Protein 7W1K (pdb70)

Radius of gyration: 21.71 Å; Cα contacts (8 Å, |Δi|>4): 1141; chains: 1; bounding box: 46×55×60 Å

Solvent-accessible surface area: 19010 Å² total; per-residue (Å²): 184,107,23,55,25,120,2,51,17,5,44,0,70,1,20,105,60,128,64,9,4,2,0,38,5,1,6,9,0,34,35,4,70,31,63,64,29,2,45,47,28,72,113,12,186,102,53,148,51,56,85,72,1,42,133,46,19,10,8,4,36,8,12,105,42,77,169,35,19,21,71,10,37,128,38,84,103,34,125,50,91,44,8,1,2,0,4,0,4,0,40,66,11,132,34,144,41,34,15,0,0,0,0,0,1,4,10,36,0,15,4,4,1,1,4,12,41,24,17,24,0,24,6,0,0,139,65,27,1,0,0,0,0,0,4,0,1,5,0,1,8,0,2,6,27,6,122,71,13,60,22,0,0,0,0,12,0,0,10,19,0,2,60,25,1,115,84,7,0,67,96,0,1,3,46,57,42,12,2,0,0,0,0,6,13,0,0,0,5,0,0,0,2,3,22,11,4,75,120,4,173,79,9,20,120,5,0,0,4,0,0,4,1,1,14,11,19,1,31,44,104,2,5,84,43,4,6,46,17,0,1,152,87,22,68,55,120,56,26,11,68,22,3,8,142,11,81,57,76,90,2,32,96,16,4,64,72,0,32,88,43,11,142,52,100,13,75,67,97,68,4,34,138,108,3,31,69,49,46,9,94,44,14,1,1,0,2,39,40,48,139,5,0,72,80,83,1,22,82,12,1,62,73,31,25,9,28,118,11,12,0,0,8,2,11,2,36,26,0,53,29,0,89,43,0,23,82,48,99,8,105,158,36,76,69,119,120,4,45,51,31,0,61,164,20,66,29,106,51,86,6,19,146,21,0,53,89,44,72,20,14,149,106,27,1,42,11,5,2,15,0,21,2,0,48,22,8,22,13,21,7,19,77,5,1,37,32,9,90,130,16,122,17,96,10,4,0,6,9,1,14,25,141,1,78,49,92,152,23,74,0,0,0,0,10,4,0,0,14,1,0,0,0,80,8,11,133,125,9,42,33,8,0,3,136,139,20,23,83,116,4,0,81,58,0,0,51,1,1,19,108,0,0,69,55,0,55,0,51,18,82,47,13,58,47,160,68,31,11,10,30,64,2,48,65,118,82,38,99,59,30,90,35,26,42,64,51,0,37,49,47,9,103,73,45,160

GO terms:
  GO:0005576 extracellular region (C, IDA)
  GO:0106435 carboxylesterase activity (F, IDA)

Organism: Thermobifida fusca (NCBI:txid2021)

InterPro domains:
  IPR002018 Carboxylesterase, type B [PF00135] (4-478)
  IPR019826 Carboxylesterase type B, active site [PS00122] (172-187)
  IPR029058 Alpha/Beta hydrolase fold [G3DSA:3.40.50.1820] (1-496)
  IPR029058 Alpha/Beta hydrolase fold [SSF53474] (3-495)
  IPR050309 Type-B Carboxylesterase/Lipase [PTHR11559] (4-478)

Nearest PDB structures (foldseek):
  7w1l-assembly1_A  TM=9.981E-01  e=0.000E+00  Thermobifida fusca
  7w1j-assembly1_A  TM=9.987E-01  e=0.000E+00  Thermobifida fusca
  1c7i-assembly1_A  TM=8.696E-01  e=2.065E-48  Bacillus subtilis
  3k9b-assembly2_A  TM=8.088E-01  e=5.146E-39  Homo sapiens
  1k4y-assembly1_A  TM=7.792E-01  e=8.995E-38  Oryctolagus cuniculus

Sequence (496 aa):
MEIVIRTGSGDVRGSKENGIAVFRGIPYAEPPVGAHRFTAPRPPRPWDGVRDATEFSATAPRPPYPEAIGALLIERFIPGDDYLTLNVWTPDPNAVGLPVMVWIHGGAFTNGSGSEPVYDGAAFARDGVVFVSFNYRLGIIGFADLPDAPSNRGLLDQIAALEWVRDNIARFGGDPGNVTVFGESAGAMSVCTLMATPRARGLFRRAILQSGAGNMAVAAEDATTIAAVIAHRLGVEPTAAALAHVPVAQLLDVQQQVAQEIQGAPDPAVWGERIAGGSVLLPFAPVIDGELLSQRPAEAIAGGAGHDVDLLFGTTTDEYRLFLAPTGLLPFITSDYVTAHLAKSGLDADAAKAYTAEGRGEEPGDILASIITDQVFRIPALRIAESRVDAPARTFGYEFAWRTPQLDGILGACHAVELPFVFRTLDRAASLVGTNPPEELAETVHNAWVRFATSGDPGWPAWNPETRSVMRFDHPVSEMVTDPYPATRALWDGVP

Secondary structure (DSSP, 8-state):
-EEEEE-SSSEEEEEE-SS-EEEEEEESS----GGGGSSPP-PPPP-SSEEE-BSPPP----PPPPHHHHHHS------SS---EEEEEES-TT-SSEEEEEEE--STTTS--TT-GGG--HHHHHTT-EEEEE----HHHHH---TTS-S-HHHHHHHHHHHHHHHHGGGGTEEEEEEEEEEETHHHHHHHHHHT-GGGTTS-SEEEEES--S---EEHHHHHHHHHHHHHHHTS-SSHHHHTTS-HHHHHHHHHHHHHHHHS---HHHHHHHHHTT--SSTTSPEE-SSSS-S-HHHHHHTTTTTTSEEEEEEETTTTHHHHSTTS-GGG--HHHHHHHHHHTT--TTHHHHHHHTTS-SSHHHHHHHHHHIIIIIHHHHHHHHHTTT-SS-EEEEEE-PPP-GGGGTT-S-TTTTHHHHHT-GGG-HHHH-S---HHHHHHHHHHHHHHHHHS--SSPPP-TTT-EEEEE-SS--EEEES-SHHHHHTTTT--

Foldseek 3Di:
DWDWFAAPQGIEIFDDDPLKTKFAFAALFAFCAQLSLFAAGHGDHRDYDYHYGHDHAFAADADQDPPLLCLQVPFDGDDDRRAFGKMKMASALQAAAFQEEEEFEDDLQRDDFQVGLLNDQHVLRVVRYMYMTGHFYGFCSQAQDAPAGDGRNRLSSVLSVLVSCLRGVNSRNHHQQQYEYEYEHLSLCSVLQLLQFPSSPSSHQAYEYEQAFQAAAAEPVQSVLLLCLLQVVVVHHSHSVTVSPDPVVSSNVSRVVSQVCQCDQHDCVRRNDCSNLNVHDRNRRGYCNCHRRNDGSLVSLLVPRCLSHQYEYEYEQQAQLSPQPSVPCLQVDQLVVLQVVCVSQPFGSCLLVLCVVQVQDDHSSSSSSNLVCCVGGVLSRVSSQASNQPRPHFAAYAYEFAFACPPNRRQGRYGPNCSSLLNVNCVSSCSNRNDDDDSVLSVLNVQLVSVCSRPVGSPDDTAHPPFRKHWYGYPPDIGIDTCRSVSSSVSNVDTD

Structure (mmCIF, N/CA/C/O backbone):
data_7W1K
#
_entry.id   7W1K
#
_cell.length_a   45.277
_cell.length_b   112.961
_cell.length_c   54.780
_cell.angle_alpha   90.000
_cell.angle_beta   106.040
_cell.angle_gamma   90.000
#
_symmetry.space_group_name_H-M   'P 1 21 1'
#
loop_
_entity.id
_entity.type
_entity.pdbx_description
1 polymer Carboxylesterase
2 water water
#
loop_
_atom_site.group_PDB
_atom_site.id
_atom_site.type_symbol
_atom_site.label_atom_id
_atom_site.label_alt_id
_atom_site.label_comp_id
_atom_site.label_asym_id
_atom_site.label_entity_id
_atom_site.label_seq_id
_atom_site.pdbx_PDB_ins_code
_atom_site.Cartn_x
_atom_site.Cartn_y
_atom_site.Cartn_z
_atom_site.occupancy
_atom_site.B_iso_or_equiv
_atom_site.auth_seq_id
_atom_site.auth_comp_id
_atom_site.auth_asym_id
_atom_site.auth_atom_id
_atom_site.pdbx_PDB_model_num
ATOM 1 N N . MET A 1 1 ? 14.895 -34.495 31.226 1.00 43.07 1 MET A N 1
ATOM 2 C CA . MET A 1 1 ? 14.781 -33.946 29.885 1.00 35.62 1 MET A CA 1
ATOM 3 C C . MET A 1 1 ? 13.480 -34.348 29.183 1.00 33.39 1 MET A C 1
ATOM 4 O O . MET A 1 1 ? 12.984 -33.611 28.339 1.00 28.27 1 MET A O 1
ATOM 9 N N . GLU A 1 2 ? 12.919 -35.497 29.549 1.00 27.67 2 GLU A N 1
ATOM 10 C CA . GLU A 1 2 ? 11.639 -35.894 28.977 1.00 26.21 2 GLU A CA 1
ATOM 11 C C . GLU A 1 2 ? 10.512 -35.017 29.515 1.00 28.21 2 GLU A C 1
ATOM 12 O O . GLU A 1 2 ? 10.551 -34.533 30.650 1.00 29.44 2 GLU A O 1
ATOM 18 N N . ILE A 1 3 ? 9.507 -34.791 28.671 1.00 24.25 3 ILE A N 1
ATOM 19 C CA . ILE A 1 3 ? 8.315 -34.047 29.056 1.00 26.58 3 ILE A CA 1
ATOM 20 C C . ILE A 1 3 ? 7.115 -34.684 28.365 1.00 26.14 3 ILE A C 1
ATOM 21 O O . ILE A 1 3 ? 7.095 -34.811 27.136 1.00 23.12 3 ILE A O 1
ATOM 26 N N . VAL A 1 4 ? 6.130 -35.106 29.150 1.00 24.64 4 VAL A N 1
ATOM 27 C CA . VAL A 1 4 ? 4.988 -35.863 28.649 1.00 21.90 4 VAL A CA 1
ATOM 28 C C . VAL A 1 4 ? 3.750 -34.985 28.741 1.00 24.90 4 VAL A C 1
ATOM 29 O O . VAL A 1 4 ? 3.408 -34.489 29.821 1.00 26.76 4 VAL A O 1
ATOM 33 N N . ILE A 1 5 ? 3.083 -34.783 27.604 1.00 23.77 5 ILE A N 1
ATOM 34 C CA . ILE A 1 5 ? 1.878 -33.970 27.516 1.00 22.88 5 ILE A CA 1
ATOM 35 C C . ILE A 1 5 ? 0.763 -34.815 26.913 1.00 23.39 5 ILE A C 1
ATOM 36 O O . ILE A 1 5 ? 1.003 -35.625 26.012 1.00 24.34 5 ILE A O 1
ATOM 41 N N . ARG A 1 6 ? -0.454 -34.619 27.407 1.00 28.57 6 ARG A N 1
ATOM 42 C CA . ARG A 1 6 ? -1.620 -35.306 26.869 1.00 34.12 6 ARG A CA 1
ATOM 43 C C . ARG A 1 6 ? -2.125 -34.611 25.611 1.00 31.45 6 ARG A C 1
ATOM 44 O O . ARG A 1 6 ? -2.310 -33.392 25.592 1.00 38.44 6 ARG A O 1
ATOM 52 N N . THR A 1 7 ? -2.342 -35.386 24.554 1.00 33.32 7 THR A N 1
ATOM 53 C CA . THR A 1 7 ? -2.983 -34.836 23.368 1.00 35.76 7 THR A CA 1
ATOM 54 C C . THR A 1 7 ? -4.416 -35.344 23.286 1.00 38.32 7 THR A C 1
ATOM 55 O O . THR A 1 7 ? -5.028 -35.637 24.316 1.00 43.57 7 THR A O 1
ATOM 59 N N . GLY A 1 8 ? -4.963 -35.439 22.076 1.00 33.02 8 GLY A N 1
ATOM 60 C CA . GLY A 1 8 ? -6.299 -35.972 21.904 1.00 38.65 8 GLY A CA 1
ATOM 61 C C . GLY A 1 8 ? -6.294 -37.453 21.596 1.00 39.49 8 GLY A C 1
ATOM 62 O O . GLY A 1 8 ? -7.274 -38.157 21.858 1.00 42.44 8 GLY A O 1
ATOM 63 N N . SER A 1 9 ? -5.196 -37.936 21.024 1.00 36.44 9 SER A N 1
ATOM 64 C CA . SER A 1 9 ? -5.019 -39.352 20.745 1.00 36.48 9 SER A CA 1
ATOM 65 C C . SER A 1 9 ? -4.191 -40.071 21.806 1.00 38.89 9 SER A C 1
ATOM 66 O O . SER A 1 9 ? -3.939 -41.271 21.661 1.00 35.54 9 SER A O 1
ATOM 69 N N . GLY A 1 10 ? -3.764 -39.373 22.863 1.00 38.79 10 GLY A N 1
ATOM 70 C CA . GLY A 1 10 ? -2.940 -39.981 23.896 1.00 36.13 10 GLY A CA 1
ATOM 71 C C . GLY A 1 10 ? -1.768 -39.128 24.352 1.00 36.60 10 GLY A C 1
ATOM 72 O O . GLY A 1 10 ? -1.597 -37.995 23.891 1.00 32.77 10 GLY A O 1
ATOM 73 N N . ASP A 1 11 ? -0.959 -39.662 25.267 1.00 29.05 11 ASP A N 1
ATOM 74 C CA . ASP A 1 11 ? 0.209 -38.949 25.766 1.00 27.77 11 ASP A CA 1
ATOM 75 C C . ASP A 1 11 ? 1.330 -38.988 24.737 1.00 25.28 11 ASP A C 1
ATOM 76 O O . ASP A 1 11 ? 1.526 -39.986 24.039 1.00 23.68 11 ASP A O 1
ATOM 81 N N . VAL A 1 12 ? 2.090 -37.892 24.665 1.00 25.03 12 VAL A N 1
ATOM 82 C CA . VAL A 1 12 ? 3.270 -37.823 23.815 1.00 23.02 12 VAL A CA 1
ATOM 83 C C . VAL A 1 12 ? 4.454 -37.401 24.668 1.00 18.56 12 VAL A C 1
ATOM 84 O O . VAL A 1 12 ? 4.312 -36.614 25.607 1.00 21.63 12 VAL A O 1
ATOM 88 N N . ARG A 1 13 ? 5.627 -37.925 24.325 1.00 21.58 13 ARG A N 1
ATOM 89 C CA . ARG A 1 13 ? 6.876 -37.611 25.012 1.00 21.85 13 ARG A CA 1
ATOM 90 C C . ARG A 1 13 ? 7.748 -36.742 24.113 1.00 21.39 13 ARG A C 1
ATOM 91 O O . ARG A 1 13 ? 8.253 -37.211 23.088 1.00 22.15 13 ARG A O 1
ATOM 99 N N . GLY A 1 14 ? 7.938 -35.489 24.516 1.00 21.32 14 GLY A N 1
ATOM 100 C CA . GLY A 1 14 ? 8.909 -34.608 23.909 1.00 24.15 14 GLY A CA 1
ATOM 101 C C . GLY A 1 14 ? 10.149 -34.474 24.767 1.00 26.11 14 GLY A C 1
ATOM 102 O O . GLY A 1 14 ? 10.419 -35.292 25.654 1.00 25.83 14 GLY A O 1
ATOM 103 N N . SER A 1 15 ? 10.885 -33.412 24.489 1.00 25.31 15 SER A N 1
ATOM 104 C CA . SER A 1 15 ? 12.152 -33.178 25.207 1.00 27.20 15 SER A CA 1
ATOM 105 C C . SER A 1 15 ? 12.299 -31.711 25.578 1.00 28.20 15 SER A C 1
ATOM 106 O O . SER A 1 15 ? 11.884 -30.852 24.806 1.00 23.49 15 SER A O 1
ATOM 109 N N . LYS A 1 16 ? 12.872 -31.461 26.740 1.00 23.77 16 LYS A N 1
ATOM 110 C CA . LYS A 1 16 ? 13.204 -30.068 27.084 1.00 30.17 16 LYS A CA 1
ATOM 111 C C . LYS A 1 16 ? 14.587 -29.765 26.493 1.00 35.16 16 LYS A C 1
ATOM 112 O O . LYS A 1 16 ? 15.533 -30.494 26.798 1.00 37.57 16 LYS A O 1
ATOM 118 N N . GLU A 1 17 ? 14.664 -28.774 25.605 1.00 36.01 17 GLU A N 1
ATOM 119 C CA . GLU A 1 17 ? 15.933 -28.414 24.938 1.00 35.42 17 GLU A CA 1
ATOM 120 C C . GLU A 1 17 ? 16.255 -26.961 25.314 1.00 39.29 17 GLU A C 1
ATOM 121 O O . GLU A 1 17 ? 15.771 -26.079 24.585 1.00 41.35 17 GLU A O 1
ATOM 127 N N . ASN A 1 18 ? 16.918 -26.731 26.455 1.00 41.19 18 ASN A N 1
ATOM 128 C CA . ASN A 1 18 ? 17.413 -25.383 26.885 1.00 39.85 18 ASN A CA 1
ATOM 129 C C . ASN A 1 18 ? 16.278 -24.385 27.157 1.00 38.50 18 ASN A C 1
ATOM 130 O O . ASN A 1 18 ? 16.262 -23.342 26.496 1.00 37.70 18 ASN A O 1
ATOM 135 N N . GLY A 1 19 ? 15.420 -24.667 28.141 1.00 36.15 19 GLY A N 1
ATOM 136 C CA . GLY A 1 19 ? 14.271 -23.803 28.466 1.00 34.86 19 GLY A CA 1
ATOM 137 C C . GLY A 1 19 ? 13.154 -23.901 27.436 1.00 31.98 19 GLY A C 1
ATOM 138 O O . GLY A 1 19 ? 12.201 -23.131 27.526 1.00 35.95 19 GLY A O 1
ATOM 139 N N . ILE A 1 20 ? 13.288 -24.802 26.478 1.00 28.22 20 ILE A N 1
ATOM 140 C CA . ILE A 1 20 ? 12.251 -24.956 25.412 1.00 26.45 20 ILE A CA 1
ATOM 141 C C . ILE A 1 20 ? 11.791 -26.402 25.419 1.00 24.26 20 ILE A C 1
ATOM 142 O O . ILE A 1 20 ? 12.637 -27.287 25.508 1.00 28.61 20 ILE A O 1
ATOM 147 N N . ALA A 1 21 ? 10.490 -26.616 25.359 1.00 20.60 21 ALA A N 1
ATOM 148 C CA . ALA A 1 21 ? 9.946 -27.961 25.210 1.00 21.00 21 ALA A CA 1
ATOM 149 C C . ALA A 1 21 ? 9.597 -28.196 23.745 1.00 20.95 21 ALA A C 1
ATOM 150 O O . ALA A 1 21 ? 8.867 -27.397 23.141 1.00 19.09 21 ALA A O 1
ATOM 152 N N . VAL A 1 22 ? 10.125 -29.278 23.178 1.00 18.26 22 VAL A N 1
ATOM 153 C CA . VAL A 1 22 ? 10.004 -29.573 21.754 1.00 18.79 22 VAL A CA 1
ATOM 154 C C . VAL A 1 22 ? 9.348 -30.934 21.585 1.00 19.56 22 VAL A C 1
ATOM 155 O O . VAL A 1 22 ? 9.732 -31.904 22.250 1.00 21.44 22 VAL A O 1
ATOM 159 N N . PHE A 1 23 ? 8.378 -31.007 20.677 1.00 18.52 23 PHE A N 1
ATOM 160 C CA . PHE A 1 23 ? 7.660 -32.234 20.359 1.00 17.02 23 PHE A CA 1
ATOM 161 C C . PHE A 1 23 ? 7.700 -32.383 18.848 1.00 19.49 23 PHE A C 1
ATOM 162 O O . PHE A 1 23 ? 7.325 -31.454 18.125 1.00 18.44 23 PHE A O 1
ATOM 170 N N . ARG A 1 24 ? 8.193 -33.516 18.370 1.00 18.46 24 ARG A N 1
ATOM 171 C CA . ARG A 1 24 ? 8.354 -33.745 16.943 1.00 16.99 24 ARG A CA 1
ATOM 172 C C . ARG A 1 24 ? 7.553 -34.966 16.519 1.00 18.98 24 ARG A C 1
ATOM 173 O O . ARG A 1 24 ? 7.550 -35.989 17.209 1.00 19.30 24 ARG A O 1
ATOM 181 N N . GLY A 1 25 ? 6.884 -34.862 15.377 1.00 16.36 25 GLY A N 1
ATOM 182 C CA . GLY A 1 25 ? 6.180 -36.005 14.828 1.00 15.93 25 GLY A CA 1
ATOM 183 C C . GLY A 1 25 ? 4.940 -36.457 15.571 1.00 15.47 25 GLY A C 1
ATOM 184 O O . GLY A 1 25 ? 4.652 -37.658 15.586 1.00 19.72 25 GLY A O 1
ATOM 185 N N . ILE A 1 26 ? 4.193 -35.541 16.181 1.00 15.68 26 ILE A N 1
ATOM 186 C CA . ILE A 1 26 ? 2.884 -35.868 16.751 1.00 15.15 26 ILE A CA 1
ATOM 187 C C . ILE A 1 26 ? 1.936 -36.177 15.599 1.00 18.57 26 ILE A C 1
ATOM 188 O O . ILE A 1 26 ? 1.717 -35.308 14.748 1.00 14.89 26 ILE A O 1
ATOM 193 N N . PRO A 1 27 ? 1.344 -37.367 15.509 1.00 16.54 27 PRO A N 1
ATOM 194 C CA . PRO A 1 27 ? 0.440 -37.637 14.383 1.00 16.13 27 PRO A CA 1
ATOM 195 C C . PRO A 1 27 ? -0.847 -36.834 14.517 1.00 17.63 27 PRO A C 1
ATOM 196 O O . PRO A 1 27 ? -1.438 -36.752 15.596 1.00 18.32 27 PRO A O 1
ATOM 200 N N . TYR A 1 28 ? -1.285 -36.224 13.414 1.00 15.13 28 TYR A N 1
ATOM 201 C CA . TYR A 1 28 ? -2.621 -35.642 13.394 1.00 14.54 28 TYR A CA 1
ATOM 202 C C . TYR A 1 28 ? -3.576 -36.363 12.452 1.00 12.03 28 TYR A C 1
ATOM 203 O O . TYR A 1 28 ? -4.782 -36.122 12.520 1.00 14.73 28 TYR A O 1
ATOM 212 N N . ALA A 1 29 ? -3.071 -37.246 11.592 1.00 12.45 29 ALA A N 1
ATOM 213 C CA . ALA A 1 29 ? -3.920 -38.053 10.729 1.00 14.65 29 ALA A CA 1
ATOM 214 C C . ALA A 1 29 ? -3.265 -39.411 10.525 1.00 13.75 29 ALA A C 1
ATOM 215 O O . ALA A 1 29 ? -2.039 -39.534 10.541 1.00 15.55 29 ALA A O 1
ATOM 217 N N . GLU A 1 30 ? -4.103 -40.428 10.336 1.00 15.21 30 GLU A N 1
ATOM 218 C CA . GLU A 1 30 ? -3.618 -41.775 10.080 1.00 16.57 30 GLU A CA 1
ATOM 219 C C . GLU A 1 30 ? -2.794 -41.805 8.792 1.00 14.99 30 GLU A C 1
ATOM 220 O O . GLU A 1 30 ? -3.019 -41.001 7.884 1.00 14.60 30 GLU A O 1
ATOM 226 N N . PRO A 1 31 ? -1.831 -42.714 8.684 1.00 14.87 31 PRO A N 1
ATOM 227 C CA . PRO A 1 31 ? -0.988 -42.769 7.484 1.00 13.97 31 PRO A CA 1
ATOM 228 C C . PRO A 1 31 ? -1.817 -42.897 6.217 1.00 14.44 31 PRO A C 1
ATOM 229 O O . PRO A 1 31 ? -2.691 -43.772 6.105 1.00 15.98 31 PRO A O 1
ATOM 233 N N . PRO A 1 32 ? -1.589 -42.023 5.236 1.00 14.31 32 PRO A N 1
ATOM 234 C CA . PRO A 1 32 ? -2.402 -42.030 4.002 1.00 13.03 32 PRO A CA 1
ATOM 235 C C . PRO A 1 32 ? -1.881 -43.034 2.981 1.00 14.05 32 PRO A C 1
ATOM 236 O O . PRO A 1 32 ? -1.396 -42.686 1.911 1.00 15.36 32 PRO A O 1
ATOM 240 N N . VAL A 1 33 ? -1.995 -44.326 3.295 1.00 14.79 33 VAL A N 1
ATOM 241 C CA . VAL A 1 33 ? -1.396 -45.383 2.481 1.00 15.33 33 VAL A CA 1
ATOM 242 C C . VAL A 1 33 ? -2.449 -46.037 1.593 1.00 14.47 33 VAL A C 1
ATOM 243 O O . VAL A 1 33 ? -3.611 -46.202 1.993 1.00 16.03 33 VAL A O 1
ATOM 247 N N . GLY A 1 34 ? -2.044 -46.394 0.373 1.00 14.77 34 GLY A N 1
ATOM 248 C CA . GLY A 1 34 ? -2.943 -47.102 -0.533 1.00 14.56 34 GLY A CA 1
ATOM 249 C C . GLY A 1 34 ? -4.160 -46.268 -0.877 1.00 15.43 34 GLY A C 1
ATOM 250 O O . GLY A 1 34 ? -4.046 -45.109 -1.302 1.00 13.43 34 GLY A O 1
ATOM 251 N N . ALA A 1 35 ? -5.350 -46.850 -0.690 1.00 15.02 35 ALA A N 1
ATOM 252 C CA . ALA A 1 35 ? -6.580 -46.104 -0.930 1.00 14.21 35 ALA A CA 1
ATOM 253 C C . ALA A 1 35 ? -6.628 -44.833 -0.095 1.00 13.91 35 ALA A C 1
ATOM 254 O O . ALA A 1 35 ? -7.251 -43.843 -0.497 1.00 14.22 35 ALA A O 1
ATOM 256 N N . HIS A 1 36 ? -5.994 -44.845 1.068 1.00 12.54 36 HIS A N 1
ATOM 257 C CA . HIS A 1 36 ? -5.992 -43.684 1.947 1.00 13.48 36 HIS A CA 1
ATOM 258 C C . HIS A 1 36 ? -5.060 -42.576 1.489 1.00 12.45 36 HIS A C 1
ATOM 259 O O . HIS A 1 36 ? -5.035 -41.512 2.125 1.00 13.69 36 HIS A O 1
ATOM 266 N N . ARG A 1 37 ? -4.324 -42.783 0.399 1.00 13.19 37 ARG A N 1
ATOM 267 C CA . ARG A 1 37 ? -3.721 -41.644 -0.282 1.00 12.52 37 ARG A CA 1
ATOM 268 C C . ARG A 1 37 ? -4.771 -40.587 -0.590 1.00 12.82 37 ARG A C 1
ATOM 269 O O . ARG A 1 37 ? -4.487 -39.387 -0.544 1.00 11.86 37 ARG A O 1
ATOM 277 N N . PHE A 1 38 ? -5.993 -41.019 -0.914 1.00 12.03 38 PHE A N 1
ATOM 278 C CA . PHE A 1 38 ? -6.993 -40.152 -1.517 1.00 12.04 38 PHE A CA 1
ATOM 279 C C . PHE A 1 38 ? -8.199 -39.889 -0.627 1.00 12.63 38 PHE A C 1
ATOM 280 O O . PHE A 1 38 ? -9.105 -39.157 -1.038 1.00 15.02 38 PHE A O 1
ATOM 288 N N . THR A 1 39 ? -8.236 -40.436 0.579 1.00 12.56 39 THR A N 1
ATOM 289 C CA . THR A 1 39 ? -9.374 -40.185 1.444 1.00 12.23 39 THR A CA 1
ATOM 290 C C . THR A 1 39 ? -9.132 -38.963 2.329 1.00 12.89 39 THR A C 1
ATOM 291 O O . THR A 1 39 ? -8.001 -38.499 2.505 1.00 12.92 39 THR A O 1
ATOM 295 N N . ALA A 1 40 ? -10.213 -38.449 2.900 1.00 13.16 40 ALA A N 1
ATOM 296 C CA . ALA A 1 40 ? -10.086 -37.361 3.858 1.00 12.90 40 ALA A CA 1
ATOM 297 C C . ALA A 1 40 ? -9.191 -37.801 5.019 1.00 13.25 40 ALA A C 1
ATOM 298 O O . ALA A 1 40 ? -9.159 -38.989 5.375 1.00 15.15 40 ALA A O 1
ATOM 300 N N . PRO A 1 41 ? -8.437 -36.877 5.624 1.00 13.01 41 PRO A N 1
ATOM 301 C CA . PRO A 1 41 ? -7.578 -37.260 6.752 1.00 14.45 41 PRO A CA 1
ATOM 302 C C . PRO A 1 41 ? -8.400 -37.856 7.889 1.00 14.95 41 PRO A C 1
ATOM 303 O O . PRO A 1 41 ? -9.470 -37.356 8.242 1.00 16.17 41 PRO A O 1
ATOM 307 N N . ARG A 1 42 ? -7.888 -38.937 8.456 1.00 15.57 42 ARG A N 1
ATOM 308 C CA . ARG A 1 42 ? -8.586 -39.612 9.540 1.00 15.97 42 ARG A CA 1
ATOM 309 C C . ARG A 1 42 ? -7.842 -39.396 10.844 1.00 19.04 42 ARG A C 1
ATOM 310 O O . ARG A 1 42 ? -6.624 -39.590 10.887 1.00 19.11 42 ARG A O 1
ATOM 318 N N . PRO A 1 43 ? -8.520 -38.995 11.916 1.00 20.77 43 PRO A N 1
ATOM 319 C CA . PRO A 1 43 ? -7.814 -38.760 13.170 1.00 22.46 43 PRO A CA 1
ATOM 320 C C . PRO A 1 43 ? -7.092 -40.019 13.619 1.00 24.29 43 PRO A C 1
ATOM 321 O O . PRO A 1 43 ? -7.556 -41.146 13.366 1.00 28.46 43 PRO A O 1
ATOM 325 N N . PRO A 1 44 ? -5.932 -39.868 14.249 1.00 23.31 44 PRO A N 1
ATOM 326 C CA . PRO A 1 44 ? -5.095 -41.030 14.545 1.00 29.00 44 PRO A CA 1
ATOM 327 C C . PRO A 1 44 ? -5.793 -41.991 15.486 1.00 30.87 44 PRO A C 1
ATOM 328 O O . PRO A 1 44 ? -6.574 -41.592 16.355 1.00 30.20 44 PRO A O 1
ATOM 332 N N . ARG A 1 45 ? -5.510 -43.269 15.282 1.00 38.25 45 ARG A N 1
ATOM 333 C CA . ARG A 1 45 ? -5.981 -44.305 16.177 1.00 36.31 45 ARG A CA 1
ATOM 334 C C . ARG A 1 45 ? -5.465 -43.988 17.575 1.00 38.54 45 ARG A C 1
ATOM 335 O O . ARG A 1 45 ? -4.240 -43.921 17.773 1.00 34.12 45 ARG A O 1
ATOM 343 N N . PRO A 1 46 ? -6.343 -43.741 18.548 1.00 38.46 46 PRO A N 1
ATOM 344 C CA . PRO A 1 46 ? -5.875 -43.415 19.899 1.00 40.87 46 PRO A CA 1
ATOM 345 C C . PRO A 1 46 ? -5.041 -44.545 20.481 1.00 41.29 46 PRO A C 1
ATOM 346 O O . PRO A 1 46 ? -5.137 -45.708 20.076 1.00 40.17 46 PRO A O 1
ATOM 350 N N . TRP A 1 47 ? -4.198 -44.182 21.441 1.00 39.98 47 TRP A N 1
ATOM 351 C CA . TRP A 1 47 ? -3.266 -45.121 22.039 1.00 38.12 47 TRP A CA 1
ATOM 352 C C . TRP A 1 47 ? -3.247 -44.928 23.545 1.00 37.93 47 TRP A C 1
ATOM 353 O O . TRP A 1 47 ? -3.477 -43.828 24.053 1.00 38.73 47 TRP A O 1
ATOM 364 N N . ASP A 1 48 ? -3.003 -46.021 24.255 1.00 38.61 48 ASP A N 1
ATOM 365 C CA . ASP A 1 48 ? -2.675 -45.944 25.666 1.00 39.19 48 ASP A CA 1
ATOM 366 C C . ASP A 1 48 ? -1.164 -45.830 25.810 1.00 34.10 48 ASP A C 1
ATOM 367 O O . ASP A 1 48 ? -0.403 -46.128 24.886 1.00 38.82 48 ASP A O 1
ATOM 372 N N . GLY A 1 49 ? -0.733 -45.395 26.983 1.00 35.49 49 GLY A N 1
ATOM 373 C CA . GLY A 1 49 ? 0.684 -45.201 27.190 1.00 31.09 49 GLY A CA 1
ATOM 374 C C . GLY A 1 49 ? 1.184 -43.943 26.500 1.00 30.52 49 GLY A C 1
ATOM 375 O O . GLY A 1 49 ? 0.421 -43.034 26.155 1.00 31.33 49 GLY A O 1
ATOM 376 N N . VAL A 1 50 ? 2.494 -43.906 26.282 1.00 30.64 50 VAL A N 1
ATOM 377 C CA . VAL A 1 50 ? 3.177 -42.708 25.807 1.00 28.22 50 VAL A CA 1
ATOM 378 C C . VAL A 1 50 ? 3.796 -43.008 24.449 1.00 31.55 50 VAL A C 1
ATOM 379 O O . VAL A 1 50 ? 4.603 -43.937 24.319 1.00 32.64 50 VAL A O 1
ATOM 383 N N . ARG A 1 51 ? 3.427 -42.222 23.440 1.00 27.83 51 ARG A N 1
ATOM 384 C CA . ARG A 1 51 ? 4.051 -42.329 22.132 1.00 29.21 51 ARG A CA 1
ATOM 385 C C . ARG A 1 51 ? 5.207 -41.342 22.064 1.00 26.91 51 ARG A C 1
ATOM 386 O O . ARG A 1 51 ? 5.083 -40.196 22.505 1.00 26.11 51 ARG A O 1
ATOM 394 N N . ASP A 1 52 ? 6.340 -41.802 21.545 1.00 28.13 52 ASP A N 1
ATOM 395 C CA . ASP A 1 52 ? 7.509 -40.941 21.452 1.00 27.32 52 ASP A CA 1
ATOM 396 C C . ASP A 1 52 ? 7.291 -39.849 20.419 1.00 27.60 52 ASP A C 1
ATOM 397 O O . ASP A 1 52 ? 6.869 -40.117 19.291 1.00 26.29 52 ASP A O 1
ATOM 402 N N . ALA A 1 53 ? 7.598 -38.619 20.810 1.00 23.54 53 ALA A N 1
ATOM 403 C CA . ALA A 1 53 ? 7.551 -3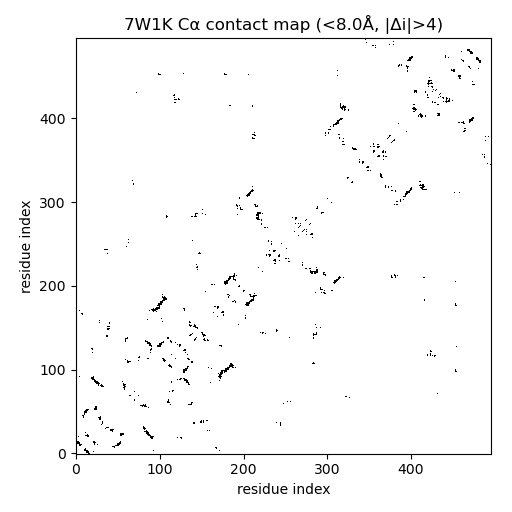7.462 19.925 1.00 22.93 53 ALA A CA 1
ATOM 404 C C . ALA A 1 53 ? 8.850 -36.676 20.038 1.00 23.48 53 ALA A C 1
ATOM 405 O O . ALA A 1 53 ? 8.856 -35.465 20.270 1.00 20.77 53 ALA A O 1
ATOM 407 N N . THR A 1 54 ? 9.976 -37.379 19.900 1.00 22.10 54 THR A N 1
ATOM 408 C CA . THR A 1 54 ? 11.292 -36.763 19.984 1.00 24.62 54 THR A CA 1
ATOM 409 C C . THR A 1 54 ? 11.969 -36.604 18.630 1.00 25.37 54 THR A C 1
ATOM 410 O O . THR A 1 54 ? 12.961 -35.872 18.537 1.00 25.60 54 THR A O 1
ATOM 414 N N . GLU A 1 55 ? 11.466 -37.260 17.583 1.00 22.06 55 GLU A N 1
ATOM 415 C CA . GLU A 1 55 ? 12.095 -37.239 16.273 1.00 21.06 55 GLU A CA 1
ATOM 416 C C . GLU A 1 55 ? 11.067 -36.848 15.220 1.00 20.60 55 GLU A C 1
ATOM 417 O O . GLU A 1 55 ? 9.890 -37.216 15.306 1.00 20.23 55 GLU A O 1
ATOM 423 N N . PHE A 1 56 ? 11.525 -36.098 14.222 1.00 18.72 56 PHE A N 1
ATOM 424 C CA . PHE A 1 56 ? 10.651 -35.762 13.108 1.00 20.77 56 PHE A CA 1
ATOM 425 C C . PHE A 1 56 ? 10.215 -37.034 12.395 1.00 18.09 56 PHE A C 1
ATOM 426 O O . PHE A 1 56 ? 10.988 -37.986 12.252 1.00 19.19 56 PHE A O 1
ATOM 434 N N . SER A 1 57 ? 8.964 -37.042 11.949 1.00 15.47 57 SER A N 1
ATOM 435 C CA . SER A 1 57 ? 8.397 -38.152 11.208 1.00 16.08 57 SER A CA 1
ATOM 436 C C . SER A 1 57 ? 8.871 -38.150 9.759 1.00 15.38 57 SER A C 1
ATOM 437 O O . SER A 1 57 ? 9.539 -37.222 9.281 1.00 14.72 57 SER A O 1
ATOM 440 N N . ALA A 1 58 ? 8.503 -39.224 9.057 1.00 15.58 58 ALA A N 1
ATOM 441 C CA . ALA A 1 58 ? 8.538 -39.249 7.602 1.00 13.89 58 ALA A CA 1
ATOM 442 C C . ALA A 1 58 ? 7.923 -37.976 7.024 1.00 12.84 58 ALA A C 1
ATOM 443 O O . ALA A 1 58 ? 7.039 -37.353 7.625 1.00 13.08 58 ALA A O 1
ATOM 445 N N . THR A 1 59 ? 8.399 -37.606 5.840 1.00 12.82 59 THR A N 1
ATOM 446 C CA . THR A 1 59 ? 7.850 -36.499 5.069 1.00 12.76 59 THR A CA 1
ATOM 447 C C . THR A 1 59 ? 7.058 -37.035 3.877 1.00 14.43 59 THR A C 1
ATOM 448 O O . THR A 1 59 ? 7.103 -38.225 3.551 1.00 15.25 59 THR A O 1
ATOM 452 N N . ALA A 1 60 ? 6.283 -36.154 3.242 1.00 12.67 60 ALA A N 1
ATOM 453 C CA . ALA A 1 60 ? 5.389 -36.582 2.175 1.00 13.00 60 ALA A CA 1
ATOM 454 C C . ALA A 1 60 ? 6.183 -36.944 0.919 1.00 13.93 60 ALA A C 1
ATOM 455 O O . ALA A 1 60 ? 7.258 -36.391 0.679 1.00 14.27 60 ALA A O 1
ATOM 457 N N . PRO A 1 61 ? 5.672 -37.862 0.092 1.00 11.82 61 PRO A N 1
ATOM 458 C CA . PRO A 1 61 ? 6.373 -38.213 -1.154 1.00 13.33 61 PRO A CA 1
ATOM 459 C C . PRO A 1 61 ? 6.557 -36.980 -2.030 1.00 13.19 61 PRO A C 1
ATOM 460 O O . PRO A 1 61 ? 5.600 -36.254 -2.306 1.00 12.38 61 PRO A O 1
ATOM 464 N N . ARG A 1 62 ? 7.795 -36.735 -2.464 1.00 13.82 62 ARG A N 1
ATOM 465 C CA . ARG A 1 62 ? 8.048 -35.608 -3.357 1.00 13.36 62 ARG A CA 1
ATOM 466 C C . ARG A 1 62 ? 9.161 -35.970 -4.323 1.00 14.33 62 ARG A C 1
ATOM 467 O O . ARG A 1 62 ? 10.092 -36.701 -3.960 1.00 16.20 62 ARG A O 1
ATOM 475 N N . PRO A 1 63 ? 9.108 -35.449 -5.540 1.00 13.37 63 PRO A N 1
ATOM 476 C CA . PRO A 1 63 ? 10.236 -35.578 -6.464 1.00 14.24 63 PRO A CA 1
ATOM 477 C C . PRO A 1 63 ? 11.317 -34.581 -6.087 1.00 16.13 63 PRO A C 1
ATOM 478 O O . PRO A 1 63 ? 11.052 -33.617 -5.357 1.00 15.37 63 PRO A O 1
ATOM 482 N N . PRO A 1 64 ? 12.543 -34.751 -6.568 1.00 15.83 64 PRO A N 1
ATOM 483 C CA . PRO A 1 64 ? 13.545 -33.696 -6.366 1.00 16.40 64 PRO A CA 1
ATOM 484 C C . PRO A 1 64 ? 13.126 -32.397 -7.040 1.00 14.43 64 PRO A C 1
ATOM 485 O O . PRO A 1 64 ? 12.418 -32.386 -8.050 1.00 16.70 64 PRO A O 1
ATOM 489 N N . TYR A 1 65 ? 13.576 -31.285 -6.459 1.00 14.66 65 TYR A N 1
ATOM 490 C CA . TYR A 1 65 ? 13.450 -30.006 -7.142 1.00 14.31 65 TYR A CA 1
ATOM 491 C C . TYR A 1 65 ? 14.263 -30.046 -8.436 1.00 18.35 65 TYR A C 1
ATOM 492 O O . TYR A 1 65 ? 15.257 -30.770 -8.520 1.00 18.00 65 TYR A O 1
ATOM 501 N N . PRO A 1 66 ? 13.874 -29.260 -9.444 1.00 19.07 66 PRO A N 1
ATOM 502 C CA . PRO A 1 66 ? 14.729 -29.085 -10.627 1.00 20.10 66 PRO A CA 1
ATOM 503 C C . PRO A 1 66 ? 16.145 -28.725 -10.198 1.00 23.39 66 PRO A C 1
ATOM 504 O O . PRO A 1 66 ? 16.343 -28.037 -9.198 1.00 21.19 66 PRO A O 1
ATOM 508 N N . GLU A 1 67 ? 17.133 -29.192 -10.973 1.00 21.56 67 GLU A N 1
ATOM 509 C CA . GLU A 1 67 ? 18.532 -29.162 -10.533 1.00 24.66 67 GLU A CA 1
ATOM 510 C C . GLU A 1 67 ? 18.985 -27.774 -10.081 1.00 25.45 67 GLU A C 1
ATOM 511 O O . GLU A 1 67 ? 19.608 -27.628 -9.024 1.00 24.29 67 GLU A O 1
ATOM 517 N N . ALA A 1 68 ? 18.693 -26.745 -10.872 1.00 26.85 68 ALA A N 1
ATOM 518 C CA . ALA A 1 68 ? 19.160 -25.405 -10.521 1.00 27.73 68 ALA A CA 1
ATOM 519 C C . ALA A 1 68 ? 18.508 -24.916 -9.231 1.00 25.96 68 ALA A C 1
ATOM 520 O O . ALA A 1 68 ? 19.192 -24.432 -8.318 1.00 28.44 68 ALA A O 1
ATOM 522 N N . ILE A 1 69 ? 17.180 -25.036 -9.142 1.00 26.02 69 ILE A N 1
ATOM 523 C CA . ILE A 1 69 ? 16.472 -24.696 -7.905 1.00 24.50 69 ILE A CA 1
ATOM 524 C C . ILE A 1 69 ? 17.023 -25.498 -6.733 1.00 20.73 69 ILE A C 1
ATOM 525 O O . ILE A 1 69 ? 17.277 -24.956 -5.652 1.00 19.82 69 ILE A O 1
ATOM 530 N N . GLY A 1 70 ? 17.209 -26.807 -6.929 1.00 19.93 70 GLY A N 1
ATOM 531 C CA . GLY A 1 70 ? 17.559 -27.699 -5.835 1.00 22.24 70 GLY A CA 1
ATOM 532 C C . GLY A 1 70 ? 18.926 -27.455 -5.228 1.00 18.75 70 GLY A C 1
ATOM 533 O O . GLY A 1 70 ? 19.140 -27.800 -4.063 1.00 23.67 70 GLY A O 1
ATOM 534 N N . ALA A 1 71 ? 19.856 -26.869 -5.985 1.00 18.73 71 ALA A N 1
ATOM 535 C CA . ALA A 1 71 ? 21.136 -26.504 -5.384 1.00 23.97 71 ALA A CA 1
ATOM 536 C C . ALA A 1 71 ? 20.984 -25.344 -4.410 1.00 23.35 71 ALA A C 1
ATOM 537 O O . ALA A 1 71 ? 21.727 -25.256 -3.425 1.00 25.04 71 ALA A O 1
ATOM 539 N N . LEU A 1 72 ? 20.031 -24.452 -4.663 1.00 17.43 72 LEU A N 1
ATOM 540 C CA . LEU A 1 72 ? 19.783 -23.329 -3.776 1.00 18.34 72 LEU A CA 1
ATOM 541 C C . LEU A 1 72 ? 18.842 -23.706 -2.643 1.00 14.90 72 LEU A C 1
ATOM 542 O O . LEU A 1 72 ? 19.006 -23.227 -1.521 1.00 15.35 72 LEU A O 1
ATOM 547 N N . LEU A 1 73 ? 17.868 -24.572 -2.912 1.00 15.65 73 LEU A N 1
ATOM 548 C CA . LEU A 1 73 ? 16.860 -24.974 -1.931 1.00 16.78 73 LEU A CA 1
ATOM 549 C C . LEU A 1 73 ? 17.074 -26.460 -1.635 1.00 19.19 73 LEU A C 1
ATOM 550 O O . LEU A 1 73 ? 16.532 -27.324 -2.328 1.00 20.79 73 LEU A O 1
ATOM 555 N N . ILE A 1 74 ? 17.855 -26.753 -0.597 1.00 16.86 74 ILE A N 1
ATOM 556 C CA . ILE A 1 74 ? 18.263 -28.123 -0.279 1.00 16.80 74 ILE A CA 1
ATOM 557 C C . ILE A 1 74 ? 17.265 -28.752 0.688 1.00 18.86 74 ILE A C 1
ATOM 558 O O . ILE A 1 74 ? 17.224 -28.401 1.868 1.00 25.73 74 ILE A O 1
ATOM 563 N N . GLU A 1 75 ? 16.527 -29.747 0.214 1.00 14.47 75 GLU A N 1
ATOM 564 C CA . GLU A 1 75 ? 15.481 -30.368 1.011 1.00 13.08 75 GLU A CA 1
ATOM 565 C C . GLU A 1 75 ? 16.019 -31.545 1.812 1.00 15.68 75 GLU A C 1
ATOM 566 O O . GLU A 1 75 ? 16.956 -32.238 1.396 1.00 16.77 75 GLU A O 1
ATOM 572 N N . ARG A 1 76 ? 15.386 -31.791 2.952 1.00 14.27 76 ARG A N 1
ATOM 573 C CA . ARG A 1 76 ? 15.719 -32.918 3.820 1.00 16.05 76 ARG A CA 1
ATOM 574 C C . ARG A 1 76 ? 14.551 -33.902 3.789 1.00 16.30 76 ARG A C 1
ATOM 575 O O . ARG A 1 76 ? 13.487 -33.640 4.362 1.00 15.24 76 ARG A O 1
ATOM 583 N N . PHE A 1 77 ? 14.747 -35.036 3.125 1.00 16.89 77 PHE A N 1
ATOM 584 C CA . PHE A 1 77 ? 13.714 -36.060 3.025 1.00 15.83 77 PHE A CA 1
ATOM 585 C C . PHE A 1 77 ? 13.833 -37.012 4.209 1.00 18.15 77 PHE A C 1
ATOM 586 O O . PHE A 1 77 ? 14.942 -37.386 4.607 1.00 21.27 77 PHE A O 1
ATOM 594 N N . ILE A 1 78 ? 12.692 -37.430 4.751 1.00 16.37 78 ILE A N 1
ATOM 595 C CA . ILE A 1 78 ? 12.642 -38.410 5.830 1.00 17.40 78 ILE A CA 1
ATOM 596 C C . ILE A 1 78 ? 11.757 -39.571 5.385 1.00 18.09 78 ILE A C 1
ATOM 597 O O . ILE A 1 78 ? 10.574 -39.372 5.102 1.00 17.29 78 ILE A O 1
ATOM 602 N N . PRO A 1 79 ? 12.269 -40.799 5.326 1.00 18.94 79 PRO A N 1
ATOM 603 C CA . PRO A 1 79 ? 11.495 -41.903 4.751 1.00 18.48 79 PRO A CA 1
ATOM 604 C C . PRO A 1 79 ? 10.392 -42.388 5.682 1.00 15.38 79 PRO A C 1
ATOM 605 O O . PRO A 1 79 ? 10.455 -42.245 6.902 1.00 19.41 79 PRO A O 1
ATOM 609 N N . GLY A 1 80 ? 9.376 -42.992 5.075 1.00 17.56 80 GLY A N 1
ATOM 610 C CA . GLY A 1 80 ? 8.302 -43.636 5.806 1.00 20.57 80 GLY A CA 1
ATOM 611 C C . GLY A 1 80 ? 6.935 -43.226 5.290 1.00 19.69 80 GLY A C 1
ATOM 612 O O . GLY A 1 80 ? 6.790 -42.343 4.447 1.00 20.34 80 GLY A O 1
ATOM 613 N N . ASP A 1 81 ? 5.917 -43.899 5.835 1.00 18.47 81 ASP A N 1
ATOM 614 C CA . ASP A 1 81 ? 4.532 -43.691 5.427 1.00 17.50 81 ASP A CA 1
ATOM 615 C C . ASP A 1 81 ? 3.733 -42.842 6.398 1.00 17.21 81 ASP A C 1
ATOM 616 O O . ASP A 1 81 ? 2.651 -42.370 6.036 1.00 17.51 81 ASP A O 1
ATOM 621 N N . ASP A 1 82 ? 4.211 -42.674 7.621 1.00 15.07 82 ASP A N 1
ATOM 622 C CA . ASP A 1 82 ? 3.450 -42.007 8.674 1.00 15.38 82 ASP A CA 1
ATOM 623 C C . ASP A 1 82 ? 3.872 -40.539 8.725 1.00 15.87 82 ASP A C 1
ATOM 624 O O . ASP A 1 82 ? 4.584 -40.087 9.619 1.00 17.20 82 ASP A O 1
ATOM 629 N N . TYR A 1 83 ? 3.415 -39.787 7.721 1.00 14.48 83 TYR A N 1
ATOM 630 C CA . TYR A 1 83 ? 3.945 -38.445 7.513 1.00 13.02 83 TYR A CA 1
ATOM 631 C C . TYR A 1 83 ? 2.985 -37.308 7.834 1.00 12.55 83 TYR A C 1
ATOM 632 O O . TYR A 1 83 ? 3.411 -36.142 7.810 1.00 12.46 83 TYR A O 1
ATOM 641 N N . LEU A 1 84 ? 1.723 -37.589 8.146 1.00 12.48 84 LEU A N 1
ATOM 642 C CA . LEU A 1 84 ? 0.776 -36.537 8.509 1.00 12.57 84 LEU A CA 1
ATOM 643 C C . LEU A 1 84 ? 0.907 -36.243 10.002 1.00 12.84 84 LEU A C 1
ATOM 644 O O . LEU A 1 84 ? 0.085 -36.627 10.848 1.00 13.61 84 LEU A O 1
ATOM 649 N N . THR A 1 85 ? 2.013 -35.571 10.319 1.00 13.03 85 THR A N 1
ATOM 650 C CA . THR A 1 85 ? 2.368 -35.248 11.690 1.00 13.55 85 THR A CA 1
ATOM 651 C C . THR A 1 85 ? 2.690 -33.769 11.820 1.00 12.00 85 THR A C 1
ATOM 652 O O . THR A 1 85 ? 2.927 -33.056 10.831 1.00 13.33 85 THR A O 1
ATOM 656 N N . LEU A 1 86 ? 2.736 -33.321 13.070 1.00 12.95 86 LEU A N 1
ATOM 657 C CA . LEU A 1 86 ? 3.055 -31.945 13.384 1.00 12.54 86 LEU A CA 1
ATOM 658 C C . LEU A 1 86 ? 4.059 -31.891 14.527 1.00 15.09 86 LEU A C 1
ATOM 659 O O . LEU A 1 86 ? 4.256 -32.860 15.272 1.00 14.71 86 LEU A O 1
ATOM 664 N N . ASN A 1 87 ? 4.682 -30.728 14.662 1.00 13.74 87 ASN A N 1
ATOM 665 C CA . ASN A 1 87 ? 5.771 -30.487 15.597 1.00 14.13 87 ASN A CA 1
ATOM 666 C C . ASN A 1 87 ? 5.466 -29.212 16.367 1.00 15.03 87 ASN A C 1
ATOM 667 O O . ASN A 1 87 ? 4.971 -28.241 15.784 1.00 14.43 87 ASN A O 1
ATOM 672 N N . VAL A 1 88 ? 5.754 -29.201 17.675 1.00 13.98 88 VAL A N 1
ATOM 673 C CA . VAL A 1 88 ? 5.394 -28.088 18.548 1.00 13.40 88 VAL A CA 1
ATOM 674 C C . VAL A 1 88 ? 6.621 -27.674 19.348 1.00 14.66 88 VAL A C 1
ATOM 675 O O . VAL A 1 88 ? 7.278 -28.522 19.963 1.00 15.45 88 VAL A O 1
ATOM 679 N N . TRP A 1 89 ? 6.936 -26.381 19.326 1.00 12.92 89 TRP A N 1
ATOM 680 C CA . TRP A 1 89 ? 7.913 -25.790 20.229 1.00 13.43 89 TRP A CA 1
ATOM 681 C C . TRP A 1 89 ? 7.170 -24.830 21.147 1.00 14.96 89 TRP A C 1
ATOM 682 O O . TRP A 1 89 ? 6.422 -23.965 20.675 1.00 14.72 89 TRP A O 1
ATOM 693 N N . THR A 1 90 ? 7.364 -24.979 22.459 1.00 14.41 90 THR A N 1
ATOM 694 C CA . THR A 1 90 ? 6.771 -24.069 23.420 1.00 16.32 90 THR A CA 1
ATOM 695 C C . THR A 1 90 ? 7.763 -23.784 24.538 1.00 15.07 90 THR A C 1
ATOM 696 O O . THR A 1 90 ? 8.518 -24.682 24.934 1.00 17.01 90 THR A O 1
ATOM 700 N N . PRO A 1 91 ? 7.799 -22.551 25.055 1.00 17.74 91 PRO A N 1
ATOM 701 C CA . PRO A 1 91 ? 8.676 -22.292 26.204 1.00 18.07 91 PRO A CA 1
ATOM 702 C C . PRO A 1 91 ? 8.235 -23.042 27.443 1.00 19.28 91 PRO A C 1
ATOM 703 O O . PRO A 1 91 ? 9.083 -23.385 28.273 1.00 20.54 91 PRO A O 1
ATOM 707 N N . ASP A 1 92 ? 6.938 -23.313 27.589 1.00 16.92 92 ASP A N 1
ATOM 708 C CA . ASP A 1 92 ? 6.422 -24.037 28.746 1.00 16.94 92 ASP A CA 1
ATOM 709 C C . ASP A 1 92 ? 4.984 -24.457 28.488 1.00 15.71 92 ASP A C 1
ATOM 710 O O . ASP A 1 92 ? 4.112 -23.603 28.301 1.00 17.01 92 ASP A O 1
ATOM 715 N N . PRO A 1 93 ? 4.699 -25.760 28.480 1.00 17.47 93 PRO A N 1
ATOM 716 C CA . PRO A 1 93 ? 3.307 -26.207 28.298 1.00 18.79 93 PRO A CA 1
ATOM 717 C C . PRO A 1 93 ? 2.337 -25.660 29.339 1.00 20.72 93 PRO A C 1
ATOM 718 O O . PRO A 1 93 ? 1.128 -25.628 29.082 1.00 21.79 93 PRO A O 1
ATOM 722 N N . ASN A 1 94 ? 2.821 -25.197 30.490 1.00 21.58 94 ASN A N 1
ATOM 723 C CA . ASN A 1 94 ? 1.957 -24.662 31.533 1.00 20.85 94 ASN A CA 1
ATOM 724 C C . ASN A 1 94 ? 1.730 -23.162 31.424 1.00 25.29 94 ASN A C 1
ATOM 725 O O . ASN A 1 94 ? 1.037 -22.595 32.274 1.00 24.39 94 ASN A O 1
ATOM 730 N N . ALA A 1 95 ? 2.289 -22.507 30.409 1.00 18.90 95 ALA A N 1
ATOM 731 C CA . ALA A 1 95 ? 2.055 -21.087 30.221 1.00 19.81 95 ALA A CA 1
ATOM 732 C C . ALA A 1 95 ? 0.579 -20.831 29.927 1.00 18.38 95 ALA A C 1
ATOM 733 O O . ALA A 1 95 ? -0.174 -21.731 29.549 1.00 19.35 95 ALA A O 1
ATOM 735 N N . VAL A 1 96 ? 0.170 -19.581 30.110 1.00 19.39 96 VAL A N 1
ATOM 736 C CA . VAL A 1 96 ? -1.219 -19.167 29.968 1.00 21.11 96 VAL A CA 1
ATOM 737 C C . VAL A 1 96 ? -1.345 -18.325 28.706 1.00 19.33 96 VAL A C 1
ATOM 738 O O . VAL A 1 96 ? -0.894 -17.174 28.670 1.00 23.51 96 VAL A O 1
ATOM 742 N N . GLY A 1 97 ? -1.993 -18.877 27.686 1.00 16.80 97 GLY A N 1
ATOM 743 C CA . GLY A 1 97 ? -2.516 -18.060 26.601 1.00 19.35 97 GLY A CA 1
ATOM 744 C C . GLY A 1 97 ? -1.495 -17.453 25.659 1.00 15.34 97 GLY A C 1
ATOM 745 O O . GLY A 1 97 ? -1.704 -16.337 25.175 1.00 17.69 97 GLY A O 1
ATOM 746 N N . LEU A 1 98 ? -0.411 -18.169 25.373 1.00 15.96 98 LEU A N 1
ATOM 747 C CA . LEU A 1 98 ? 0.637 -17.643 24.506 1.00 15.22 98 LEU A CA 1
ATOM 748 C C . LEU A 1 98 ? 0.140 -17.540 23.068 1.00 16.12 98 LEU A C 1
ATOM 749 O O . LEU A 1 98 ? -0.697 -18.334 22.634 1.00 14.38 98 LEU A O 1
ATOM 754 N N . PRO A 1 99 ? 0.656 -16.579 22.309 1.00 12.82 99 PRO A N 1
ATOM 755 C CA . PRO A 1 99 ? 0.403 -16.569 20.863 1.00 12.39 99 PRO A CA 1
ATOM 756 C C . PRO A 1 99 ? 0.867 -17.877 20.257 1.00 12.41 99 PRO A C 1
ATOM 757 O O . PRO A 1 99 ? 1.870 -18.460 20.677 1.00 12.06 99 PRO A O 1
ATOM 761 N N . VAL A 1 100 ? 0.123 -18.339 19.262 1.00 12.10 100 VAL A N 1
ATOM 762 C CA . VAL A 1 100 ? 0.433 -19.570 18.552 1.00 10.60 100 VAL A CA 1
ATOM 763 C C . VAL A 1 100 ? 0.644 -19.218 17.092 1.00 11.14 100 VAL A C 1
ATOM 764 O O . VAL A 1 100 ? -0.189 -18.536 16.490 1.00 11.98 100 VAL A O 1
ATOM 768 N N . MET A 1 101 ? 1.750 -19.683 16.531 1.00 11.20 101 MET A N 1
ATOM 769 C CA . MET A 1 101 ? 2.037 -19.525 15.112 1.00 11.09 101 MET A CA 1
ATOM 770 C C . MET A 1 101 ? 2.079 -20.888 14.462 1.00 10.48 101 MET A C 1
ATOM 771 O O . MET A 1 101 ? 2.804 -21.768 14.929 1.00 11.87 101 MET A O 1
ATOM 776 N N . VAL A 1 102 ? 1.315 -21.054 13.382 1.00 10.64 102 VAL A N 1
ATOM 777 C CA . VAL A 1 102 ? 1.204 -22.317 12.664 1.00 9.99 102 VAL A CA 1
ATOM 778 C C . VAL A 1 102 ? 1.742 -22.103 11.259 1.00 10.07 102 VAL A C 1
ATOM 779 O O . VAL A 1 102 ? 1.151 -21.349 10.473 1.00 10.62 102 VAL A O 1
ATOM 783 N N . TRP A 1 103 ? 2.828 -22.795 10.936 1.00 9.48 103 TRP A N 1
ATOM 784 C CA . TRP A 1 103 ? 3.542 -22.636 9.677 1.00 8.70 103 TRP A CA 1
ATOM 785 C C . TRP A 1 103 ? 3.050 -23.639 8.642 1.00 10.89 103 TRP A C 1
ATOM 786 O O . TRP A 1 103 ? 3.001 -24.849 8.913 1.00 10.21 103 TRP A O 1
ATOM 797 N N . ILE A 1 104 ? 2.728 -23.143 7.448 1.00 10.06 104 ILE A N 1
ATOM 798 C CA . ILE A 1 104 ? 2.405 -23.969 6.288 1.00 9.73 104 ILE A CA 1
ATOM 799 C C . ILE A 1 104 ? 3.531 -23.781 5.279 1.00 10.40 104 ILE A C 1
ATOM 800 O O . ILE A 1 104 ? 3.687 -22.704 4.686 1.00 9.38 104 ILE A O 1
ATOM 805 N N . HIS A 1 105 ? 4.315 -24.826 5.069 1.00 9.65 105 HIS A N 1
ATOM 806 C CA . HIS A 1 105 ? 5.476 -24.726 4.200 1.00 9.82 105 HIS A CA 1
ATOM 807 C C . HIS A 1 105 ? 5.081 -24.535 2.740 1.00 9.75 105 HIS A C 1
ATOM 808 O O . HIS A 1 105 ? 4.003 -24.954 2.296 1.00 10.42 105 HIS A O 1
ATOM 815 N N . GLY A 1 106 ? 5.982 -23.911 1.987 1.00 9.60 106 GLY A N 1
ATOM 816 C CA . GLY A 1 106 ? 5.853 -23.818 0.549 1.00 10.22 106 GLY A CA 1
ATOM 817 C C . GLY A 1 106 ? 6.545 -24.963 -0.166 1.00 10.33 106 GLY A C 1
ATOM 818 O O . GLY A 1 106 ? 6.963 -25.959 0.433 1.00 10.28 106 GLY A O 1
ATOM 819 N N . GLY A 1 107 ? 6.659 -24.812 -1.483 1.00 10.19 107 GLY A N 1
ATOM 820 C CA . GLY A 1 107 ? 7.154 -25.893 -2.315 1.00 10.14 107 GLY A CA 1
ATOM 821 C C . GLY A 1 107 ? 6.307 -26.221 -3.531 1.00 10.95 107 GLY A C 1
ATOM 822 O O . GLY A 1 107 ? 6.292 -27.372 -3.979 1.00 11.26 107 GLY A O 1
ATOM 823 N N . ALA A 1 108 ? 5.590 -25.236 -4.075 1.00 11.13 108 ALA A N 1
ATOM 824 C CA . ALA A 1 108 ? 4.838 -25.387 -5.324 1.00 10.75 108 ALA A CA 1
ATOM 825 C C . ALA A 1 108 ? 3.751 -26.458 -5.247 1.00 10.78 108 ALA A C 1
ATOM 826 O O . ALA A 1 108 ? 3.289 -26.947 -6.285 1.00 11.40 108 ALA A O 1
ATOM 828 N N . PHE A 1 109 ? 3.324 -26.832 -4.039 1.00 10.54 109 PHE A N 1
ATOM 829 C CA . PHE A 1 109 ? 2.345 -27.887 -3.780 1.00 10.49 109 PHE A CA 1
ATOM 830 C C . PHE A 1 109 ? 2.854 -29.279 -4.104 1.00 11.59 109 PHE A C 1
ATOM 831 O O . PHE A 1 109 ? 2.094 -30.248 -3.955 1.00 12.30 109 PHE A O 1
ATOM 839 N N . THR A 1 110 ? 4.114 -29.422 -4.504 1.00 10.98 110 THR A N 1
ATOM 840 C CA . THR A 1 110 ? 4.716 -30.709 -4.807 1.00 11.30 110 THR A CA 1
ATOM 841 C C . THR A 1 110 ? 5.874 -31.039 -3.900 1.00 11.06 110 THR A C 1
ATOM 842 O O . THR A 1 110 ? 6.257 -32.217 -3.819 1.00 12.15 110 THR A O 1
ATOM 846 N N . ASN A 1 111 ? 6.445 -30.052 -3.222 1.00 10.82 111 ASN A N 1
ATOM 847 C CA . ASN A 1 111 ? 7.683 -30.211 -2.472 1.00 10.88 111 ASN A CA 1
ATOM 848 C C . ASN A 1 111 ? 7.524 -29.584 -1.099 1.00 11.02 111 ASN A C 1
ATOM 849 O O . ASN A 1 111 ? 6.462 -29.046 -0.758 1.00 11.10 111 ASN A O 1
ATOM 854 N N . GLY A 1 112 ? 8.590 -29.656 -0.305 1.00 11.26 112 GLY A N 1
ATOM 855 C CA . GLY A 1 112 ? 8.603 -29.095 1.029 1.00 10.82 112 GLY A CA 1
ATOM 856 C C . GLY A 1 112 ? 8.159 -30.083 2.090 1.00 11.60 112 GLY A C 1
ATOM 857 O O . GLY A 1 112 ? 7.679 -31.191 1.820 1.00 11.48 112 GLY A O 1
ATOM 858 N N . SER A 1 113 ? 8.359 -29.664 3.332 1.00 10.60 113 SER A N 1
ATOM 859 C CA . SER A 1 113 ? 7.856 -30.375 4.498 1.00 10.63 113 SER A CA 1
ATOM 860 C C . SER A 1 113 ? 7.854 -29.389 5.651 1.00 10.66 113 SER A C 1
ATOM 861 O O . SER A 1 113 ? 8.508 -28.341 5.601 1.00 10.66 113 SER A O 1
ATOM 864 N N . GLY A 1 114 ? 7.122 -29.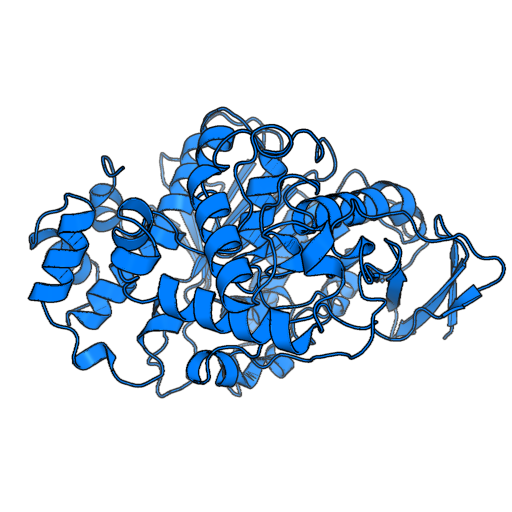738 6.706 1.00 10.53 114 GLY A N 1
ATOM 865 C CA . GLY A 1 114 ? 7.120 -28.899 7.885 1.00 11.04 114 GLY A CA 1
ATOM 866 C C . GLY A 1 114 ? 8.415 -28.956 8.661 1.00 12.81 114 GLY A C 1
ATOM 867 O O . GLY A 1 114 ? 8.698 -28.035 9.430 1.00 12.78 114 GLY A O 1
ATOM 868 N N . SER A 1 115 ? 9.211 -30.007 8.461 1.00 12.61 115 SER A N 1
ATOM 869 C CA . SER A 1 115 ? 10.351 -30.309 9.318 1.00 13.05 115 SER A CA 1
ATOM 870 C C . SER A 1 115 ? 11.686 -29.903 8.704 1.00 13.69 115 SER A C 1
ATOM 871 O O . SER A 1 115 ? 12.736 -30.269 9.244 1.00 14.84 115 SER A O 1
ATOM 874 N N . GLU A 1 116 ? 11.686 -29.182 7.586 1.00 12.26 116 GLU A N 1
ATOM 875 C CA . GLU A 1 116 ? 12.956 -28.741 7.023 1.00 13.19 116 GLU A CA 1
ATOM 876 C C . GLU A 1 116 ? 13.731 -27.968 8.085 1.00 12.58 116 GLU A C 1
ATOM 877 O O . GLU A 1 116 ? 13.131 -27.216 8.859 1.00 13.45 116 GLU A O 1
ATOM 883 N N . PRO A 1 117 ? 15.053 -28.130 8.155 1.00 13.51 117 PRO A N 1
ATOM 884 C CA . PRO A 1 117 ? 15.823 -27.446 9.210 1.00 13.85 117 PRO A CA 1
ATOM 885 C C . PRO A 1 117 ? 15.618 -25.940 9.272 1.00 12.45 117 PRO A C 1
ATOM 886 O O . PRO A 1 117 ? 15.590 -25.372 10.373 1.00 13.92 117 PRO A O 1
ATOM 890 N N . VAL A 1 118 ? 15.428 -25.283 8.124 1.00 13.18 118 VAL A N 1
ATOM 891 C CA . VAL A 1 118 ? 15.215 -23.837 8.095 1.00 11.36 118 VAL A CA 1
ATOM 892 C C . VAL A 1 118 ? 13.938 -23.416 8.826 1.00 12.90 118 VAL A C 1
ATOM 893 O O . VAL A 1 118 ? 13.824 -22.263 9.258 1.00 12.16 118 VAL A O 1
ATOM 897 N N . TYR A 1 119 ? 12.973 -24.327 8.989 1.00 11.51 119 TYR A N 1
ATOM 898 C CA . TYR A 1 119 ? 11.719 -24.002 9.654 1.00 11.72 119 TYR A CA 1
ATOM 899 C C . TYR A 1 119 ? 11.740 -24.327 11.144 1.00 13.01 119 TYR A C 1
ATOM 900 O O . TYR A 1 119 ? 10.677 -24.504 11.744 1.00 12.50 119 TYR A O 1
ATOM 909 N N . ASP A 1 120 ? 12.919 -24.397 11.753 1.00 13.17 120 ASP A N 1
ATOM 910 C CA . ASP A 1 120 ? 13.018 -24.735 13.167 1.00 14.47 120 ASP A CA 1
ATOM 911 C C . ASP A 1 120 ? 12.242 -23.722 14.001 1.00 14.29 120 ASP A C 1
ATOM 912 O O . ASP A 1 120 ? 12.339 -22.514 13.778 1.00 14.23 120 ASP A O 1
ATOM 917 N N . GLY A 1 121 ? 11.451 -24.214 14.957 1.00 13.12 121 GLY A N 1
ATOM 918 C CA . GLY A 1 121 ? 10.619 -23.318 15.731 1.00 14.16 121 GLY A CA 1
ATOM 919 C C . GLY A 1 121 ? 11.231 -22.740 16.992 1.00 12.89 121 GLY A C 1
ATOM 920 O O . GLY A 1 121 ? 10.571 -21.953 17.681 1.00 13.56 121 GLY A O 1
ATOM 921 N N . ALA A 1 122 ? 12.487 -23.081 17.301 1.00 14.28 122 ALA A N 1
ATOM 922 C CA . ALA A 1 122 ? 13.046 -22.745 18.611 1.00 14.01 122 ALA A CA 1
ATOM 923 C C . ALA A 1 122 ? 13.100 -21.238 18.854 1.00 13.10 122 ALA A C 1
ATOM 924 O O . ALA A 1 122 ? 12.825 -20.778 19.967 1.00 14.74 122 ALA A O 1
ATOM 926 N N . ALA A 1 123 ? 13.464 -20.450 17.839 1.00 15.19 123 ALA A N 1
ATOM 927 C CA . ALA A 1 123 ? 13.577 -19.011 18.059 1.00 15.63 123 ALA A CA 1
ATOM 928 C C . ALA A 1 123 ? 12.228 -18.362 18.353 1.00 13.59 123 ALA A C 1
ATOM 929 O O . ALA A 1 123 ? 12.168 -17.350 19.056 1.00 15.34 123 ALA A O 1
ATOM 931 N N . PHE A 1 124 ? 11.136 -18.929 17.837 1.00 13.78 124 PHE A N 1
ATOM 932 C CA . PHE A 1 124 ? 9.817 -18.436 18.209 1.00 13.81 124 PHE A CA 1
ATOM 933 C C . PHE A 1 124 ? 9.483 -18.787 19.653 1.00 12.95 124 PHE A C 1
ATOM 934 O O . PHE A 1 124 ? 8.996 -17.934 20.404 1.00 13.24 124 PHE A O 1
ATOM 942 N N . ALA A 1 125 ? 9.757 -20.032 20.065 1.00 13.02 125 ALA A N 1
ATOM 943 C CA . ALA A 1 125 ? 9.463 -20.415 21.444 1.00 13.99 125 ALA A CA 1
ATOM 944 C C . ALA A 1 125 ? 10.286 -19.600 22.435 1.00 14.41 125 ALA A C 1
ATOM 945 O O . ALA A 1 125 ? 9.775 -19.203 23.492 1.00 16.19 125 ALA A O 1
ATOM 947 N N . ARG A 1 126 ? 11.549 -19.311 22.096 1.00 14.77 126 ARG A N 1
ATOM 948 C CA . ARG A 1 126 ? 12.393 -18.509 22.978 1.00 17.72 126 ARG A CA 1
ATOM 949 C C . ARG A 1 126 ? 11.819 -17.116 23.174 1.00 19.36 126 ARG A C 1
ATOM 950 O O . ARG A 1 126 ? 12.073 -16.474 24.199 1.00 22.70 126 ARG A O 1
ATOM 958 N N . ASP A 1 127 ? 11.035 -16.636 22.212 1.00 15.00 127 ASP A N 1
ATOM 959 C CA . ASP A 1 127 ? 10.430 -15.316 22.270 1.00 15.44 127 ASP A CA 1
ATOM 960 C C . ASP A 1 127 ? 9.004 -15.333 22.811 1.00 15.45 127 ASP A C 1
ATOM 961 O O . ASP A 1 127 ? 8.300 -14.321 22.711 1.00 18.58 127 ASP A O 1
ATOM 966 N N . GLY A 1 128 ? 8.563 -16.445 23.387 1.00 14.86 128 GLY A N 1
ATOM 967 C CA . GLY A 1 128 ? 7.269 -16.491 24.035 1.00 14.75 128 GLY A CA 1
ATOM 968 C C . GLY A 1 128 ? 6.113 -16.882 23.144 1.00 14.52 128 GLY A C 1
ATOM 969 O O . GLY A 1 128 ? 4.958 -16.604 23.492 1.00 16.00 128 GLY A O 1
ATOM 970 N N . VAL A 1 129 ? 6.378 -17.513 22.007 1.00 13.12 129 VAL A N 1
ATOM 971 C CA . VAL A 1 129 ? 5.349 -17.923 21.066 1.00 14.22 129 VAL A CA 1
ATOM 972 C C . VAL A 1 129 ? 5.389 -19.438 20.953 1.00 16.63 129 VAL A C 1
ATOM 973 O O . VAL A 1 129 ? 6.470 -20.033 20.864 1.00 19.07 129 VAL A O 1
ATOM 977 N N . VAL A 1 130 ? 4.220 -20.068 20.953 1.00 13.59 130 VAL A N 1
ATOM 978 C CA . VAL A 1 130 ? 4.137 -21.491 20.641 1.00 13.48 130 VAL A CA 1
ATOM 979 C C . VAL A 1 130 ? 4.146 -21.634 19.126 1.00 15.55 130 VAL A C 1
ATOM 980 O O . VAL A 1 130 ? 3.347 -20.990 18.435 1.00 16.20 130 VAL A O 1
ATOM 984 N N . PHE A 1 131 ? 5.046 -22.461 18.605 1.00 13.78 131 PHE A N 1
ATOM 985 C CA . PHE A 1 131 ? 5.222 -22.609 17.166 1.00 13.33 131 PHE A CA 1
ATOM 986 C C . PHE A 1 131 ? 4.859 -24.026 16.750 1.00 12.19 131 PHE A C 1
ATOM 987 O O . PHE A 1 131 ? 5.309 -24.996 17.372 1.00 13.78 131 PHE A O 1
ATOM 995 N N . VAL A 1 132 ? 4.081 -24.150 15.676 1.00 11.48 132 VAL A N 1
ATOM 996 C CA . VAL A 1 132 ? 3.657 -25.440 15.144 1.00 11.88 132 VAL A CA 1
ATOM 997 C C . VAL A 1 132 ? 3.988 -25.505 13.659 1.00 11.35 132 VAL A C 1
ATOM 998 O O . VAL A 1 132 ? 3.674 -24.572 12.911 1.00 13.00 132 VAL A O 1
ATOM 1002 N N . SER A 1 133 ? 4.606 -26.607 13.234 1.00 11.25 133 SER A N 1
ATOM 1003 C CA . SER A 1 133 ? 4.794 -26.917 11.823 1.00 10.61 133 SER A CA 1
ATOM 1004 C C . SER A 1 133 ? 4.252 -28.316 11.553 1.00 13.31 133 SER A C 1
ATOM 1005 O O . SER A 1 133 ? 4.033 -29.099 12.480 1.00 12.52 133 SER A O 1
ATOM 1008 N N . PHE A 1 134 ? 4.014 -28.634 10.281 1.00 11.48 134 PHE A N 1
ATOM 1009 C CA . PHE A 1 134 ? 3.349 -29.891 9.948 1.00 11.64 134 PHE A CA 1
ATOM 1010 C C . PHE A 1 134 ? 3.547 -30.228 8.480 1.00 11.11 134 PHE A C 1
ATOM 1011 O O . PHE A 1 134 ? 3.886 -29.369 7.660 1.00 11.51 134 PHE A O 1
ATOM 1019 N N . ASN A 1 135 ? 3.327 -31.503 8.154 1.00 11.87 135 ASN A N 1
ATOM 1020 C CA . ASN A 1 135 ? 3.317 -31.960 6.771 1.00 9.97 135 ASN A CA 1
ATOM 1021 C C . ASN A 1 135 ? 1.881 -32.163 6.310 1.00 10.31 135 ASN A C 1
ATOM 1022 O O . ASN A 1 135 ? 1.015 -32.562 7.092 1.00 11.91 135 ASN A O 1
ATOM 1027 N N . TYR A 1 136 ? 1.648 -31.901 5.025 1.00 10.61 136 TYR A N 1
ATOM 1028 C CA . TYR A 1 136 ? 0.368 -32.110 4.359 1.00 9.67 136 TYR A CA 1
ATOM 1029 C C . TYR A 1 136 ? 0.631 -32.821 3.033 1.00 10.50 136 TYR A C 1
ATOM 1030 O O . TYR A 1 136 ? 1.732 -32.765 2.488 1.00 11.09 136 TYR A O 1
ATOM 1039 N N . ARG A 1 137 ? -0.389 -33.491 2.501 1.00 10.65 137 ARG A N 1
ATOM 1040 C CA . ARG A 1 137 ? -0.196 -34.242 1.269 1.00 10.06 137 ARG A CA 1
ATOM 1041 C C . ARG A 1 137 ? 0.103 -33.319 0.088 1.00 11.08 137 ARG A C 1
ATOM 1042 O O . ARG A 1 137 ? -0.400 -32.189 -0.001 1.00 9.75 137 ARG A O 1
ATOM 1050 N N . LEU A 1 138 ? 0.938 -33.821 -0.827 1.00 10.38 138 LEU A N 1
ATOM 1051 C CA . LEU A 1 138 ? 1.547 -33.031 -1.889 1.00 10.05 138 LEU A CA 1
ATOM 1052 C C . LEU A 1 138 ? 1.303 -33.694 -3.237 1.00 11.15 138 LEU A C 1
ATOM 1053 O O . LEU A 1 138 ? 1.057 -34.905 -3.330 1.00 11.28 138 LEU A O 1
ATOM 1058 N N . GLY A 1 139 ? 1.374 -32.884 -4.289 1.00 10.04 139 GLY A N 1
ATOM 1059 C CA . GLY A 1 139 ? 1.412 -33.442 -5.634 1.00 11.19 139 GLY A CA 1
ATOM 1060 C C . GLY A 1 139 ? 0.121 -34.139 -6.027 1.00 11.11 139 GLY A C 1
ATOM 1061 O O . GLY A 1 139 ? -0.984 -33.704 -5.697 1.00 11.43 139 GLY A O 1
ATOM 1062 N N . ILE A 1 140 ? 0.266 -35.246 -6.753 1.00 11.16 140 ILE A N 1
ATOM 1063 C CA . ILE A 1 140 ? -0.899 -36.031 -7.167 1.00 11.02 140 ILE A CA 1
ATOM 1064 C C . ILE A 1 140 ? -1.709 -36.468 -5.952 1.00 11.32 140 ILE A C 1
ATOM 1065 O O . ILE A 1 140 ? -2.930 -36.289 -5.899 1.00 11.23 140 ILE A O 1
ATOM 1070 N N . ILE A 1 141 ? -1.035 -37.045 -4.956 1.00 11.28 141 ILE A N 1
ATOM 1071 C CA . ILE A 1 141 ? -1.715 -37.524 -3.757 1.00 10.82 141 ILE A CA 1
ATOM 1072 C C . ILE A 1 141 ? -2.461 -36.389 -3.067 1.00 11.50 141 ILE A C 1
ATOM 1073 O O . ILE A 1 141 ? -3.623 -36.540 -2.668 1.00 11.47 141 ILE A O 1
ATOM 1078 N N . GLY A 1 142 ? -1.828 -35.230 -2.954 1.00 10.86 142 GLY A N 1
ATOM 1079 C CA . GLY A 1 142 ? -2.463 -34.116 -2.282 1.00 9.31 142 GLY A CA 1
ATOM 1080 C C . GLY A 1 142 ? -3.564 -33.428 -3.065 1.00 8.96 142 GLY A C 1
ATOM 1081 O O . GLY A 1 142 ? -4.542 -32.985 -2.464 1.00 10.53 142 GLY A O 1
ATOM 1082 N N . PHE A 1 143 ? -3.423 -33.315 -4.393 1.00 10.10 143 PHE A N 1
ATOM 1083 C CA . PHE A 1 143 ? -4.243 -32.353 -5.115 1.00 11.15 143 PHE A CA 1
ATOM 1084 C C . PHE A 1 143 ? -4.793 -32.791 -6.466 1.00 11.44 143 PHE A C 1
ATOM 1085 O O . PHE A 1 143 ? -5.640 -32.067 -6.999 1.00 12.13 143 PHE A O 1
ATOM 1093 N N . ALA A 1 144 ? -4.376 -33.913 -7.044 1.00 11.23 144 ALA A N 1
ATOM 1094 C CA . ALA A 1 144 ? -4.967 -34.320 -8.317 1.00 12.39 144 ALA A CA 1
ATOM 1095 C C . ALA A 1 144 ? -6.455 -34.578 -8.123 1.00 12.57 144 ALA A C 1
ATOM 1096 O O . ALA A 1 144 ? -6.865 -35.207 -7.143 1.00 14.24 144 ALA A O 1
ATOM 1098 N N . ASP A 1 145 ? -7.275 -34.064 -9.031 1.00 13.19 145 ASP A N 1
ATOM 1099 C CA . ASP A 1 145 ? -8.716 -34.195 -8.874 1.00 12.90 145 ASP A CA 1
ATOM 1100 C C . ASP A 1 145 ? -9.208 -35.481 -9.517 1.00 13.34 145 ASP A C 1
ATOM 1101 O O . ASP A 1 145 ? -8.874 -35.777 -10.668 1.00 14.24 145 ASP A O 1
ATOM 1106 N N . LEU A 1 146 ? -9.995 -36.242 -8.757 1.00 13.73 146 LEU A N 1
ATOM 1107 C CA . LEU A 1 146 ? -10.481 -37.557 -9.166 1.00 14.56 146 LEU A CA 1
ATOM 1108 C C . LEU A 1 146 ? -11.959 -37.654 -8.812 1.00 16.51 146 LEU A C 1
ATOM 1109 O O . LEU A 1 146 ? -12.379 -37.151 -7.759 1.00 17.96 146 LEU A O 1
ATOM 1114 N N . PRO A 1 147 ? -12.776 -38.278 -9.668 1.00 16.12 147 PRO A N 1
ATOM 1115 C CA . PRO A 1 147 ? -14.224 -38.298 -9.409 1.00 16.44 147 PRO A CA 1
ATOM 1116 C C . PRO A 1 147 ? -14.617 -39.098 -8.185 1.00 16.44 147 PRO A C 1
ATOM 1117 O O . PRO A 1 147 ? -15.716 -38.893 -7.657 1.00 19.68 147 PRO A O 1
ATOM 1121 N N . ASP A 1 148 ? -13.764 -40.008 -7.724 1.00 15.23 148 ASP A N 1
ATOM 1122 C CA . ASP A 1 148 ? -14.075 -40.879 -6.601 1.00 17.23 148 ASP A CA 1
ATOM 1123 C C . ASP A 1 148 ? -13.216 -40.567 -5.377 1.00 16.43 148 ASP A C 1
ATOM 1124 O O . ASP A 1 148 ? -12.952 -41.443 -4.559 1.00 17.33 148 ASP A O 1
ATOM 1129 N N . ALA A 1 149 ? -12.742 -39.330 -5.253 1.00 14.69 149 ALA A N 1
ATOM 1130 C CA . ALA A 1 149 ? -11.992 -38.930 -4.073 1.00 15.83 149 ALA A CA 1
ATOM 1131 C C . ALA A 1 149 ? -12.378 -37.502 -3.727 1.00 13.78 149 ALA A C 1
ATOM 1132 O O . ALA A 1 149 ? -12.648 -36.694 -4.627 1.00 14.45 149 ALA A O 1
ATOM 1134 N N . PRO A 1 150 ? -12.417 -37.163 -2.437 1.00 13.36 150 PRO A N 1
ATOM 1135 C CA . PRO A 1 150 ? -12.586 -35.754 -2.069 1.00 12.89 150 PRO A CA 1
ATOM 1136 C C . PRO A 1 150 ? -11.467 -34.926 -2.678 1.00 13.11 150 PRO A C 1
ATOM 1137 O O . PRO A 1 150 ? -10.310 -35.349 -2.731 1.00 13.52 150 PRO A O 1
ATOM 1141 N N . SER A 1 151 ? -11.822 -33.737 -3.146 1.00 12.85 151 SER A N 1
ATOM 1142 C CA . SER A 1 151 ? -10.821 -32.864 -3.734 1.00 13.60 151 SER A CA 1
ATOM 1143 C C . SER A 1 151 ? -9.900 -32.285 -2.664 1.00 10.88 151 SER A C 1
ATOM 1144 O O . SER A 1 151 ? -10.259 -32.163 -1.491 1.00 12.42 151 SER A O 1
ATOM 1147 N N . ASN A 1 152 ? -8.680 -31.956 -3.079 1.00 11.47 152 ASN A N 1
ATOM 1148 C CA . ASN A 1 152 ? -7.784 -31.135 -2.263 1.00 11.49 152 ASN A CA 1
ATOM 1149 C C . ASN A 1 152 ? -7.459 -31.774 -0.913 1.00 10.14 152 ASN A C 1
ATOM 1150 O O . ASN A 1 152 ? -7.604 -31.155 0.139 1.00 11.36 152 ASN A O 1
ATOM 1155 N N . ARG A 1 153 ? -6.979 -33.021 -0.950 1.00 11.49 153 ARG A N 1
ATOM 1156 C CA . ARG A 1 153 ? -6.569 -33.685 0.287 1.00 10.61 153 ARG A CA 1
ATOM 1157 C C . ARG A 1 153 ? -5.558 -32.855 1.076 1.00 11.03 153 ARG A C 1
ATOM 1158 O O . ARG A 1 153 ? -5.640 -32.774 2.305 1.00 11.33 153 ARG A O 1
ATOM 1166 N N . GLY A 1 154 ? -4.613 -32.207 0.391 1.00 10.37 154 GLY A N 1
ATOM 1167 C CA . GLY A 1 154 ? -3.618 -31.430 1.113 1.00 10.36 154 GLY A CA 1
ATOM 1168 C C . GLY A 1 154 ? -4.223 -30.263 1.862 1.00 9.47 154 GLY A C 1
ATOM 1169 O O . GLY A 1 154 ? -3.759 -29.913 2.953 1.00 10.46 154 GLY A O 1
ATOM 1170 N N . LEU A 1 155 ? -5.272 -29.651 1.296 1.00 10.18 155 LEU A N 1
ATOM 1171 C CA . LEU A 1 155 ? -5.997 -28.604 2.009 1.00 10.94 155 LEU A CA 1
ATOM 1172 C C . LEU A 1 155 ? -6.768 -29.178 3.191 1.00 10.81 155 LEU A C 1
ATOM 1173 O O . LEU A 1 155 ? -6.790 -28.582 4.275 1.00 11.49 155 LEU A O 1
ATOM 1178 N N . LEU A 1 156 ? -7.409 -30.337 3.001 1.00 10.18 156 LEU A N 1
ATOM 1179 C CA . LEU A 1 156 ? -8.070 -30.998 4.122 1.00 10.13 156 LEU A CA 1
ATOM 1180 C C . LEU A 1 156 ? -7.072 -31.287 5.239 1.00 11.02 156 LEU A C 1
ATOM 1181 O O . LEU A 1 156 ? -7.411 -31.194 6.428 1.00 11.37 156 LEU A O 1
ATOM 1186 N N . ASP A 1 157 ? -5.841 -31.667 4.875 1.00 10.14 157 ASP A N 1
ATOM 1187 C CA . ASP A 1 157 ? -4.811 -31.948 5.869 1.00 10.13 157 ASP A CA 1
ATOM 1188 C C . ASP A 1 157 ? -4.448 -30.694 6.649 1.00 10.91 157 ASP A C 1
ATOM 1189 O O . ASP A 1 157 ? -4.316 -30.735 7.876 1.00 10.63 157 ASP A O 1
ATOM 1194 N N . GLN A 1 158 ? -4.304 -29.566 5.948 1.00 10.53 158 GLN A N 1
ATOM 1195 C CA . GLN A 1 158 ? -4.012 -28.305 6.623 1.00 10.82 158 GLN A CA 1
ATOM 1196 C C . GLN A 1 158 ? -5.132 -27.936 7.594 1.00 11.35 158 GLN A C 1
ATOM 1197 O O . GLN A 1 158 ? -4.874 -27.504 8.725 1.00 11.14 158 GLN A O 1
ATOM 1203 N N . ILE A 1 159 ? -6.387 -28.147 7.184 1.00 10.77 159 ILE A N 1
ATOM 1204 C CA . ILE A 1 159 ? -7.519 -27.924 8.082 1.00 11.22 159 ILE A CA 1
ATOM 1205 C C . ILE A 1 159 ? -7.428 -28.840 9.296 1.00 11.04 159 ILE A C 1
ATOM 1206 O O . ILE A 1 159 ? -7.612 -28.398 10.435 1.00 11.48 159 ILE A O 1
ATOM 1211 N N . ALA A 1 160 ? -7.131 -30.128 9.071 1.00 11.09 160 ALA A N 1
ATOM 1212 C CA . ALA A 1 160 ? -7.024 -31.073 10.182 1.00 11.61 160 ALA A CA 1
ATOM 1213 C C . ALA A 1 160 ? -5.916 -30.678 11.155 1.00 11.42 160 ALA A C 1
ATOM 1214 O O . ALA A 1 160 ? -6.085 -30.789 12.376 1.00 13.15 160 ALA A O 1
ATOM 1216 N N . ALA A 1 161 ? -4.772 -30.215 10.643 1.00 11.57 161 ALA A N 1
ATOM 1217 C CA . ALA A 1 161 ? -3.704 -29.763 11.538 1.00 11.20 161 ALA A CA 1
ATOM 1218 C C . ALA A 1 161 ? -4.139 -28.544 12.339 1.00 11.43 161 ALA A C 1
ATOM 1219 O O . ALA A 1 161 ? -3.857 -28.443 13.539 1.00 12.52 161 ALA A O 1
ATOM 1221 N N . LEU A 1 162 ? -4.822 -27.599 11.690 1.00 10.91 162 LEU A N 1
ATOM 1222 C CA . LEU A 1 162 ? -5.297 -26.420 12.402 1.00 10.19 162 LEU A CA 1
ATOM 1223 C C . LEU A 1 162 ? -6.363 -26.780 13.432 1.00 11.62 162 LEU A C 1
ATOM 1224 O O . LEU A 1 162 ? -6.458 -26.122 14.478 1.00 11.65 162 LEU A O 1
ATOM 1229 N N . GLU A 1 163 ? -7.189 -27.790 13.137 1.00 12.22 163 GLU A N 1
ATOM 1230 C CA . GLU A 1 163 ? -8.147 -28.273 14.128 1.00 11.78 163 GLU A CA 1
ATOM 1231 C C . GLU A 1 163 ? -7.427 -28.921 15.300 1.00 13.59 163 GLU A C 1
ATOM 1232 O O . GLU A 1 163 ? -7.831 -28.732 16.452 1.00 13.22 163 GLU A O 1
ATOM 1238 N N . TRP A 1 164 ? -6.345 -29.662 15.029 1.00 12.20 164 TRP A N 1
ATOM 1239 C CA . TRP A 1 164 ? -5.539 -30.213 16.117 1.00 13.28 164 TRP A CA 1
ATOM 1240 C C . TRP A 1 164 ? -5.038 -29.100 17.026 1.00 14.38 164 TRP A C 1
ATOM 1241 O O . TRP A 1 164 ? -5.113 -29.200 18.258 1.00 13.85 164 TRP A O 1
ATOM 1252 N N . VAL A 1 165 ? -4.561 -28.005 16.436 1.00 12.93 165 VAL A N 1
ATOM 1253 C CA . VAL A 1 165 ? -4.092 -26.883 17.236 1.00 12.87 165 VAL A CA 1
ATOM 1254 C C . VAL A 1 165 ? -5.232 -26.331 18.079 1.00 12.94 165 VAL A C 1
ATOM 1255 O O . VAL A 1 165 ? -5.089 -26.106 19.289 1.00 13.93 165 VAL A O 1
ATOM 1259 N N . ARG A 1 166 ? -6.393 -26.123 17.458 1.00 12.99 166 ARG A N 1
ATOM 1260 C CA . ARG A 1 166 ? -7.533 -25.614 18.205 1.00 12.79 166 ARG A CA 1
ATOM 1261 C C . ARG A 1 166 ? -7.836 -26.501 19.404 1.00 12.54 166 ARG A C 1
ATOM 1262 O O . ARG A 1 166 ? -8.086 -26.003 20.510 1.00 15.39 166 ARG A O 1
ATOM 1270 N N . ASP A 1 167 ? -7.764 -27.812 19.216 1.00 12.97 167 ASP A N 1
ATOM 1271 C CA . ASP A 1 167 ? -8.242 -28.753 20.221 1.00 13.60 167 ASP A CA 1
ATOM 1272 C C . ASP A 1 167 ? -7.178 -29.165 21.227 1.00 18.54 167 ASP A C 1
ATOM 1273 O O . ASP A 1 167 ? -7.524 -29.737 22.268 1.00 19.05 167 ASP A O 1
ATOM 1278 N N . ASN A 1 168 ? -5.901 -28.893 20.958 1.00 17.05 168 ASN A N 1
ATOM 1279 C CA . ASN A 1 168 ? -4.809 -29.345 21.821 1.00 15.88 168 ASN A CA 1
ATOM 1280 C C . ASN A 1 168 ? -3.844 -28.263 22.276 1.00 19.17 168 ASN A C 1
ATOM 1281 O O . ASN A 1 168 ? -3.095 -28.513 23.227 1.00 18.65 168 ASN A O 1
ATOM 1286 N N . ILE A 1 169 ? -3.789 -27.100 21.624 1.00 15.64 169 ILE A N 1
ATOM 1287 C CA . ILE A 1 169 ? -2.651 -26.217 21.869 1.00 15.09 169 ILE A CA 1
ATOM 1288 C C . ILE A 1 169 ? -2.636 -25.638 23.274 1.00 16.43 169 ILE A C 1
ATOM 1289 O O . ILE A 1 169 ? -1.562 -25.267 23.760 1.00 15.19 169 ILE A O 1
ATOM 1294 N N . ALA A 1 170 ? -3.792 -25.548 23.948 1.00 16.29 170 ALA A N 1
ATOM 1295 C CA . ALA A 1 170 ? -3.791 -25.044 25.318 1.00 17.49 170 ALA A CA 1
ATOM 1296 C C . ALA A 1 170 ? -2.970 -25.939 26.237 1.00 17.01 170 ALA A C 1
ATOM 1297 O O . ALA A 1 170 ? -2.359 -25.450 27.194 1.00 18.69 170 ALA A O 1
ATOM 1299 N N . ARG A 1 171 ? -2.905 -27.234 25.944 1.00 15.16 171 ARG A N 1
ATOM 1300 C CA . ARG A 1 171 ? -2.073 -28.124 26.742 1.00 21.57 171 ARG A CA 1
ATOM 1301 C C . ARG A 1 171 ? -0.590 -27.925 26.471 1.00 19.20 171 ARG A C 1
ATOM 1302 O O . ARG A 1 171 ? 0.243 -28.538 27.149 1.00 22.99 171 ARG A O 1
ATOM 1310 N N . PHE A 1 172 ? -0.244 -27.095 25.487 1.00 17.02 172 PHE A N 1
ATOM 1311 C CA . PHE A 1 172 ? 1.137 -26.761 25.185 1.00 16.25 172 PHE A CA 1
ATOM 1312 C C . PHE A 1 172 ? 1.438 -25.298 25.487 1.00 14.47 172 PHE A C 1
ATOM 1313 O O . PHE A 1 172 ? 2.475 -24.786 25.052 1.00 18.17 172 PHE A O 1
ATOM 1321 N N . GLY A 1 173 ? 0.556 -24.619 26.219 1.00 15.75 173 GLY A N 1
ATOM 1322 C CA . GLY A 1 173 ? 0.757 -23.245 26.624 1.00 16.42 173 GLY A CA 1
ATOM 1323 C C . GLY A 1 173 ? 0.136 -22.200 25.722 1.00 15.32 173 GLY A C 1
ATOM 1324 O O . GLY A 1 173 ? 0.242 -21.003 26.023 1.00 17.24 173 GLY A O 1
ATOM 1325 N N . GLY A 1 174 ? -0.508 -22.608 24.631 1.00 16.58 174 GLY A N 1
ATOM 1326 C CA . GLY A 1 174 ? -0.988 -21.678 23.629 1.00 16.78 174 GLY A CA 1
ATOM 1327 C C . GLY A 1 174 ? -2.447 -21.287 23.783 1.00 16.74 174 GLY A C 1
ATOM 1328 O O . GLY A 1 174 ? -3.258 -22.040 24.328 1.00 17.94 174 GLY A O 1
ATOM 1329 N N . ASP A 1 175 ? -2.772 -20.083 23.311 1.00 13.62 175 ASP A N 1
ATOM 1330 C CA . ASP A 1 175 ? -4.155 -19.628 23.243 1.00 13.91 175 ASP A CA 1
ATOM 1331 C C . ASP A 1 175 ? -4.714 -20.027 21.884 1.00 15.70 175 ASP A C 1
ATOM 1332 O O . ASP A 1 175 ? -4.285 -19.464 20.862 1.00 14.68 175 ASP A O 1
ATOM 1337 N N . PRO A 1 176 ? -5.664 -20.961 21.808 1.00 13.53 176 PRO A N 1
ATOM 1338 C CA . PRO A 1 176 ? -6.273 -21.269 20.504 1.00 12.90 176 PRO A CA 1
ATOM 1339 C C . PRO A 1 176 ? -6.977 -20.076 19.898 1.00 13.44 176 PRO A C 1
ATOM 1340 O O . PRO A 1 176 ? -7.245 -20.073 18.689 1.00 14.49 176 PRO A O 1
ATOM 1344 N N . GLY A 1 177 ? -7.311 -19.076 20.701 1.00 13.79 177 GLY A N 1
ATOM 1345 C CA . GLY A 1 177 ? -7.901 -17.850 20.241 1.00 13.44 177 GLY A CA 1
ATOM 1346 C C . GLY A 1 177 ? -6.914 -16.808 19.776 1.00 12.48 177 GLY A C 1
ATOM 1347 O O . GLY A 1 177 ? -7.320 -15.687 19.471 1.00 14.09 177 GLY A O 1
ATOM 1348 N N . ASN A 1 178 ? -5.618 -17.122 19.750 1.00 12.50 178 ASN A N 1
ATOM 1349 C CA . ASN A 1 178 ? -4.614 -16.222 19.180 1.00 12.16 178 ASN A CA 1
ATOM 1350 C C . ASN A 1 178 ? -3.675 -17.018 18.278 1.00 12.77 178 ASN A C 1
ATOM 1351 O O . ASN A 1 178 ? -2.468 -17.083 18.504 1.00 11.89 178 ASN A O 1
ATOM 1356 N N . VAL A 1 179 ? -4.241 -17.633 17.245 1.00 11.72 179 VAL A N 1
ATOM 1357 C CA . VAL A 1 179 ? -3.468 -18.380 16.252 1.00 10.96 179 VAL A CA 1
ATOM 1358 C C . VAL A 1 179 ? -3.198 -17.489 15.047 1.00 10.77 179 VAL A C 1
ATOM 1359 O O . VAL A 1 179 ? -4.131 -16.939 14.446 1.00 10.52 179 VAL A O 1
ATOM 1363 N N . THR A 1 180 ? -1.919 -17.336 14.705 1.00 11.14 180 THR A N 1
ATOM 1364 C CA . THR A 1 180 ? -1.501 -16.735 13.444 1.00 9.74 180 THR A CA 1
ATOM 1365 C C . THR A 1 180 ? -1.047 -17.875 12.541 1.00 9.04 180 THR A C 1
ATOM 1366 O O . THR A 1 180 ? -0.092 -18.585 12.869 1.00 10.26 180 THR A O 1
ATOM 1370 N N . VAL A 1 181 ? -1.740 -18.075 11.429 1.00 10.22 181 VAL A N 1
ATOM 1371 C CA . VAL A 1 181 ? -1.264 -19.014 10.420 1.00 9.98 181 VAL A CA 1
ATOM 1372 C C . VAL A 1 181 ? -0.322 -18.245 9.508 1.00 8.72 181 VAL A C 1
ATOM 1373 O O . VAL A 1 181 ? -0.542 -17.065 9.218 1.00 10.00 181 VAL A O 1
ATOM 1377 N N . PHE A 1 182 ? 0.762 -18.886 9.096 1.00 9.13 182 PHE A N 1
ATOM 1378 C CA . PHE A 1 182 ? 1.688 -18.207 8.204 1.00 9.03 182 PHE A CA 1
ATOM 1379 C C . PHE A 1 182 ? 2.324 -19.204 7.265 1.00 8.75 182 PHE A C 1
ATOM 1380 O O . PHE A 1 182 ? 2.365 -20.406 7.531 1.00 10.08 182 PHE A O 1
ATOM 1388 N N . GLY A 1 183 ? 2.780 -18.698 6.129 1.00 8.72 183 GLY A N 1
ATOM 1389 C CA . GLY A 1 183 ? 3.400 -19.582 5.162 1.00 10.36 183 GLY A CA 1
ATOM 1390 C C . GLY A 1 183 ? 4.069 -18.765 4.091 1.00 9.83 183 GLY A C 1
ATOM 1391 O O . GLY A 1 183 ? 3.882 -17.545 4.001 1.00 9.65 183 GLY A O 1
ATOM 1392 N N . GLU A 1 184 ? 4.846 -19.458 3.268 1.00 8.56 184 GLU A N 1
ATOM 1393 C CA . GLU A 1 184 ? 5.567 -18.818 2.180 1.00 8.68 184 GLU A CA 1
ATOM 1394 C C . GLU A 1 184 ? 5.273 -19.567 0.892 1.00 9.46 184 GLU A C 1
ATOM 1395 O O . GLU A 1 184 ? 5.157 -20.800 0.881 1.00 9.76 184 GLU A O 1
ATOM 1401 N N . SER A 1 185 ? 5.151 -18.813 -0.203 1.00 9.12 185 SER A N 1
ATOM 1402 C CA . SER A 1 185 ? 4.911 -19.388 -1.528 1.00 10.81 185 SER A CA 1
ATOM 1403 C C . SER A 1 185 ? 3.659 -20.254 -1.471 1.00 10.68 185 SER A C 1
ATOM 1404 O O . SER A 1 185 ? 2.596 -19.746 -1.076 1.00 9.48 185 SER A O 1
ATOM 1407 N N . ALA A 1 186 ? 3.726 -21.540 -1.816 1.00 10.43 186 ALA A N 1
ATOM 1408 C CA . ALA A 1 186 ? 2.536 -22.382 -1.756 1.00 10.48 186 ALA A CA 1
ATOM 1409 C C . ALA A 1 186 ? 1.901 -22.402 -0.365 1.00 9.63 186 ALA A C 1
ATOM 1410 O O . ALA A 1 186 ? 0.685 -22.592 -0.250 1.00 10.11 186 ALA A O 1
ATOM 1412 N N . GLY A 1 187 ? 2.679 -22.169 0.696 1.00 9.49 187 GLY A N 1
ATOM 1413 C CA . GLY A 1 187 ? 2.087 -22.080 2.027 1.00 9.79 187 GLY A CA 1
ATOM 1414 C C . GLY A 1 187 ? 1.241 -20.832 2.209 1.00 9.57 187 GLY A C 1
ATOM 1415 O O . GLY A 1 187 ? 0.179 -20.870 2.840 1.00 9.67 187 GLY A O 1
ATOM 1416 N N . ALA A 1 188 ? 1.709 -19.707 1.664 1.00 8.81 188 ALA A N 1
ATOM 1417 C CA . ALA A 1 188 ? 0.916 -18.482 1.697 1.00 8.79 188 ALA A CA 1
ATOM 1418 C C . ALA A 1 188 ? -0.297 -18.588 0.784 1.00 8.93 188 ALA A C 1
ATOM 1419 O O . ALA A 1 188 ? -1.390 -18.122 1.129 1.00 9.37 188 ALA A O 1
ATOM 1421 N N . MET A 1 189 ? -0.126 -19.189 -0.390 1.00 9.33 189 MET A N 1
ATOM 1422 C CA . MET A 1 189 ? -1.267 -19.447 -1.257 1.00 8.84 189 MET A CA 1
ATOM 1423 C C . MET A 1 189 ? -2.289 -20.328 -0.553 1.00 9.71 189 MET A C 1
ATOM 1424 O O . MET A 1 189 ? -3.502 -20.099 -0.662 1.00 10.43 189 MET A O 1
ATOM 1429 N N . SER A 1 190 ? -1.813 -21.312 0.214 1.00 9.30 190 SER A N 1
ATOM 1430 C CA . SER A 1 190 ? -2.700 -22.154 1.016 1.00 9.14 190 SER A CA 1
ATOM 1431 C C . SER A 1 190 ? -3.475 -21.336 2.038 1.00 9.74 190 SER A C 1
ATOM 1432 O O . SER A 1 190 ? -4.674 -21.551 2.220 1.00 9.40 190 SER A O 1
ATOM 1435 N N . VAL A 1 191 ? -2.806 -20.415 2.735 1.00 8.39 191 VAL A N 1
ATOM 1436 C CA . VAL A 1 191 ? -3.506 -19.546 3.688 1.00 8.38 191 VAL A CA 1
ATOM 1437 C C . VAL A 1 191 ? -4.635 -18.793 2.996 1.00 10.11 191 VAL A C 1
ATOM 1438 O O . VAL A 1 191 ? -5.756 -18.722 3.510 1.00 10.11 191 VAL A O 1
ATOM 1442 N N . CYS A 1 192 ? -4.359 -18.214 1.820 1.00 9.44 192 CYS A N 1
ATOM 1443 C CA . CYS A 1 192 ? -5.411 -17.512 1.089 1.00 10.15 192 CYS A CA 1
ATOM 1444 C C . CYS A 1 192 ? -6.534 -18.468 0.727 1.00 10.62 192 CYS A C 1
ATOM 1445 O O . CYS A 1 192 ? -7.715 -18.107 0.775 1.00 10.81 192 CYS A O 1
ATOM 1448 N N . THR A 1 193 ? -6.183 -19.695 0.354 1.00 9.78 193 THR A N 1
ATOM 1449 C CA . THR A 1 193 ? -7.197 -20.692 0.042 1.00 10.78 193 THR A CA 1
ATOM 1450 C C . THR A 1 193 ? -8.041 -21.005 1.263 1.00 11.93 193 THR A C 1
ATOM 1451 O O . THR A 1 193 ? -9.266 -21.125 1.159 1.00 12.66 193 THR A O 1
ATOM 1455 N N . LEU A 1 194 ? -7.399 -21.125 2.428 1.00 9.49 194 LEU A N 1
ATOM 1456 C CA . LEU A 1 194 ? -8.117 -21.409 3.666 1.00 11.25 194 LEU A CA 1
ATOM 1457 C C . LEU A 1 194 ? -9.051 -20.260 4.022 1.00 12.07 194 LEU A C 1
ATOM 1458 O O . LEU A 1 194 ? -10.163 -20.488 4.512 1.00 12.98 194 LEU A O 1
ATOM 1463 N N . MET A 1 195 ? -8.635 -19.021 3.764 1.00 11.41 195 MET A N 1
ATOM 1464 C CA . MET A 1 195 ? -9.537 -17.898 3.980 1.00 12.50 195 MET A CA 1
ATOM 1465 C C . MET A 1 195 ? -10.798 -18.039 3.141 1.00 14.23 195 MET A C 1
ATOM 1466 O O . MET A 1 195 ? -11.879 -17.599 3.562 1.00 16.19 195 MET A O 1
ATOM 1471 N N . ALA A 1 196 ? -10.693 -18.641 1.957 1.00 13.98 196 ALA A N 1
ATOM 1472 C CA . ALA A 1 196 ? -11.842 -18.777 1.030 1.00 12.74 196 ALA A CA 1
ATOM 1473 C C . ALA A 1 196 ? -12.579 -20.101 1.233 1.00 14.88 196 ALA A C 1
ATOM 1474 O O . ALA A 1 196 ? -13.426 -20.413 0.392 1.00 20.06 196 ALA A O 1
ATOM 1476 N N . THR A 1 197 ? -12.222 -20.864 2.254 1.00 14.35 197 THR A N 1
ATOM 1477 C CA . THR A 1 197 ? -12.791 -22.211 2.468 1.00 16.22 197 THR A CA 1
ATOM 1478 C C . THR A 1 197 ? -13.623 -22.199 3.748 1.00 16.45 197 THR A C 1
ATOM 1479 O O . THR A 1 197 ? -13.068 -22.072 4.822 1.00 14.79 197 THR A O 1
ATOM 1483 N N . PRO A 1 198 ? -14.954 -22.315 3.638 1.00 17.22 198 PRO A N 1
ATOM 1484 C CA . PRO A 1 198 ? -15.825 -22.385 4.820 1.00 17.94 198 PRO A CA 1
ATOM 1485 C C . PRO A 1 198 ? -15.390 -23.391 5.889 1.00 16.04 198 PRO A C 1
ATOM 1486 O O . PRO A 1 198 ? -15.526 -23.120 7.025 1.00 15.79 198 PRO A O 1
ATOM 1490 N N . ARG A 1 199 ? -14.843 -24.521 5.448 1.00 17.27 199 ARG A N 1
ATOM 1491 C CA . ARG A 1 199 ? -14.438 -25.588 6.392 1.00 18.37 199 ARG A CA 1
ATOM 1492 C C . ARG A 1 199 ? -13.307 -25.124 7.317 1.00 17.89 199 ARG A C 1
ATOM 1493 O O . ARG A 1 199 ? -13.111 -25.747 8.331 1.00 19.88 199 ARG A O 1
ATOM 1501 N N . ALA A 1 200 ? -12.614 -24.045 6.958 1.00 15.06 200 ALA A N 1
ATOM 1502 C CA . ALA A 1 200 ? -11.505 -23.523 7.790 1.00 13.90 200 ALA A CA 1
ATOM 1503 C C . ALA A 1 200 ? -11.980 -22.440 8.762 1.00 14.06 200 ALA A C 1
ATOM 1504 O O . ALA A 1 200 ? -11.145 -21.826 9.415 1.00 15.02 200 ALA A O 1
ATOM 1506 N N . ARG A 1 201 ? -13.293 -22.263 8.877 1.00 15.01 201 ARG A N 1
ATOM 1507 C CA . ARG A 1 201 ? -13.866 -21.187 9.724 1.00 17.75 201 ARG A CA 1
ATOM 1508 C C . ARG A 1 201 ? -13.300 -21.160 11.144 1.00 16.32 201 ARG A C 1
ATOM 1509 O O . ARG A 1 201 ? -13.265 -22.208 11.771 1.00 17.24 201 ARG A O 1
ATOM 1517 N N . GLY A 1 202 ? -12.809 -19.998 11.568 1.00 15.87 202 GLY A N 1
ATOM 1518 C CA . GLY A 1 202 ? -12.373 -19.779 12.963 1.00 18.11 202 GLY A CA 1
ATOM 1519 C C . GLY A 1 202 ? -11.050 -20.381 13.374 1.00 16.26 202 GLY A C 1
ATOM 1520 O O . GLY A 1 202 ? -10.699 -20.247 14.529 1.00 17.88 202 GLY A O 1
ATOM 1521 N N . LEU A 1 203 ? -10.328 -20.983 12.438 1.00 13.29 203 LEU A N 1
ATOM 1522 C CA . LEU A 1 203 ? -9.097 -21.713 12.821 1.00 12.48 203 LEU A CA 1
ATOM 1523 C C . LEU A 1 203 ? -7.887 -20.771 12.929 1.00 11.57 203 LEU A C 1
ATOM 1524 O O . LEU A 1 203 ? -6.859 -21.227 13.369 1.00 12.32 203 LEU A O 1
ATOM 1529 N N . PHE A 1 204 ? -8.046 -19.502 12.572 1.00 11.47 204 PHE A N 1
ATOM 1530 C CA . PHE A 1 204 ? -6.934 -18.583 12.795 1.00 9.95 204 PHE A CA 1
ATOM 1531 C C . PHE A 1 204 ? -7.435 -17.157 12.921 1.00 10.78 204 PHE A C 1
ATOM 1532 O O . PHE A 1 204 ? -8.385 -16.752 12.245 1.00 13.35 204 PHE A O 1
ATOM 1540 N N . ARG A 1 205 ? -6.790 -16.417 13.819 1.00 11.00 205 ARG A N 1
ATOM 1541 C CA . ARG A 1 205 ? -7.104 -15.021 14.072 1.00 10.65 205 ARG A CA 1
ATOM 1542 C C . ARG A 1 205 ? -6.326 -14.077 13.164 1.00 9.89 205 ARG A C 1
ATOM 1543 O O . ARG A 1 205 ? -6.795 -12.972 12.864 1.00 11.14 205 ARG A O 1
ATOM 1551 N N . ARG A 1 206 ? -5.118 -14.475 12.762 1.00 9.84 206 ARG A N 1
ATOM 1552 C CA . ARG A 1 206 ? -4.235 -13.632 11.975 1.00 9.43 206 ARG A CA 1
ATOM 1553 C C . ARG A 1 206 ? -3.571 -14.495 10.922 1.00 9.56 206 ARG A C 1
ATOM 1554 O O . ARG A 1 206 ? -3.531 -15.722 11.037 1.00 9.81 206 ARG A O 1
ATOM 1562 N N . ALA A 1 207 ? -2.999 -13.832 9.912 1.00 9.38 207 ALA A N 1
ATOM 1563 C CA . ALA A 1 207 ? -2.331 -14.518 8.816 1.00 9.50 207 ALA A CA 1
ATOM 1564 C C . ALA A 1 207 ? -1.127 -13.705 8.371 1.00 9.32 207 ALA A C 1
ATOM 1565 O O . ALA A 1 207 ? -1.188 -12.472 8.323 1.00 9.78 207 ALA A O 1
ATOM 1567 N N . ILE A 1 208 ? -0.056 -14.427 8.029 1.00 9.22 208 ILE A N 1
ATOM 1568 C CA . ILE A 1 208 ? 1.140 -13.797 7.394 1.00 8.94 208 ILE A CA 1
ATOM 1569 C C . ILE A 1 208 ? 1.346 -14.476 6.039 1.00 8.50 208 ILE A C 1
ATOM 1570 O O . ILE A 1 208 ? 1.523 -15.687 5.997 1.00 9.62 208 ILE A O 1
ATOM 1575 N N . LEU A 1 209 ? 1.313 -13.678 4.993 1.00 8.39 209 LEU A N 1
ATOM 1576 C CA . LEU A 1 209 ? 1.512 -14.164 3.630 1.00 8.47 209 LEU A CA 1
ATOM 1577 C C . LEU A 1 209 ? 2.891 -13.732 3.151 1.00 9.24 209 LEU A C 1
ATOM 1578 O O . LEU A 1 209 ? 3.113 -12.551 2.865 1.00 10.01 209 LEU A O 1
ATOM 1583 N N . GLN A 1 210 ? 3.812 -14.686 3.048 1.00 9.66 210 GLN A N 1
ATOM 1584 C CA . GLN A 1 210 ? 5.150 -14.424 2.522 1.00 9.39 210 GLN A CA 1
ATOM 1585 C C . GLN A 1 210 ? 5.185 -14.911 1.082 1.00 10.00 210 GLN A C 1
ATOM 1586 O O . GLN A 1 210 ? 5.208 -16.114 0.837 1.00 8.91 210 GLN A O 1
ATOM 1592 N N . SER A 1 211 ? 5.166 -13.983 0.130 1.00 8.76 211 SER A N 1
ATOM 1593 C CA . SER A 1 211 ? 5.308 -14.335 -1.286 1.00 8.27 211 SER A CA 1
ATOM 1594 C C . SER A 1 211 ? 4.264 -15.353 -1.739 1.00 8.61 211 SER A C 1
ATOM 1595 O O . SER A 1 211 ? 4.587 -16.370 -2.352 1.00 9.51 211 SER A O 1
ATOM 1598 N N . GLY A 1 212 ? 3.003 -15.083 -1.427 1.00 9.10 212 GLY A N 1
ATOM 1599 C CA . GLY A 1 212 ? 1.931 -15.849 -2.032 1.00 8.45 212 GLY A CA 1
ATOM 1600 C C . GLY A 1 212 ? 0.585 -15.199 -1.814 1.00 9.52 212 GLY A C 1
ATOM 1601 O O . GLY A 1 212 ? 0.323 -14.604 -0.764 1.00 9.48 212 GLY A O 1
ATOM 1602 N N . ALA A 1 213 ? -0.283 -15.323 -2.808 1.00 10.50 213 ALA A N 1
ATOM 1603 C CA . ALA A 1 213 ? -1.574 -14.657 -2.771 1.00 11.32 213 ALA A CA 1
ATOM 1604 C C . ALA A 1 213 ? -2.677 -15.619 -3.186 1.00 10.76 213 ALA A C 1
ATOM 1605 O O . ALA A 1 213 ? -2.603 -16.820 -2.891 1.00 11.26 213 ALA A O 1
ATOM 1607 N N . GLY A 1 214 ? -3.723 -15.098 -3.840 1.00 10.17 214 GLY A N 1
ATOM 1608 C CA . GLY A 1 214 ? -4.928 -15.873 -4.066 1.00 12.26 214 GLY A CA 1
ATOM 1609 C C . GLY A 1 214 ? -5.159 -16.334 -5.487 1.00 12.57 214 GLY A C 1
ATOM 1610 O O . GLY A 1 214 ? -6.286 -16.687 -5.855 1.00 12.55 214 GLY A O 1
ATOM 1611 N N . ASN A 1 215 ? -4.101 -16.336 -6.296 1.00 12.44 215 ASN A N 1
ATOM 1612 C CA . ASN A 1 215 ? -4.202 -16.627 -7.721 1.00 14.13 215 ASN A CA 1
ATOM 1613 C C . ASN A 1 215 ? -3.926 -18.078 -8.088 1.00 13.78 215 ASN A C 1
ATOM 1614 O O . ASN A 1 215 ? -4.098 -18.448 -9.259 1.00 17.07 215 ASN A O 1
ATOM 1619 N N . MET A 1 216 ? -3.494 -18.913 -7.150 1.00 12.95 216 MET A N 1
ATOM 1620 C CA . MET A 1 216 ? -2.875 -20.181 -7.517 1.00 13.03 216 MET A CA 1
ATOM 1621 C C . MET A 1 216 ? -3.885 -21.293 -7.255 1.00 14.23 216 MET A C 1
ATOM 1622 O O . MET A 1 216 ? -3.840 -21.990 -6.233 1.00 14.17 216 MET A O 1
ATOM 1627 N N . ALA A 1 217 ? -4.797 -21.473 -8.207 1.00 13.71 217 ALA A N 1
ATOM 1628 C CA . ALA A 1 217 ? -5.816 -22.504 -8.126 1.00 13.25 217 ALA A CA 1
ATOM 1629 C C . ALA A 1 217 ? -6.082 -23.031 -9.528 1.00 13.19 217 ALA A C 1
ATOM 1630 O O . ALA A 1 217 ? -6.010 -22.286 -10.509 1.00 17.79 217 ALA A O 1
ATOM 1632 N N . VAL A 1 218 ? -6.414 -24.316 -9.621 1.00 13.59 218 VAL A N 1
ATOM 1633 C CA . VAL A 1 218 ? -6.629 -24.986 -10.904 1.00 12.40 218 VAL A CA 1
ATOM 1634 C C . VAL A 1 218 ? -8.130 -25.060 -11.168 1.00 13.37 218 VAL A C 1
ATOM 1635 O O . VAL A 1 218 ? -8.890 -25.552 -10.325 1.00 14.57 218 VAL A O 1
ATOM 1639 N N . ALA A 1 219 ? -8.568 -24.562 -12.328 1.00 14.11 219 ALA A N 1
ATOM 1640 C CA . ALA A 1 219 ? -9.964 -24.722 -12.723 1.00 14.29 219 ALA A CA 1
ATOM 1641 C C . ALA A 1 219 ? -10.321 -26.205 -12.776 1.00 16.16 219 ALA A C 1
ATOM 1642 O O . ALA A 1 219 ? -9.514 -27.036 -13.199 1.00 16.14 219 ALA A O 1
ATOM 1644 N N . ALA A 1 220 ? -11.548 -26.539 -12.355 1.00 17.76 220 ALA A N 1
ATOM 1645 C CA . ALA A 1 220 ? -11.967 -27.941 -12.329 1.00 18.15 220 ALA A CA 1
ATOM 1646 C C . ALA A 1 220 ? -11.751 -28.633 -13.671 1.00 19.40 220 ALA A C 1
ATOM 1647 O O . ALA A 1 220 ? -11.272 -29.771 -13.721 1.00 19.11 220 ALA A O 1
ATOM 1649 N N . GLU A 1 221 ? -12.078 -27.960 -14.776 1.00 20.41 221 GLU A N 1
ATOM 1650 C CA . GLU A 1 221 ? -11.910 -28.605 -16.074 1.00 21.84 221 GLU A CA 1
ATOM 1651 C C . GLU A 1 221 ? -10.442 -28.873 -16.400 1.00 19.83 221 GLU A C 1
ATOM 1652 O O . GLU A 1 221 ? -10.125 -29.881 -17.043 1.00 20.16 221 GLU A O 1
ATOM 1658 N N . ASP A 1 222 ? -9.534 -28.005 -15.947 1.00 17.86 222 ASP A N 1
ATOM 1659 C CA . ASP A 1 222 ? -8.112 -28.237 -16.172 1.00 19.09 222 ASP A CA 1
ATOM 1660 C C . ASP A 1 222 ? -7.590 -29.359 -15.282 1.00 15.49 222 ASP A C 1
ATOM 1661 O O . ASP A 1 222 ? -6.729 -30.147 -15.701 1.00 15.96 222 ASP A O 1
ATOM 1666 N N . ALA A 1 223 ? -8.098 -29.448 -14.051 1.00 14.07 223 ALA A N 1
ATOM 1667 C CA . ALA A 1 223 ? -7.681 -30.536 -13.176 1.00 13.98 223 ALA A CA 1
ATOM 1668 C C . ALA A 1 223 ? -8.103 -31.884 -13.749 1.00 15.21 223 ALA A C 1
ATOM 1669 O O . ALA A 1 223 ? -7.360 -32.869 -13.657 1.00 14.86 223 ALA A O 1
ATOM 1671 N N . THR A 1 224 ? -9.283 -31.932 -14.373 1.00 15.46 224 THR A N 1
ATOM 1672 C CA . THR A 1 224 ? -9.728 -33.160 -15.020 1.00 18.13 224 THR A CA 1
ATOM 1673 C C . THR A 1 224 ? -8.789 -33.542 -16.160 1.00 16.21 224 THR A C 1
ATOM 1674 O O . THR A 1 224 ? -8.413 -34.710 -16.304 1.00 17.28 224 THR A O 1
ATOM 1678 N N . THR A 1 225 ? -8.371 -32.560 -16.962 1.00 17.02 225 THR A N 1
ATOM 1679 C CA . THR A 1 225 ? -7.413 -32.837 -18.026 1.00 17.50 225 THR A CA 1
ATOM 1680 C C . THR A 1 225 ? -6.101 -33.361 -17.457 1.00 15.20 225 THR A C 1
ATOM 1681 O O . THR A 1 225 ? -5.540 -34.341 -17.961 1.00 16.59 225 THR A O 1
ATOM 1685 N N . ILE A 1 226 ? -5.611 -32.731 -16.385 1.00 15.83 226 ILE A N 1
ATOM 1686 C CA . ILE A 1 226 ? -4.339 -33.130 -15.793 1.00 15.16 226 ILE A CA 1
ATOM 1687 C C . ILE A 1 226 ? -4.405 -34.564 -15.286 1.00 15.25 226 ILE A C 1
ATOM 1688 O O . ILE A 1 226 ? -3.489 -35.363 -15.514 1.00 16.22 226 ILE A O 1
ATOM 1693 N N . ALA A 1 227 ? -5.492 -34.915 -14.590 1.00 16.05 227 ALA A N 1
ATOM 1694 C CA . ALA A 1 227 ? -5.640 -36.284 -14.106 1.00 14.70 227 ALA A CA 1
ATOM 1695 C C . ALA A 1 227 ? -5.736 -37.277 -15.259 1.00 16.12 227 ALA A C 1
ATOM 1696 O O . ALA A 1 227 ? -5.212 -38.393 -15.169 1.00 16.09 227 ALA A O 1
ATOM 1698 N N . ALA A 1 228 ? -6.402 -36.890 -16.350 1.00 16.11 228 ALA A N 1
ATOM 1699 C CA . ALA A 1 228 ? -6.530 -37.791 -17.492 1.00 19.07 228 ALA A CA 1
ATOM 1700 C C . ALA A 1 228 ? -5.177 -38.065 -18.136 1.00 19.75 228 ALA A C 1
ATOM 1701 O O . ALA A 1 228 ? -4.876 -39.208 -18.503 1.00 19.76 228 ALA A O 1
ATOM 1703 N N . VAL A 1 229 ? -4.340 -37.033 -18.273 1.00 16.23 229 VAL A N 1
ATOM 1704 C CA . VAL A 1 229 ? -3.004 -37.234 -18.824 1.00 17.79 229 VAL A CA 1
ATOM 1705 C C . VAL A 1 229 ? -2.165 -38.105 -17.900 1.00 19.08 229 VAL A C 1
ATOM 1706 O O . VAL A 1 229 ? -1.481 -39.032 -18.350 1.00 19.30 229 VAL A O 1
ATOM 1710 N N . ILE A 1 230 ? -2.206 -37.826 -16.595 1.00 17.67 230 ILE A N 1
ATOM 1711 C CA . ILE A 1 230 ? -1.440 -38.623 -15.640 1.00 19.20 230 ILE A CA 1
ATOM 1712 C C . ILE A 1 230 ? -1.829 -40.093 -15.741 1.00 18.37 230 ILE A C 1
ATOM 1713 O O . ILE A 1 230 ? -0.970 -40.979 -15.823 1.00 18.78 230 ILE A O 1
ATOM 1718 N N . ALA A 1 231 ? -3.134 -40.370 -15.734 1.00 17.52 231 ALA A N 1
ATOM 1719 C CA . ALA A 1 231 ? -3.590 -41.755 -15.753 1.00 18.07 231 ALA A CA 1
ATOM 1720 C C . ALA A 1 231 ? -3.208 -42.441 -17.056 1.00 21.19 231 ALA A C 1
ATOM 1721 O O . ALA A 1 231 ? -2.808 -43.609 -17.049 1.00 19.08 231 ALA A O 1
ATOM 1723 N N . HIS A 1 232 ? -3.322 -41.731 -18.182 1.00 19.01 232 HIS A N 1
ATOM 1724 C CA . HIS A 1 232 ? -2.917 -42.309 -19.460 1.00 21.98 232 HIS A CA 1
ATOM 1725 C C . HIS A 1 232 ? -1.449 -42.705 -19.441 1.00 22.30 232 HIS A C 1
ATOM 1726 O O . HIS A 1 232 ? -1.081 -43.786 -19.911 1.00 23.89 232 HIS A O 1
ATOM 1733 N N . ARG A 1 233 ? -0.591 -41.847 -18.888 1.00 20.40 233 ARG A N 1
ATOM 1734 C CA . ARG A 1 233 ? 0.833 -42.159 -18.851 1.00 20.26 233 ARG A CA 1
ATOM 1735 C C . ARG A 1 233 ? 1.141 -43.320 -17.912 1.00 23.00 233 ARG A C 1
ATOM 1736 O O . ARG A 1 233 ? 2.137 -44.027 -18.110 1.00 26.46 233 ARG A O 1
ATOM 1744 N N . LEU A 1 234 ? 0.302 -43.543 -16.902 1.00 21.99 234 LEU A N 1
ATOM 1745 C CA . LEU A 1 234 ? 0.464 -44.664 -15.989 1.00 21.83 234 LEU A CA 1
ATOM 1746 C C . LEU A 1 234 ? -0.236 -45.924 -16.479 1.00 23.71 234 LEU A C 1
ATOM 1747 O O . LEU A 1 234 ? -0.092 -46.980 -15.853 1.00 22.37 234 LEU A O 1
ATOM 1752 N N . GLY A 1 235 ? -0.995 -45.830 -17.567 1.00 18.45 235 GLY A N 1
ATOM 1753 C CA . GLY A 1 235 ? -1.718 -46.976 -18.087 1.00 22.30 235 GLY A CA 1
ATOM 1754 C C . GLY A 1 235 ? -2.856 -47.458 -17.214 1.00 20.05 235 GLY A C 1
ATOM 1755 O O . GLY A 1 235 ? -3.156 -48.657 -17.207 1.00 21.89 235 GLY A O 1
ATOM 1756 N N . VAL A 1 236 ? -3.505 -46.558 -16.473 1.00 19.53 236 VAL A N 1
ATOM 1757 C CA . VAL A 1 236 ? -4.608 -46.895 -15.577 1.00 17.40 236 VAL A CA 1
ATOM 1758 C C . VAL A 1 236 ? -5.731 -45.881 -15.773 1.00 18.45 236 VAL A C 1
ATOM 1759 O O . VAL A 1 236 ? -5.599 -44.909 -16.524 1.00 17.84 236 VAL A O 1
ATOM 1763 N N . GLU A 1 237 ? -6.846 -46.103 -15.080 1.00 18.11 237 GLU A N 1
ATOM 1764 C CA . GLU A 1 237 ? -7.939 -45.154 -15.215 1.00 18.62 237 GLU A CA 1
ATOM 1765 C C . GLU A 1 237 ? -7.705 -43.943 -14.310 1.00 15.99 237 GLU A C 1
ATOM 1766 O O . GLU A 1 237 ? -6.992 -44.037 -13.309 1.00 16.51 237 GLU A O 1
ATOM 1772 N N . PRO A 1 238 ? -8.283 -42.792 -14.650 1.00 17.53 238 PRO A N 1
ATOM 1773 C CA . PRO A 1 238 ? -8.082 -41.585 -13.819 1.00 17.55 238 PRO A CA 1
ATOM 1774 C C . PRO A 1 238 ? -9.017 -41.551 -12.618 1.00 17.30 238 PRO A C 1
ATOM 1775 O O . PRO A 1 238 ? -9.937 -40.732 -12.495 1.00 18.18 238 PRO A O 1
ATOM 1779 N N . THR A 1 239 ? -8.774 -42.481 -11.696 1.00 15.36 239 THR A N 1
ATOM 1780 C CA . THR A 1 239 ? -9.580 -42.630 -10.498 1.00 14.23 239 THR A CA 1
ATOM 1781 C C . THR A 1 239 ? -8.667 -42.908 -9.320 1.00 13.76 239 THR A C 1
ATOM 1782 O O . THR A 1 239 ? -7.552 -43.414 -9.477 1.00 13.89 239 THR A O 1
ATOM 1786 N N . ALA A 1 240 ? -9.167 -42.590 -8.125 1.00 13.59 240 ALA A N 1
ATOM 1787 C CA . ALA A 1 240 ? -8.481 -43.030 -6.919 1.00 13.20 240 ALA A CA 1
ATOM 1788 C C . ALA A 1 240 ? -8.451 -44.549 -6.842 1.00 12.71 240 ALA A C 1
ATOM 1789 O O . ALA A 1 240 ? -7.475 -45.129 -6.355 1.00 14.57 240 ALA A O 1
ATOM 1791 N N . ALA A 1 241 ? -9.513 -45.203 -7.322 1.00 14.30 241 ALA A N 1
ATOM 1792 C CA . ALA A 1 241 ? -9.558 -46.661 -7.341 1.00 15.51 241 ALA A CA 1
ATOM 1793 C C . ALA A 1 241 ? -8.363 -47.250 -8.074 1.00 15.34 241 ALA A C 1
ATOM 1794 O O . ALA A 1 241 ? -7.873 -48.320 -7.700 1.00 17.24 241 ALA A O 1
ATOM 1796 N N . ALA A 1 242 ? -7.875 -46.575 -9.114 1.00 14.40 242 ALA A N 1
ATOM 1797 C CA . ALA A 1 242 ? -6.695 -47.053 -9.822 1.00 16.17 242 ALA A CA 1
ATOM 1798 C C . ALA A 1 242 ? -5.401 -46.531 -9.205 1.00 15.47 242 ALA A C 1
ATOM 1799 O O . ALA A 1 242 ? -4.451 -47.292 -8.999 1.00 14.43 242 ALA A O 1
ATOM 1801 N N . LEU A 1 243 ? -5.353 -45.238 -8.875 1.00 13.91 243 LEU A N 1
ATOM 1802 C CA . LEU A 1 243 ? -4.091 -44.658 -8.427 1.00 13.70 243 LEU A CA 1
ATOM 1803 C C . LEU A 1 243 ? -3.676 -45.136 -7.041 1.00 13.09 243 LEU A C 1
ATOM 1804 O O . LEU A 1 243 ? -2.500 -45.001 -6.687 1.00 13.92 243 LEU A O 1
ATOM 1809 N N . ALA A 1 244 ? -4.606 -45.703 -6.262 1.00 13.26 244 ALA A N 1
ATOM 1810 C CA . ALA A 1 244 ? -4.281 -46.256 -4.950 1.00 12.09 244 ALA A CA 1
ATOM 1811 C C . ALA A 1 244 ? -3.237 -47.367 -5.019 1.00 13.18 244 ALA A C 1
ATOM 1812 O O . ALA A 1 244 ? -2.596 -47.663 -4.005 1.00 16.65 244 ALA A O 1
ATOM 1814 N N . HIS A 1 245 ? -3.038 -47.977 -6.186 1.00 13.99 245 HIS A N 1
ATOM 1815 C CA . HIS A 1 245 ? -2.223 -49.179 -6.328 1.00 14.37 245 HIS A CA 1
ATOM 1816 C C . HIS A 1 245 ? -0.923 -48.910 -7.060 1.00 18.18 245 HIS A C 1
ATOM 1817 O O . HIS A 1 245 ? -0.107 -49.823 -7.203 1.00 17.68 245 HIS A O 1
ATOM 1824 N N . VAL A 1 246 ? -0.704 -47.683 -7.507 1.00 16.58 246 VAL A N 1
ATOM 1825 C CA . VAL A 1 246 ? 0.490 -47.346 -8.288 1.00 16.18 246 VAL A CA 1
ATOM 1826 C C . VAL A 1 246 ? 1.662 -47.141 -7.333 1.00 16.20 246 VAL A C 1
ATOM 1827 O O . VAL A 1 246 ? 1.540 -46.359 -6.378 1.00 17.64 246 VAL A O 1
ATOM 1831 N N . PRO A 1 247 ? 2.800 -47.794 -7.556 1.00 16.25 247 PRO A N 1
ATOM 1832 C CA . PRO A 1 247 ? 3.966 -47.556 -6.694 1.00 15.54 247 PRO A CA 1
ATOM 1833 C C . PRO A 1 247 ? 4.337 -46.079 -6.700 1.00 14.63 247 PRO A C 1
ATOM 1834 O O . PRO A 1 247 ? 4.267 -45.410 -7.732 1.00 15.84 247 PRO A O 1
ATOM 1838 N N . VAL A 1 248 ? 4.728 -45.572 -5.528 1.00 14.86 248 VAL A N 1
ATOM 1839 C CA . VAL A 1 248 ? 4.878 -44.124 -5.393 1.00 17.41 248 VAL A CA 1
ATOM 1840 C C . VAL A 1 248 ? 5.957 -43.579 -6.323 1.00 18.68 248 VAL A C 1
ATOM 1841 O O . VAL A 1 248 ? 5.823 -42.466 -6.848 1.00 16.84 248 VAL A O 1
ATOM 1845 N N . ALA A 1 249 ? 7.021 -44.351 -6.575 1.00 16.33 249 ALA A N 1
ATOM 1846 C CA . ALA A 1 249 ? 8.057 -43.873 -7.489 1.00 17.97 249 ALA A CA 1
ATOM 1847 C C . ALA A 1 249 ? 7.489 -43.603 -8.881 1.00 18.12 249 ALA A C 1
ATOM 1848 O O . ALA A 1 249 ? 7.873 -42.629 -9.538 1.00 18.06 249 ALA A O 1
ATOM 1850 N N . GLN A 1 250 ? 6.553 -44.443 -9.340 1.00 16.43 250 GLN A N 1
ATOM 1851 C CA . GLN A 1 250 ? 5.906 -44.210 -10.628 1.00 18.93 250 GLN A CA 1
ATOM 1852 C C . GLN A 1 250 ? 5.010 -42.974 -10.591 1.00 18.63 250 GLN A C 1
ATOM 1853 O O . GLN A 1 250 ? 4.961 -42.211 -11.563 1.00 19.59 250 GLN A O 1
ATOM 1859 N N . LEU A 1 251 ? 4.266 -42.780 -9.497 1.00 15.37 251 LEU A N 1
ATOM 1860 C CA . LEU A 1 251 ? 3.486 -41.552 -9.344 1.00 15.64 251 LEU A CA 1
ATOM 1861 C C . LEU A 1 251 ? 4.379 -40.327 -9.434 1.00 16.33 251 LEU A C 1
ATOM 1862 O O . LEU A 1 251 ? 4.079 -39.375 -10.161 1.00 15.46 251 LEU A O 1
ATOM 1867 N N . LEU A 1 252 ? 5.498 -40.339 -8.730 1.00 14.47 252 LEU A N 1
ATOM 1868 C CA . LEU A 1 252 ? 6.351 -39.125 -8.689 1.00 16.21 252 LEU A CA 1
ATOM 1869 C C . LEU A 1 252 ? 7.002 -38.853 -10.050 1.00 19.13 252 LEU A C 1
ATOM 1870 O O . LEU A 1 252 ? 7.194 -37.698 -10.382 1.00 18.68 252 LEU A O 1
ATOM 1875 N N . ASP A 1 253 ? 7.306 -39.906 -10.805 1.00 17.76 253 ASP A N 1
ATOM 1876 C CA . ASP A 1 253 ? 7.941 -39.730 -12.132 1.00 19.34 253 ASP A CA 1
ATOM 1877 C C . ASP A 1 253 ? 6.988 -39.012 -13.083 1.00 19.85 253 ASP A C 1
ATOM 1878 O O . ASP A 1 253 ? 7.393 -38.033 -13.708 1.00 18.77 253 ASP A O 1
ATOM 1883 N N . VAL A 1 254 ? 5.757 -39.494 -13.161 1.00 17.87 254 VAL A N 1
ATOM 1884 C CA . VAL A 1 254 ? 4.752 -38.844 -14.042 1.00 17.53 254 VAL A CA 1
ATOM 1885 C C . VAL A 1 254 ? 4.475 -37.426 -13.520 1.00 16.64 254 VAL A C 1
ATOM 1886 O O . VAL A 1 254 ? 4.385 -36.514 -14.319 1.00 18.24 254 VAL A O 1
ATOM 1890 N N . GLN A 1 255 ? 4.377 -37.287 -12.206 1.00 16.47 255 GLN A N 1
ATOM 1891 C CA . GLN A 1 255 ? 4.109 -35.956 -11.608 1.00 16.52 255 GLN A CA 1
ATOM 1892 C C . GLN A 1 255 ? 5.193 -34.954 -12.016 1.00 16.29 255 GLN A C 1
ATOM 1893 O O . GLN A 1 255 ? 4.855 -33.838 -12.396 1.00 15.62 255 GLN A O 1
ATOM 1899 N N . GLN A 1 256 ? 6.440 -35.379 -11.951 1.00 17.23 256 GLN A N 1
ATOM 1900 C CA . GLN A 1 256 ? 7.554 -34.442 -12.231 1.00 20.31 256 GLN A CA 1
ATOM 1901 C C . GLN A 1 256 ? 7.545 -34.073 -13.718 1.00 22.34 256 GLN A C 1
ATOM 1902 O O . GLN A 1 256 ? 7.817 -32.923 -14.026 1.00 20.43 256 GLN A O 1
ATOM 1908 N N . GLN A 1 257 ? 7.205 -35.025 -14.582 1.00 22.71 257 GLN A N 1
ATOM 1909 C CA . GLN A 1 257 ? 7.131 -34.736 -16.038 1.00 25.91 257 GLN A CA 1
ATOM 1910 C C . GLN A 1 257 ? 5.966 -33.782 -16.340 1.00 24.48 257 GLN A C 1
ATOM 1911 O O . GLN A 1 257 ? 6.161 -32.861 -17.131 1.00 20.72 257 GLN A O 1
ATOM 1917 N N . VAL A 1 258 ? 4.822 -33.963 -15.688 1.00 19.86 258 VAL A N 1
ATOM 1918 C CA . VAL A 1 258 ? 3.679 -33.019 -15.848 1.00 19.55 258 VAL A CA 1
ATOM 1919 C C . VAL A 1 258 ? 4.123 -31.619 -15.404 1.00 18.47 258 VAL A C 1
ATOM 1920 O O . VAL A 1 258 ? 3.860 -30.656 -16.101 1.00 16.93 258 VAL A O 1
ATOM 1924 N N . ALA A 1 259 ? 4.783 -31.553 -14.255 1.00 16.66 259 ALA A N 1
ATOM 1925 C CA . ALA A 1 259 ? 5.230 -30.245 -13.729 1.00 16.94 259 ALA A CA 1
ATOM 1926 C C . ALA A 1 259 ? 6.140 -29.564 -14.761 1.00 19.29 259 ALA A C 1
ATOM 1927 O O . ALA A 1 259 ? 5.948 -28.390 -15.039 1.00 18.51 259 ALA A O 1
ATOM 1929 N N . GLN A 1 260 ? 7.061 -30.333 -15.328 1.00 19.23 260 GLN A N 1
ATOM 1930 C CA . GLN A 1 260 ? 8.016 -29.769 -16.308 1.00 18.29 260 GLN A CA 1
ATOM 1931 C C . GLN A 1 260 ? 7.271 -29.287 -17.552 1.00 20.74 260 GLN A C 1
ATOM 1932 O O . GLN A 1 260 ? 7.572 -28.195 -18.023 1.00 21.20 260 GLN A O 1
ATOM 1938 N N . GLU A 1 261 ? 6.327 -30.077 -18.041 1.00 18.99 261 GLU A N 1
ATOM 1939 C CA . GLU A 1 261 ? 5.600 -29.723 -19.285 1.00 21.00 261 GLU A CA 1
ATOM 1940 C C . GLU A 1 261 ? 4.733 -28.472 -19.089 1.00 24.99 261 GLU A C 1
ATOM 1941 O O . GLU A 1 261 ? 4.699 -27.641 -19.994 1.00 25.41 261 GLU A O 1
ATOM 1947 N N . ILE A 1 262 ? 4.062 -28.355 -17.943 1.00 19.80 262 ILE A N 1
ATOM 1948 C CA . ILE A 1 262 ? 3.202 -27.204 -17.700 1.00 21.75 262 ILE A CA 1
ATOM 1949 C C . ILE A 1 262 ? 4.025 -25.951 -17.448 1.00 21.08 262 ILE A C 1
ATOM 1950 O O . ILE A 1 262 ? 3.587 -24.840 -17.767 1.00 24.23 262 ILE A O 1
ATOM 1955 N N . GLN A 1 263 ? 5.221 -26.096 -16.872 1.00 19.19 263 GLN A N 1
ATOM 1956 C CA . GLN A 1 263 ? 6.044 -24.920 -16.620 1.00 22.91 263 GLN A CA 1
ATOM 1957 C C . GLN A 1 263 ? 6.608 -24.361 -17.920 1.00 25.93 263 GLN A C 1
ATOM 1958 O O . GLN A 1 263 ? 6.801 -23.145 -18.038 1.00 28.42 263 GLN A O 1
ATOM 1964 N N . GLY A 1 264 ? 6.854 -25.224 -18.903 1.00 25.71 264 GLY A N 1
ATOM 1965 C CA . GLY A 1 264 ? 7.328 -24.786 -20.202 1.00 28.40 264 GLY A CA 1
ATOM 1966 C C . GLY A 1 264 ? 6.204 -24.412 -21.147 1.00 28.69 264 GLY A C 1
ATOM 1967 O O . GLY A 1 264 ? 5.357 -23.575 -20.821 1.00 32.21 264 GLY A O 1
ATOM 1968 N N . ALA A 1 265 ? 6.185 -25.029 -22.326 1.00 31.87 265 ALA A N 1
ATOM 1969 C CA . ALA A 1 265 ? 5.164 -24.768 -23.341 1.00 29.69 265 ALA A CA 1
ATOM 1970 C C . ALA A 1 265 ? 4.387 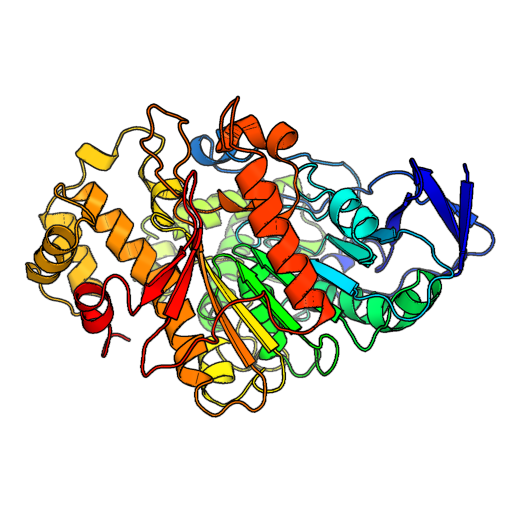-26.051 -23.591 1.00 33.34 265 ALA A C 1
ATOM 1971 O O . ALA A 1 265 ? 4.847 -26.917 -24.358 1.00 32.62 265 ALA A O 1
ATOM 1973 N N . PRO A 1 266 ? 3.212 -26.226 -22.980 1.00 31.80 266 PRO A N 1
ATOM 1974 C CA . PRO A 1 266 ? 2.484 -27.497 -23.128 1.00 33.66 266 PRO A CA 1
ATOM 1975 C C . PRO A 1 266 ? 1.997 -27.697 -24.558 1.00 33.04 266 PRO A C 1
ATOM 1976 O O . PRO A 1 266 ? 1.430 -26.789 -25.170 1.00 32.43 266 PRO A O 1
ATOM 1980 N N . ASP A 1 267 ? 2.208 -28.900 -25.076 1.00 32.10 267 ASP A N 1
ATOM 1981 C CA . ASP A 1 267 ? 1.798 -29.228 -26.437 1.00 32.22 267 ASP A CA 1
ATOM 1982 C C . ASP A 1 267 ? 0.276 -29.290 -26.488 1.00 32.89 267 ASP A C 1
ATOM 1983 O O . ASP A 1 267 ? -0.329 -30.076 -25.743 1.00 29.30 267 ASP A O 1
ATOM 1988 N N . PRO A 1 268 ? -0.379 -28.493 -27.336 1.00 32.44 268 PRO A N 1
ATOM 1989 C CA . PRO A 1 268 ? -1.852 -28.508 -27.371 1.00 31.59 268 PRO A CA 1
ATOM 1990 C C . PRO A 1 268 ? -2.449 -29.853 -27.752 1.00 32.89 268 PRO A C 1
ATOM 1991 O O . PRO A 1 268 ? -3.595 -30.137 -27.375 1.00 31.08 268 PRO A O 1
ATOM 1995 N N . ALA A 1 269 ? -1.718 -30.689 -28.495 1.00 32.91 269 ALA A N 1
ATOM 1996 C CA . ALA A 1 269 ? -2.249 -32.002 -28.846 1.00 34.65 269 ALA A CA 1
ATOM 1997 C C . ALA A 1 269 ? -2.385 -32.893 -27.620 1.00 34.91 269 ALA A C 1
ATOM 1998 O O . ALA A 1 269 ? -3.247 -33.778 -27.589 1.00 36.26 269 ALA A O 1
ATOM 2000 N N . VAL A 1 270 ? -1.551 -32.674 -26.610 1.00 31.50 270 VAL A N 1
ATOM 2001 C CA . VAL A 1 270 ? -1.622 -33.446 -25.375 1.00 31.59 270 VAL A CA 1
ATOM 2002 C C . VAL A 1 270 ? -2.540 -32.783 -24.358 1.00 31.18 270 VAL A C 1
ATOM 2003 O O . VAL A 1 270 ? -3.337 -33.455 -23.698 1.00 29.55 270 VAL A O 1
ATOM 2007 N N . TRP A 1 271 ? -2.462 -31.458 -24.241 1.00 29.65 271 TRP A N 1
ATOM 2008 C CA . TRP A 1 271 ? -3.017 -30.740 -23.103 1.00 25.38 271 TRP A CA 1
ATOM 2009 C C . TRP A 1 271 ? -4.273 -29.939 -23.404 1.00 28.98 271 TRP A C 1
ATOM 2010 O O . TRP A 1 271 ? -4.917 -29.463 -22.462 1.00 28.47 271 TRP A O 1
ATOM 2021 N N . GLY A 1 272 ? -4.646 -29.778 -24.670 1.00 26.32 272 GLY A N 1
ATOM 2022 C CA . GLY A 1 272 ? -5.757 -28.926 -25.029 1.00 27.72 272 GLY A CA 1
ATOM 2023 C C . GLY A 1 272 ? -5.344 -27.467 -25.120 1.00 28.21 272 GLY A C 1
ATOM 2024 O O . GLY A 1 272 ? -4.251 -27.066 -24.718 1.00 26.01 272 GLY A O 1
ATOM 2025 N N . GLU A 1 273 ? -6.265 -26.649 -25.635 1.00 32.26 273 GLU A N 1
ATOM 2026 C CA . GLU A 1 273 ? -5.930 -25.258 -25.928 1.00 32.83 273 GLU A CA 1
ATOM 2027 C C . GLU A 1 273 ? -5.816 -24.411 -24.663 1.00 30.78 273 GLU A C 1
ATOM 2028 O O . GLU A 1 273 ? -4.924 -23.561 -24.573 1.00 28.39 273 GLU A O 1
ATOM 2034 N N . ARG A 1 274 ? -6.710 -24.609 -23.684 1.00 29.64 274 ARG A N 1
ATOM 2035 C CA . ARG A 1 274 ? -6.642 -23.816 -22.455 1.00 28.03 274 ARG A CA 1
ATOM 2036 C C . ARG A 1 274 ? -5.273 -23.938 -21.800 1.00 25.56 274 ARG A C 1
ATOM 2037 O O . ARG A 1 274 ? -4.591 -22.936 -21.550 1.00 25.43 274 ARG A O 1
ATOM 2045 N N . ILE A 1 275 ? -4.854 -25.170 -21.518 1.00 22.98 275 ILE A N 1
ATOM 2046 C CA . ILE A 1 275 ? -3.589 -25.384 -20.828 1.00 22.57 275 ILE A CA 1
ATOM 2047 C C . ILE A 1 275 ? -2.410 -24.951 -21.693 1.00 23.63 275 ILE A C 1
ATOM 2048 O O . ILE A 1 275 ? -1.445 -24.358 -21.195 1.00 22.52 275 ILE A O 1
ATOM 2053 N N . ALA A 1 276 ? -2.467 -25.227 -23.001 1.00 24.28 276 ALA A N 1
ATOM 2054 C CA . ALA A 1 276 ? -1.394 -24.781 -23.884 1.00 27.81 276 ALA A CA 1
ATOM 2055 C C . ALA A 1 276 ? -1.262 -23.264 -23.876 1.00 26.91 276 ALA A C 1
ATOM 2056 O O . ALA A 1 276 ? -0.151 -22.738 -24.012 1.00 30.17 276 ALA A O 1
ATOM 2058 N N . GLY A 1 277 ? -2.371 -22.551 -23.698 1.00 27.71 277 GLY A N 1
ATOM 2059 C CA . GLY A 1 277 ? -2.382 -21.108 -23.602 1.00 26.81 277 GLY A CA 1
ATOM 2060 C C . GLY A 1 277 ? -2.120 -20.551 -22.221 1.00 31.17 277 GLY A C 1
ATOM 2061 O O . GLY A 1 277 ? -2.274 -19.342 -22.015 1.00 29.41 277 GLY A O 1
ATOM 2062 N N . GLY A 1 278 ? -1.755 -21.397 -21.258 1.00 25.41 278 GLY A N 1
ATOM 2063 C CA . GLY A 1 278 ? -1.325 -20.925 -19.960 1.00 28.62 278 GLY A CA 1
ATOM 2064 C C . GLY A 1 278 ? -2.398 -20.796 -18.903 1.00 25.61 278 GLY A C 1
ATOM 2065 O O . GLY A 1 278 ? -2.238 -19.995 -17.975 1.00 28.22 278 GLY A O 1
ATOM 2066 N N . SER A 1 279 ? -3.483 -21.568 -18.997 1.00 23.50 279 SER A N 1
ATOM 2067 C CA . SER A 1 279 ? -4.549 -21.473 -18.010 1.00 23.98 279 SER A CA 1
ATOM 2068 C C . SER A 1 279 ? -4.164 -22.069 -16.663 1.00 22.40 279 SER A C 1
ATOM 2069 O O . SER A 1 279 ? -4.882 -21.842 -15.685 1.00 23.91 279 SER A O 1
ATOM 2072 N N . VAL A 1 280 ? -3.069 -22.821 -16.590 1.00 19.61 280 VAL A N 1
ATOM 2073 C CA . VAL A 1 280 ? -2.609 -23.442 -15.350 1.00 19.13 280 VAL A CA 1
ATOM 2074 C C . VAL A 1 280 ? -1.240 -22.869 -15.011 1.00 20.95 280 VAL A C 1
ATOM 2075 O O . VAL A 1 280 ? -0.300 -22.984 -15.806 1.00 24.59 280 VAL A O 1
ATOM 2079 N N . LEU A 1 281 ? -1.131 -22.252 -13.833 1.00 19.15 281 LEU A N 1
ATOM 2080 C CA . LEU A 1 281 ? 0.154 -21.770 -13.338 1.00 22.19 281 LEU A CA 1
ATOM 2081 C C . LEU A 1 281 ? 0.936 -22.895 -12.662 1.00 19.62 281 LEU A C 1
ATOM 2082 O O . LEU A 1 281 ? 2.071 -23.195 -13.039 1.00 24.62 281 LEU A O 1
ATOM 2087 N N . LEU A 1 282 ? 0.349 -23.516 -11.646 1.00 15.12 282 LEU A N 1
ATOM 2088 C CA . LEU A 1 282 ? 0.918 -24.689 -11.010 1.00 14.79 282 LEU A CA 1
ATOM 2089 C C . LEU A 1 282 ? -0.080 -25.832 -11.131 1.00 13.47 282 LEU A C 1
ATOM 2090 O O . LEU A 1 282 ? -1.235 -25.690 -10.704 1.00 13.14 282 LEU A O 1
ATOM 2095 N N . PRO A 1 283 ? 0.319 -26.977 -11.691 1.00 12.46 283 PRO A N 1
ATOM 2096 C CA . PRO A 1 283 ? -0.657 -28.036 -12.003 1.00 12.90 283 PRO A CA 1
ATOM 2097 C C . PRO A 1 283 ? -1.134 -28.857 -10.816 1.00 14.40 283 PRO A C 1
ATOM 2098 O O . PRO A 1 283 ? -2.093 -29.621 -10.976 1.00 13.33 283 PRO A O 1
ATOM 2102 N N . PHE A 1 284 ? -0.504 -28.743 -9.647 1.00 11.71 284 PHE A N 1
ATOM 2103 C CA . PHE A 1 284 ? -0.967 -29.424 -8.441 1.00 11.36 284 PHE A CA 1
ATOM 2104 C C . PHE A 1 284 ? -1.386 -28.447 -7.350 1.00 11.79 284 PHE A C 1
ATOM 2105 O O . PHE A 1 284 ? -1.440 -28.811 -6.175 1.00 11.76 284 PHE A O 1
ATOM 2113 N N . ALA A 1 285 ? -1.683 -27.205 -7.729 1.00 10.89 285 ALA A N 1
ATOM 2114 C CA . ALA A 1 285 ? -2.304 -26.264 -6.822 1.00 12.68 285 ALA A CA 1
ATOM 2115 C C . ALA A 1 285 ? -3.735 -26.709 -6.511 1.00 12.44 285 ALA A C 1
ATOM 2116 O O . ALA A 1 285 ? -4.304 -27.567 -7.192 1.00 12.15 285 ALA A O 1
ATOM 2118 N N . PRO A 1 286 ? -4.346 -26.143 -5.476 1.00 11.56 286 PRO A N 1
ATOM 2119 C CA . PRO A 1 286 ? -5.719 -26.531 -5.131 1.00 12.11 286 PRO A CA 1
ATOM 2120 C C . PRO A 1 286 ? -6.683 -26.340 -6.294 1.00 12.53 286 PRO A C 1
ATOM 2121 O O . PRO A 1 286 ? -6.608 -25.363 -7.045 1.00 12.75 286 PRO A O 1
ATOM 2125 N N . VAL A 1 287 ? -7.576 -27.301 -6.450 1.00 12.45 287 VAL A N 1
ATOM 2126 C CA . VAL A 1 287 ? -8.594 -27.267 -7.492 1.00 11.78 287 VAL A CA 1
ATOM 2127 C C . VAL A 1 287 ? -9.796 -26.471 -7.008 1.00 11.91 287 VAL A C 1
ATOM 2128 O O . VAL A 1 287 ? -10.229 -26.596 -5.854 1.00 12.57 287 VAL A O 1
ATOM 2132 N N . ILE A 1 288 ? -10.353 -25.657 -7.901 1.00 13.13 288 ILE A N 1
ATOM 2133 C CA . ILE A 1 288 ? -11.631 -25.006 -7.635 1.00 14.18 288 ILE A CA 1
ATOM 2134 C C . ILE A 1 288 ? -12.712 -26.057 -7.844 1.00 13.49 288 ILE A C 1
ATOM 2135 O O . ILE A 1 288 ? -13.316 -26.156 -8.920 1.00 15.47 288 ILE A O 1
ATOM 2140 N N . ASP A 1 289 ? -12.924 -26.878 -6.819 1.00 13.16 289 ASP A N 1
ATOM 2141 C CA . ASP A 1 289 ? -13.751 -28.067 -6.956 1.00 16.43 289 ASP A CA 1
ATOM 2142 C C . ASP A 1 289 ? -15.238 -27.756 -6.891 1.00 16.27 289 ASP A C 1
ATOM 2143 O O . ASP A 1 289 ? -16.049 -28.536 -7.409 1.00 19.01 289 ASP A O 1
ATOM 2148 N N . GLY A 1 290 ? -15.619 -26.638 -6.268 1.00 16.02 290 GLY A N 1
ATOM 2149 C CA . GLY A 1 290 ? -16.996 -26.204 -6.183 1.00 18.26 290 GLY A CA 1
ATOM 2150 C C . GLY A 1 290 ? -17.612 -26.389 -4.811 1.00 22.52 290 GLY A C 1
ATOM 2151 O O . GLY A 1 290 ? -18.499 -25.611 -4.431 1.00 27.28 290 GLY A O 1
ATOM 2152 N N . GLU A 1 291 ? -17.121 -27.350 -4.033 1.00 18.93 291 GLU A N 1
ATOM 2153 C CA . GLU A 1 291 ? -17.741 -27.656 -2.719 1.00 20.67 291 GLU A CA 1
ATOM 2154 C C . GLU A 1 291 ? -16.794 -27.228 -1.603 1.00 18.78 291 GLU A C 1
ATOM 2155 O O . GLU A 1 291 ? -17.219 -26.520 -0.708 1.00 20.98 291 GLU A O 1
ATOM 2161 N N . LEU A 1 292 ? -15.566 -27.725 -1.637 1.00 16.54 292 LEU A N 1
ATOM 2162 C CA . LEU A 1 292 ? -14.608 -27.270 -0.641 1.00 14.45 292 LEU A CA 1
ATOM 2163 C C . LEU A 1 292 ? -14.135 -25.860 -0.970 1.00 15.61 292 LEU A C 1
ATOM 2164 O O . LEU A 1 292 ? -14.241 -24.954 -0.137 1.00 17.18 292 LEU A O 1
ATOM 2169 N N . LEU A 1 293 ? -13.662 -25.652 -2.203 1.00 15.11 293 LEU A N 1
ATOM 2170 C CA . LEU A 1 293 ? -13.226 -24.351 -2.713 1.00 12.97 293 LEU A CA 1
ATOM 2171 C C . LEU A 1 293 ? -14.146 -23.961 -3.867 1.00 13.09 293 LEU A C 1
ATOM 2172 O O . LEU A 1 293 ? -14.097 -24.573 -4.937 1.00 14.51 293 LEU A O 1
ATOM 2177 N N . SER A 1 294 ? -14.974 -22.937 -3.664 1.00 14.59 294 SER A N 1
ATOM 2178 C CA . SER A 1 294 ? -16.028 -22.631 -4.627 1.00 14.30 294 SER A CA 1
ATOM 2179 C C . SER A 1 294 ? -15.598 -21.661 -5.721 1.00 14.14 294 SER A C 1
ATOM 2180 O O . SER A 1 294 ? -16.225 -21.617 -6.785 1.00 15.71 294 SER A O 1
ATOM 2183 N N . GLN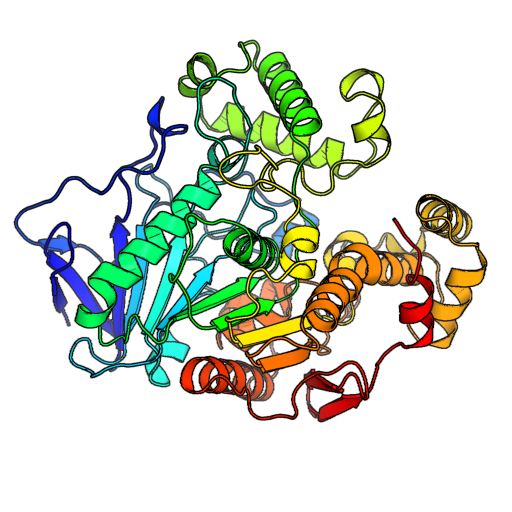 A 1 295 ? -14.565 -20.869 -5.481 1.00 13.22 295 GLN A N 1
ATOM 2184 C CA . GLN A 1 295 ? -14.075 -19.937 -6.478 1.00 13.56 295 GLN A CA 1
ATOM 2185 C C . GLN A 1 295 ? -12.603 -19.695 -6.189 1.00 12.53 295 GLN A C 1
ATOM 2186 O O . GLN A 1 295 ? -12.081 -20.108 -5.150 1.00 14.27 295 GLN A O 1
ATOM 2192 N N . ARG A 1 296 ? -11.934 -19.026 -7.117 1.00 12.72 296 ARG A N 1
ATOM 2193 C CA . ARG A 1 296 ? -10.529 -18.717 -6.908 1.00 12.84 296 ARG A CA 1
ATOM 2194 C C . ARG A 1 296 ? -10.377 -17.866 -5.648 1.00 13.02 296 ARG A C 1
ATOM 2195 O O . ARG A 1 296 ? -11.200 -16.976 -5.394 1.00 12.42 296 ARG A O 1
ATOM 2203 N N . PRO A 1 297 ? -9.382 -18.143 -4.809 1.00 11.41 297 PRO A N 1
ATOM 2204 C CA . PRO A 1 297 ? -9.280 -17.406 -3.539 1.00 12.78 297 PRO A CA 1
ATOM 2205 C C . PRO A 1 297 ? -9.256 -15.902 -3.699 1.00 12.02 297 PRO A C 1
ATOM 2206 O O . PRO A 1 297 ? -9.880 -15.204 -2.893 1.00 12.40 297 PRO A O 1
ATOM 2210 N N . ALA A 1 298 ? -8.592 -15.383 -4.741 1.00 12.24 298 ALA A N 1
ATOM 2211 C CA . ALA A 1 298 ? -8.565 -13.938 -4.952 1.00 12.57 298 ALA A CA 1
ATOM 2212 C C . ALA A 1 298 ? -9.970 -13.359 -5.027 1.00 12.61 298 ALA A C 1
ATOM 2213 O O . ALA A 1 298 ? -10.248 -12.309 -4.433 1.00 13.99 298 ALA A O 1
ATOM 2215 N N . GLU A 1 299 ? -10.867 -14.025 -5.756 1.00 12.74 299 GLU A N 1
ATOM 2216 C CA . GLU A 1 299 ? -12.221 -13.496 -5.898 1.00 13.60 299 GLU A CA 1
ATOM 2217 C C . GLU A 1 299 ? -13.004 -13.616 -4.598 1.00 12.47 299 GLU A C 1
ATOM 2218 O O . GLU A 1 299 ? -13.779 -12.713 -4.252 1.00 13.37 299 GLU A O 1
ATOM 2224 N N . ALA A 1 300 ? -12.810 -14.711 -3.850 1.00 11.60 300 ALA A N 1
ATOM 2225 C CA . ALA A 1 300 ? -13.446 -14.818 -2.542 1.00 12.17 300 ALA A CA 1
ATOM 2226 C C . ALA A 1 300 ? -12.977 -13.706 -1.615 1.00 12.54 300 ALA A C 1
ATOM 2227 O O . ALA A 1 300 ? -13.783 -13.095 -0.904 1.00 13.58 300 ALA A O 1
ATOM 2229 N N . ILE A 1 301 ? -11.673 -13.431 -1.607 1.00 12.58 301 ILE A N 1
ATOM 2230 C CA . ILE A 1 301 ? -11.133 -12.385 -0.743 1.00 13.50 301 ILE A CA 1
ATOM 2231 C C . ILE A 1 301 ? -11.634 -11.011 -1.178 1.00 13.42 301 ILE A C 1
ATOM 2232 O O . ILE A 1 301 ? -11.962 -10.163 -0.340 1.00 14.50 301 ILE A O 1
ATOM 2237 N N . ALA A 1 302 ? -11.738 -10.781 -2.487 1.00 14.87 302 ALA A N 1
ATOM 2238 C CA . ALA A 1 302 ? -12.304 -9.525 -2.969 1.00 16.33 302 ALA A CA 1
ATOM 2239 C C . ALA A 1 302 ? -13.720 -9.318 -2.456 1.00 17.64 302 ALA A C 1
ATOM 2240 O O . ALA A 1 302 ? -14.138 -8.175 -2.228 1.00 19.78 302 ALA A O 1
ATOM 2242 N N . GLY A 1 303 ? -14.466 -10.399 -2.254 1.00 15.30 303 GLY A N 1
ATOM 2243 C CA . GLY A 1 303 ? -15.804 -10.328 -1.714 1.00 16.49 303 GLY A CA 1
ATOM 2244 C C . GLY A 1 303 ? -15.910 -10.365 -0.208 1.00 16.20 303 GLY A C 1
ATOM 2245 O O . GLY A 1 303 ? -17.027 -10.394 0.318 1.00 19.59 303 GLY A O 1
ATOM 2246 N N . GLY A 1 304 ? -14.791 -10.383 0.516 1.00 14.93 304 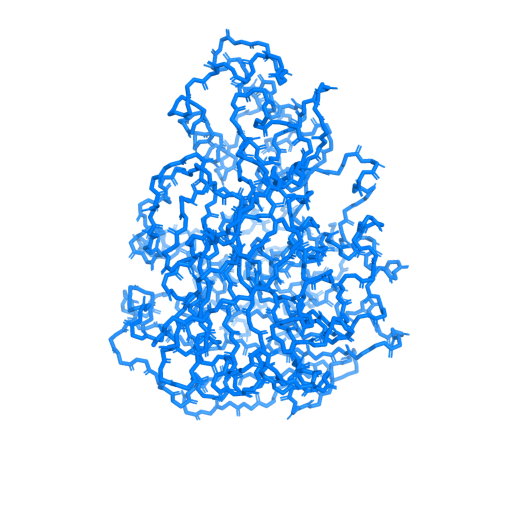GLY A N 1
ATOM 2247 C CA . GLY A 1 304 ? -14.816 -10.291 1.968 1.00 17.70 304 GLY A CA 1
ATOM 2248 C C . GLY A 1 304 ? -14.201 -11.465 2.707 1.00 15.03 304 GLY A C 1
ATOM 2249 O O . GLY A 1 304 ? -14.113 -11.418 3.942 1.00 14.34 304 GLY A O 1
ATOM 2250 N N . ALA A 1 305 ? -13.763 -12.525 2.030 1.00 13.51 305 ALA A N 1
ATOM 2251 C CA . ALA A 1 305 ? -13.204 -13.666 2.739 1.00 12.53 305 ALA A CA 1
ATOM 2252 C C . ALA A 1 305 ? -11.938 -13.245 3.477 1.00 12.51 305 ALA A C 1
ATOM 2253 O O . ALA A 1 305 ? -11.057 -12.592 2.909 1.00 13.08 305 ALA A O 1
ATOM 2255 N N . GLY A 1 306 ? -11.872 -13.595 4.757 1.00 13.03 306 GLY A N 1
ATOM 2256 C CA . GLY A 1 306 ? -10.722 -13.279 5.581 1.00 12.86 306 GLY A CA 1
ATOM 2257 C C . GLY A 1 306 ? -10.665 -11.862 6.097 1.00 13.10 306 GLY A C 1
ATOM 2258 O O . GLY A 1 306 ? -9.674 -11.498 6.745 1.00 12.42 306 GLY A O 1
ATOM 2259 N N . HIS A 1 307 ? -11.690 -11.042 5.843 1.00 12.02 307 HIS A N 1
ATOM 2260 C CA . HIS A 1 307 ? -11.629 -9.646 6.268 1.00 12.16 307 HIS A CA 1
ATOM 2261 C C . HIS A 1 307 ? -11.692 -9.483 7.774 1.00 11.60 307 HIS A C 1
ATOM 2262 O O . HIS A 1 307 ? -11.432 -8.381 8.269 1.00 12.69 307 HIS A O 1
ATOM 2269 N N . ASP A 1 308 ? -12.021 -10.542 8.502 1.00 13.04 308 ASP A N 1
ATOM 2270 C CA . ASP A 1 308 ? -11.986 -10.550 9.953 1.00 13.32 308 ASP A CA 1
ATOM 2271 C C . ASP A 1 308 ? -10.643 -11.006 10.515 1.00 14.12 308 ASP A C 1
ATOM 2272 O O . ASP A 1 308 ? -10.470 -11.022 11.735 1.00 15.83 308 ASP A O 1
ATOM 2277 N N . VAL A 1 309 ? -9.689 -11.342 9.650 1.00 12.19 309 VAL A N 1
ATOM 2278 C CA . VAL A 1 309 ? -8.384 -11.872 10.032 1.00 10.83 309 VAL A CA 1
ATOM 2279 C C . VAL A 1 309 ? -7.354 -10.768 9.827 1.00 9.91 309 VAL A C 1
ATOM 2280 O O . VAL A 1 309 ? -7.288 -10.173 8.743 1.00 9.93 309 VAL A O 1
ATOM 2284 N N . ASP A 1 310 ? -6.571 -10.475 10.867 1.00 10.34 310 ASP A N 1
ATOM 2285 C CA . ASP A 1 310 ? -5.474 -9.523 10.711 1.00 10.69 310 ASP A CA 1
ATOM 2286 C C . ASP A 1 310 ? -4.473 -10.077 9.706 1.00 9.06 310 ASP A C 1
ATOM 2287 O O . ASP A 1 310 ? -4.210 -11.282 9.686 1.00 9.29 310 ASP A O 1
ATOM 2292 N N . LEU A 1 311 ? -3.904 -9.194 8.880 1.00 9.18 311 LEU A N 1
ATOM 2293 C CA . LEU A 1 311 ? -3.052 -9.639 7.776 1.00 9.19 311 LEU A CA 1
ATOM 2294 C C . LEU A 1 311 ? -1.735 -8.876 7.735 1.00 8.73 311 LEU A C 1
ATOM 2295 O O . LEU A 1 311 ? -1.722 -7.637 7.748 1.00 10.06 311 LEU A O 1
ATOM 2300 N N . LEU A 1 312 ? -0.631 -9.625 7.674 1.00 8.92 312 LEU A N 1
ATOM 2301 C CA . LEU A 1 312 ? 0.672 -9.099 7.303 1.00 9.44 312 LEU A CA 1
ATOM 2302 C C . LEU A 1 312 ? 1.053 -9.802 6.010 1.00 8.50 312 LEU A C 1
ATOM 2303 O O . LEU A 1 312 ? 0.992 -11.033 5.936 1.00 9.68 312 LEU A O 1
ATOM 2308 N N . PHE A 1 313 ? 1.410 -9.035 4.983 1.00 8.73 313 PHE A N 1
ATOM 2309 C CA . PHE A 1 313 ? 1.727 -9.625 3.684 1.00 9.08 313 PHE A CA 1
ATOM 2310 C C . PHE A 1 313 ? 2.977 -8.970 3.120 1.00 9.24 313 PHE A C 1
ATOM 2311 O O . PHE A 1 313 ? 3.296 -7.826 3.445 1.00 9.54 313 PHE A O 1
ATOM 2319 N N . GLY A 1 314 ? 3.667 -9.692 2.241 1.00 9.39 314 GLY A N 1
ATOM 2320 C CA . GLY A 1 314 ? 4.764 -9.048 1.544 1.00 8.32 314 GLY A CA 1
ATOM 2321 C C . GLY A 1 314 ? 5.336 -9.941 0.473 1.00 8.99 314 GLY A C 1
ATOM 2322 O O . GLY A 1 314 ? 4.904 -11.080 0.280 1.00 9.28 314 GLY A O 1
ATOM 2323 N N . THR A 1 315 ? 6.308 -9.383 -0.240 1.00 7.95 315 THR A N 1
ATOM 2324 C CA . THR A 1 315 ? 6.999 -10.054 -1.325 1.00 9.22 315 THR A CA 1
ATOM 2325 C C . THR A 1 315 ? 8.458 -9.631 -1.263 1.00 9.89 315 THR A C 1
ATOM 2326 O O . THR A 1 315 ? 8.823 -8.686 -0.555 1.00 10.21 315 THR A O 1
ATOM 2330 N N . THR A 1 316 ? 9.297 -10.351 -2.003 1.00 8.42 316 THR A N 1
ATOM 2331 C CA . THR A 1 316 ? 10.695 -9.967 -2.170 1.00 9.73 316 THR A CA 1
ATOM 2332 C C . THR A 1 316 ? 10.834 -9.137 -3.443 1.00 8.43 316 THR A C 1
ATOM 2333 O O . THR A 1 316 ? 10.031 -9.257 -4.376 1.00 10.58 316 THR A O 1
ATOM 2337 N N . THR A 1 317 ? 11.867 -8.293 -3.478 1.00 9.96 317 THR A N 1
ATOM 2338 C CA . THR A 1 317 ? 11.967 -7.334 -4.574 1.00 10.16 317 THR A CA 1
ATOM 2339 C C . THR A 1 317 ? 12.076 -8.044 -5.917 1.00 10.60 317 THR A C 1
ATOM 2340 O O . THR A 1 317 ? 11.474 -7.612 -6.906 1.00 11.98 317 THR A O 1
ATOM 2344 N N . ASP A 1 318 ? 12.803 -9.155 -5.958 1.00 9.31 318 ASP A N 1
ATOM 2345 C CA . ASP A 1 318 ? 13.192 -9.811 -7.199 1.00 9.59 318 ASP A CA 1
ATOM 2346 C C . ASP A 1 318 ? 12.699 -11.246 -7.265 1.00 10.63 318 ASP A C 1
ATOM 2347 O O . ASP A 1 318 ? 13.391 -12.121 -7.795 1.00 10.07 318 ASP A O 1
ATOM 2352 N N . GLU A 1 319 ? 11.481 -11.500 -6.767 1.00 10.30 319 GLU A N 1
ATOM 2353 C CA . GLU A 1 319 ? 10.914 -12.846 -6.645 1.00 9.08 319 GLU A CA 1
ATOM 2354 C C . GLU A 1 319 ? 11.343 -13.793 -7.758 1.00 10.47 319 GLU A C 1
ATOM 2355 O O . GLU A 1 319 ? 12.023 -14.798 -7.518 1.00 10.22 319 GLU A O 1
ATOM 2361 N N . TYR A 1 320 ? 10.940 -13.484 -8.986 1.00 10.98 320 TYR A N 1
ATOM 2362 C CA . TYR A 1 320 ? 11.036 -14.467 -10.059 1.00 11.32 320 TYR A CA 1
ATOM 2363 C C . TYR A 1 320 ? 12.457 -14.701 -10.568 1.00 10.39 320 TYR A C 1
ATOM 2364 O O . TYR A 1 320 ? 12.668 -15.648 -11.334 1.00 12.03 320 TYR A O 1
ATOM 2373 N N . ARG A 1 321 ? 13.442 -13.915 -10.132 1.00 10.35 321 ARG A N 1
ATOM 2374 C CA . ARG A 1 321 ? 14.824 -14.217 -10.505 1.00 11.12 321 ARG A CA 1
ATOM 2375 C C . ARG A 1 321 ? 15.265 -15.595 -10.022 1.00 11.92 321 ARG A C 1
ATOM 2376 O O . ARG A 1 321 ? 16.162 -16.187 -10.635 1.00 13.38 321 ARG A O 1
ATOM 2384 N N . LEU A 1 322 ? 14.644 -16.131 -8.965 1.00 11.35 322 LEU A N 1
ATOM 2385 C CA . LEU A 1 322 ? 14.973 -17.492 -8.534 1.00 12.21 322 LEU A CA 1
ATOM 2386 C C . LEU A 1 322 ? 14.796 -18.492 -9.671 1.00 14.64 322 LEU A C 1
ATOM 2387 O O . LEU A 1 322 ? 15.586 -19.436 -9.809 1.00 15.97 322 LEU A O 1
ATOM 2392 N N . PHE A 1 323 ? 13.783 -18.285 -10.511 1.00 13.40 323 PHE A N 1
ATOM 2393 C CA . PHE A 1 323 ? 13.426 -19.244 -11.544 1.00 15.00 323 PHE A CA 1
ATOM 2394 C C . PHE A 1 323 ? 14.099 -18.967 -12.877 1.00 15.95 323 PHE A C 1
ATOM 2395 O O . PHE A 1 323 ? 14.224 -19.891 -13.688 1.00 22.49 323 PHE A O 1
ATOM 2403 N N . LEU A 1 324 ? 14.549 -17.735 -13.129 1.00 14.02 324 LEU A N 1
ATOM 2404 C CA . LEU A 1 324 ? 15.093 -17.374 -14.432 1.00 17.06 324 LEU A CA 1
ATOM 2405 C C . LEU A 1 324 ? 16.590 -17.118 -14.435 1.00 19.49 324 LEU A C 1
ATOM 2406 O O . LEU A 1 324 ? 17.208 -17.210 -15.498 1.00 20.08 324 LEU A O 1
ATOM 2411 N N . ALA A 1 325 ? 17.181 -16.791 -13.296 1.00 16.08 325 ALA A N 1
ATOM 2412 C CA . ALA A 1 325 ? 18.547 -16.286 -13.274 1.00 16.37 325 ALA A CA 1
ATOM 2413 C C . ALA A 1 325 ? 19.669 -17.278 -12.966 1.00 19.88 325 ALA A C 1
ATOM 2414 O O . ALA A 1 325 ? 20.786 -17.064 -13.444 1.00 21.01 325 ALA A O 1
ATOM 2416 N N . PRO A 1 326 ? 19.472 -18.324 -12.156 1.00 16.83 326 PRO A N 1
ATOM 2417 C CA . PRO A 1 326 ? 20.650 -19.010 -11.591 1.00 21.75 326 PRO A CA 1
ATOM 2418 C C . PRO A 1 326 ? 21.497 -19.795 -12.579 1.00 24.89 326 PRO A C 1
ATOM 2419 O O . PRO A 1 326 ? 22.631 -20.142 -12.230 1.00 27.64 326 PRO A O 1
ATOM 2423 N N . THR A 1 327 ? 21.017 -20.089 -13.785 1.00 23.02 327 THR A N 1
ATOM 2424 C CA . THR A 1 327 ? 21.836 -20.820 -14.745 1.00 23.42 327 THR A CA 1
ATOM 2425 C C . THR A 1 327 ? 22.537 -19.913 -15.751 1.00 23.44 327 THR A C 1
ATOM 2426 O O . THR A 1 327 ? 23.171 -20.415 -16.687 1.00 25.77 327 THR A O 1
ATOM 2430 N N . GLY A 1 328 ? 22.445 -18.596 -15.573 1.00 23.39 328 GLY A N 1
ATOM 2431 C CA . GLY A 1 328 ? 23.201 -17.664 -16.385 1.00 23.21 328 GLY A CA 1
ATOM 2432 C C . GLY A 1 328 ? 22.611 -17.392 -17.745 1.00 24.50 328 GLY A C 1
ATOM 2433 O O . GLY A 1 328 ? 23.299 -16.836 -18.608 1.00 26.91 328 GLY A O 1
ATOM 2434 N N . LEU A 1 329 ? 21.349 -17.755 -17.963 1.00 21.10 329 LEU A N 1
ATOM 2435 C CA . LEU A 1 329 ? 20.735 -17.675 -19.280 1.00 22.76 329 LEU A CA 1
ATOM 2436 C C . LEU A 1 329 ? 19.879 -16.428 -19.475 1.00 19.47 329 LEU A C 1
ATOM 2437 O O . LEU A 1 329 ? 19.417 -16.180 -20.597 1.00 20.12 329 LEU A O 1
ATOM 2442 N N . LEU A 1 330 ? 19.646 -15.648 -18.419 1.00 21.04 330 LEU A N 1
ATOM 2443 C CA . LEU A 1 330 ? 18.936 -14.378 -18.561 1.00 20.00 330 LEU A CA 1
ATOM 2444 C C . LEU A 1 330 ? 19.446 -13.496 -19.694 1.00 17.76 330 LEU A C 1
ATOM 2445 O O . LEU A 1 330 ? 18.608 -12.908 -20.397 1.00 16.79 330 LEU A O 1
ATOM 2450 N N . PRO A 1 331 ? 20.758 -13.352 -19.934 1.00 20.02 331 PRO A N 1
ATOM 2451 C CA . PRO A 1 331 ? 21.203 -12.435 -21.001 1.00 18.73 331 PRO A CA 1
ATOM 2452 C C . PRO A 1 331 ? 20.769 -12.830 -22.402 1.00 19.42 331 PRO A C 1
ATOM 2453 O O . PRO A 1 331 ? 20.815 -11.984 -23.303 1.00 19.68 331 PRO A O 1
ATOM 2457 N N . PHE A 1 332 ? 20.343 -14.071 -22.620 1.00 18.63 332 PHE A N 1
ATOM 2458 C CA . PHE A 1 332 ? 19.895 -14.473 -23.949 1.00 20.36 332 PHE A CA 1
ATOM 2459 C C . PHE A 1 332 ? 18.459 -14.057 -24.252 1.00 20.05 332 PHE A C 1
ATOM 2460 O O . PHE A 1 332 ? 18.057 -14.078 -25.420 1.00 21.49 332 PHE A O 1
ATOM 2468 N N . ILE A 1 333 ? 17.669 -13.688 -23.241 1.00 17.18 333 ILE A N 1
ATOM 2469 C CA . ILE A 1 333 ? 16.275 -13.336 -23.479 1.00 15.35 333 ILE A CA 1
ATOM 2470 C C . ILE A 1 333 ? 16.206 -12.058 -24.301 1.00 12.82 333 ILE A C 1
ATOM 2471 O O . ILE A 1 333 ? 16.977 -11.119 -24.084 1.00 15.27 333 ILE A O 1
ATOM 2476 N N . THR A 1 334 ? 15.274 -12.018 -25.250 1.00 12.84 334 THR A N 1
ATOM 2477 C CA . THR A 1 334 ? 15.187 -10.929 -26.214 1.00 13.26 334 THR A CA 1
ATOM 2478 C C . THR A 1 334 ? 14.025 -9.988 -25.914 1.00 13.26 334 THR A C 1
ATOM 2479 O O . THR A 1 334 ? 13.034 -10.355 -25.269 1.00 14.02 334 THR A O 1
ATOM 2483 N N . SER A 1 335 ? 14.150 -8.763 -26.434 1.00 14.07 335 SER A N 1
ATOM 2484 C CA . SER A 1 335 ? 13.065 -7.795 -26.336 1.00 12.72 335 SER A CA 1
ATOM 2485 C C . SER A 1 335 ? 11.788 -8.317 -26.982 1.00 14.09 335 SER A C 1
ATOM 2486 O O . SER A 1 335 ? 10.686 -8.111 -26.462 1.00 14.01 335 SER A O 1
ATOM 2489 N N . ASP A 1 336 ? 11.903 -8.991 -28.126 1.00 14.97 336 ASP A N 1
ATOM 2490 C CA . ASP A 1 336 ? 10.689 -9.453 -28.782 1.00 15.18 336 ASP A CA 1
ATOM 2491 C C . ASP A 1 336 ? 9.984 -10.528 -27.959 1.00 13.19 336 ASP A C 1
ATOM 2492 O O . ASP A 1 336 ? 8.752 -10.611 -27.979 1.00 15.00 336 ASP A O 1
ATOM 2497 N N . TYR A 1 337 ? 10.734 -11.341 -27.210 1.00 13.80 337 TYR A N 1
ATOM 2498 C CA . TYR A 1 337 ? 10.082 -12.290 -26.314 1.00 12.44 337 TYR A CA 1
ATOM 2499 C C . TYR A 1 337 ? 9.331 -11.565 -25.202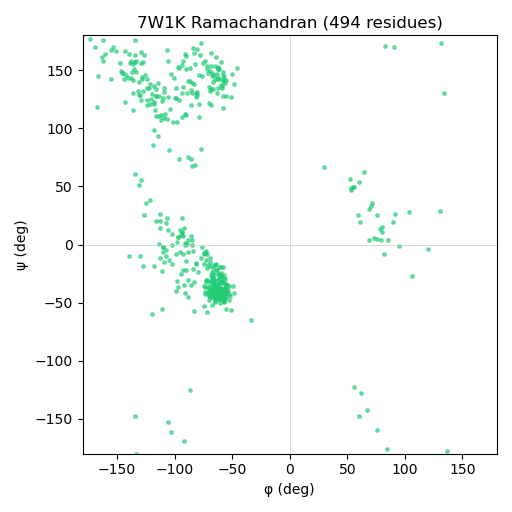 1.00 12.95 337 TYR A C 1
ATOM 2500 O O . TYR A 1 337 ? 8.209 -11.950 -24.845 1.00 13.84 337 TYR A O 1
ATOM 2509 N N . VAL A 1 338 ? 9.952 -10.535 -24.633 1.00 13.18 338 VAL A N 1
ATOM 2510 C CA . VAL A 1 338 ? 9.296 -9.734 -23.603 1.00 12.32 338 VAL A CA 1
ATOM 2511 C C . VAL A 1 338 ? 8.035 -9.085 -24.157 1.00 13.63 338 VAL A C 1
ATOM 2512 O O . VAL A 1 338 ? 6.981 -9.079 -23.511 1.00 15.00 338 VAL A O 1
ATOM 2516 N N . THR A 1 339 ? 8.114 -8.541 -25.370 1.00 13.21 339 THR A N 1
ATOM 2517 C CA . THR A 1 339 ? 6.938 -7.927 -25.971 1.00 13.06 339 THR A CA 1
ATOM 2518 C C . THR A 1 339 ? 5.818 -8.940 -26.154 1.00 13.95 339 THR A C 1
ATOM 2519 O O . THR A 1 339 ? 4.654 -8.650 -25.850 1.00 15.42 339 THR A O 1
ATOM 2523 N N . ALA A 1 340 ? 6.151 -10.137 -26.640 1.00 14.47 340 ALA A N 1
ATOM 2524 C CA . ALA A 1 340 ? 5.148 -11.187 -26.782 1.00 14.47 340 ALA A CA 1
ATOM 2525 C C . ALA A 1 340 ? 4.555 -11.562 -25.428 1.00 16.42 340 ALA A C 1
ATOM 2526 O O . ALA A 1 340 ? 3.356 -11.853 -25.321 1.00 17.77 340 ALA A O 1
ATOM 2528 N N . HIS A 1 341 ? 5.385 -11.570 -24.384 1.00 14.85 341 HIS A N 1
ATOM 2529 C CA . HIS A 1 341 ? 4.886 -11.901 -23.054 1.00 13.36 341 HIS A CA 1
ATOM 2530 C C . HIS A 1 341 ? 3.914 -10.833 -22.566 1.00 13.54 341 HIS A C 1
ATOM 2531 O O . HIS A 1 341 ? 2.813 -11.152 -22.101 1.00 15.27 341 HIS A O 1
ATOM 2538 N N . LEU A 1 342 ? 4.287 -9.561 -22.720 1.00 13.67 342 LEU A N 1
ATOM 2539 C CA . LEU A 1 342 ? 3.394 -8.464 -22.362 1.00 15.15 342 LEU A CA 1
ATOM 2540 C C . LEU A 1 342 ? 2.090 -8.524 -23.153 1.00 18.49 342 LEU A C 1
ATOM 2541 O O . LEU A 1 342 ? 1.018 -8.225 -22.617 1.00 19.19 342 LEU A O 1
ATOM 2546 N N . ALA A 1 343 ? 2.158 -8.920 -24.429 1.00 18.18 343 ALA A N 1
ATOM 2547 C CA . ALA A 1 343 ? 0.949 -9.006 -25.245 1.00 19.17 343 ALA A CA 1
ATOM 2548 C C . ALA A 1 343 ? -0.022 -10.061 -24.730 1.00 20.40 343 ALA A C 1
ATOM 2549 O O . ALA A 1 343 ? -1.238 -9.910 -24.896 1.00 23.76 343 ALA A O 1
ATOM 2551 N N . LYS A 1 344 ? 0.483 -11.136 -24.118 1.00 18.75 344 LYS A N 1
ATOM 2552 C CA . LYS A 1 344 ? -0.413 -12.138 -23.547 1.00 19.23 344 LYS A CA 1
ATOM 2553 C C . LYS A 1 344 ? -1.317 -11.535 -22.482 1.00 22.25 344 LYS A C 1
ATOM 2554 O O . LYS A 1 344 ? -2.425 -12.031 -22.252 1.00 25.04 344 LYS A O 1
ATOM 2560 N N . SER A 1 345 ? -0.866 -10.466 -21.830 1.00 18.46 345 SER A N 1
ATOM 2561 C CA . SER A 1 345 ? -1.665 -9.755 -20.843 1.00 22.23 345 SER A CA 1
ATOM 2562 C C . SER A 1 345 ? -2.366 -8.538 -21.427 1.00 24.26 345 SER A C 1
ATOM 2563 O O . SER A 1 345 ? -2.987 -7.778 -20.680 1.00 24.06 345 SER A O 1
ATOM 2566 N N . GLY A 1 346 ? -2.288 -8.337 -22.739 1.00 21.39 346 GLY A N 1
ATOM 2567 C CA . GLY A 1 346 ? -2.905 -7.178 -23.350 1.00 21.29 346 GLY A CA 1
ATOM 2568 C C . GLY A 1 346 ? -2.139 -5.884 -23.199 1.00 22.51 346 GLY A C 1
ATOM 2569 O O . GLY A 1 346 ? -2.705 -4.816 -23.460 1.00 28.52 346 GLY A O 1
ATOM 2570 N N . LEU A 1 347 ? -0.876 -5.934 -22.785 1.00 21.15 347 LEU A N 1
ATOM 2571 C CA . LEU A 1 347 ? -0.058 -4.743 -22.622 1.00 22.02 347 LEU A CA 1
ATOM 2572 C C . LEU A 1 347 ? 0.804 -4.527 -23.860 1.00 22.56 347 LEU A C 1
ATOM 2573 O O . LEU A 1 347 ? 1.152 -5.477 -24.563 1.00 22.69 347 LEU A O 1
ATOM 2578 N N . ASP A 1 348 ? 1.144 -3.264 -24.112 1.00 26.12 348 ASP A N 1
ATOM 2579 C CA . ASP A 1 348 ? 1.943 -2.882 -25.267 1.00 25.22 348 ASP A CA 1
ATOM 2580 C C . ASP A 1 348 ? 3.432 -3.067 -24.979 1.00 25.23 348 ASP A C 1
ATOM 2581 O O . ASP A 1 348 ? 3.865 -3.191 -23.832 1.00 21.68 348 ASP A O 1
ATOM 2586 N N . ALA A 1 349 ? 4.232 -3.046 -26.050 1.00 21.02 349 ALA A N 1
ATOM 2587 C CA . ALA A 1 349 ? 5.671 -3.244 -25.901 1.00 21.10 349 ALA A CA 1
ATOM 2588 C C . ALA A 1 349 ? 6.310 -2.179 -25.020 1.00 19.81 349 ALA A C 1
ATOM 2589 O O . ALA A 1 349 ? 7.285 -2.463 -24.314 1.00 20.31 349 ALA A O 1
ATOM 2591 N N . ASP A 1 350 ? 5.784 -0.954 -25.038 1.00 21.37 350 ASP A N 1
ATOM 2592 C CA . ASP A 1 350 ? 6.425 0.111 -24.282 1.00 23.36 350 ASP A CA 1
ATOM 2593 C C . ASP A 1 350 ? 6.226 -0.025 -22.780 1.00 19.58 350 ASP A C 1
ATOM 2594 O O . ASP A 1 350 ? 6.837 0.741 -22.026 1.00 19.23 350 ASP A O 1
ATOM 2599 N N . ALA A 1 351 ? 5.417 -0.990 -22.332 1.00 21.23 351 ALA A N 1
ATOM 2600 C CA . ALA A 1 351 ? 5.356 -1.282 -20.903 1.00 19.36 351 ALA A CA 1
ATOM 2601 C C . ALA A 1 351 ? 6.730 -1.645 -20.356 1.00 17.77 351 ALA A C 1
ATOM 2602 O O . ALA A 1 351 ? 7.037 -1.348 -19.198 1.00 18.59 351 ALA A O 1
ATOM 2604 N N . ALA A 1 352 ? 7.585 -2.256 -21.180 1.00 17.57 352 ALA A N 1
ATOM 2605 C CA . ALA A 1 352 ? 8.934 -2.572 -20.733 1.00 15.83 352 ALA A CA 1
ATOM 2606 C C . ALA A 1 352 ? 9.695 -1.323 -20.311 1.00 17.37 352 ALA A C 1
ATOM 2607 O O . ALA A 1 352 ? 10.531 -1.385 -19.405 1.00 18.79 352 ALA A O 1
ATOM 2609 N N . LYS A 1 353 ? 9.427 -0.180 -20.957 1.00 20.09 353 LYS A N 1
ATOM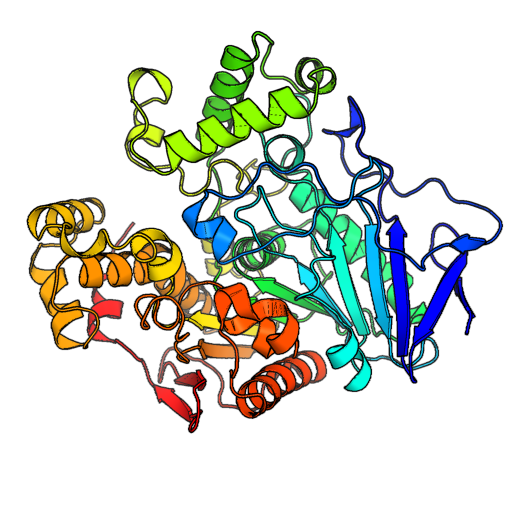 2610 C CA . LYS A 1 353 ? 10.144 1.044 -20.616 1.00 20.98 353 LYS A CA 1
ATOM 2611 C C . LYS A 1 353 ? 9.798 1.537 -19.219 1.00 20.34 353 LYS A C 1
ATOM 2612 O O . LYS A 1 353 ? 10.630 2.183 -18.573 1.00 20.58 353 LYS A O 1
ATOM 2618 N N . ALA A 1 354 ? 8.584 1.252 -18.738 1.00 18.94 354 ALA A N 1
ATOM 2619 C CA . ALA A 1 354 ? 8.237 1.608 -17.365 1.00 20.10 354 ALA A CA 1
ATOM 2620 C C . ALA A 1 354 ? 9.101 0.846 -16.367 1.00 16.62 354 ALA A C 1
ATOM 2621 O O . ALA A 1 354 ? 9.553 1.409 -15.364 1.00 17.74 354 ALA A O 1
ATOM 2623 N N . TYR A 1 355 ? 9.355 -0.435 -16.637 1.00 15.65 355 TYR A N 1
ATOM 2624 C CA . TYR A 1 355 ? 10.243 -1.210 -15.780 1.00 14.88 355 TYR A CA 1
ATOM 2625 C C . TYR A 1 355 ? 11.639 -0.600 -15.754 1.00 15.12 355 TYR A C 1
ATOM 2626 O O . TYR A 1 355 ? 12.232 -0.410 -14.685 1.00 15.91 355 TYR A O 1
ATOM 2635 N N . THR A 1 356 ? 12.164 -0.245 -16.923 1.00 17.97 356 THR A N 1
ATOM 2636 C CA . THR A 1 356 ? 13.502 0.332 -16.959 1.00 18.75 356 THR A CA 1
ATOM 2637 C C . THR A 1 356 ? 13.547 1.665 -16.220 1.00 17.91 356 THR A C 1
ATOM 2638 O O . THR A 1 356 ? 14.478 1.924 -15.452 1.00 18.42 356 THR A O 1
ATOM 2642 N N . ALA A 1 357 ? 12.523 2.500 -16.407 1.00 19.09 357 ALA A N 1
ATOM 2643 C CA . ALA A 1 357 ? 12.490 3.801 -15.745 1.00 23.10 357 ALA A CA 1
ATOM 2644 C C . ALA A 1 357 ? 12.477 3.673 -14.226 1.00 20.62 357 ALA A C 1
ATOM 2645 O O . ALA A 1 357 ? 12.986 4.556 -13.524 1.00 22.63 357 ALA A O 1
ATOM 2647 N N . GLU A 1 358 ? 11.920 2.586 -13.695 1.00 18.04 358 GLU A N 1
ATOM 2648 C CA . GLU A 1 358 ? 11.874 2.380 -12.255 1.00 19.03 358 GLU A CA 1
ATOM 2649 C C . GLU A 1 358 ? 13.045 1.554 -11.728 1.00 19.19 358 GLU A C 1
ATOM 2650 O O . GLU A 1 358 ? 13.035 1.164 -10.555 1.00 22.15 358 GLU A O 1
ATOM 2656 N N . GLY A 1 359 ? 14.059 1.299 -12.549 1.00 17.17 359 GLY A N 1
ATOM 2657 C CA . GLY A 1 359 ? 15.218 0.569 -12.074 1.00 17.76 359 GLY A CA 1
ATOM 2658 C C . GLY A 1 359 ? 14.975 -0.914 -11.926 1.00 17.66 359 GLY A C 1
ATOM 2659 O O . GLY A 1 359 ? 15.654 -1.576 -11.139 1.00 21.14 359 GLY A O 1
ATOM 2660 N N . ARG A 1 360 ? 14.024 -1.455 -12.685 1.00 16.14 360 ARG A N 1
ATOM 2661 C CA . ARG A 1 360 ? 13.621 -2.851 -12.590 1.00 15.52 360 ARG A CA 1
ATOM 2662 C C . ARG A 1 360 ? 14.117 -3.665 -13.779 1.00 17.05 360 ARG A C 1
ATOM 2663 O O . ARG A 1 360 ? 13.553 -4.716 -14.097 1.00 17.54 360 ARG A O 1
ATOM 2671 N N . GLY A 1 361 ? 15.164 -3.190 -14.446 1.00 16.56 361 GLY A N 1
ATOM 2672 C CA . GLY A 1 361 ? 15.781 -3.954 -15.513 1.00 15.40 361 GLY A CA 1
ATOM 2673 C C . GLY A 1 361 ? 16.060 -3.137 -16.754 1.00 18.94 361 GLY A C 1
ATOM 2674 O O . GLY A 1 361 ? 15.183 -2.430 -17.248 1.00 17.36 361 GLY A O 1
ATOM 2675 N N . GLU A 1 362 ? 17.284 -3.216 -17.264 1.00 21.81 362 GLU A N 1
ATOM 2676 C CA . GLU A 1 362 ? 17.601 -2.622 -18.556 1.00 22.70 362 GLU A CA 1
ATOM 2677 C C . GLU A 1 362 ? 17.591 -3.650 -19.675 1.00 18.68 362 GLU A C 1
ATOM 2678 O O . GLU A 1 362 ? 17.079 -3.372 -20.761 1.00 23.96 362 GLU A O 1
ATOM 2684 N N . GLU A 1 363 ? 18.101 -4.848 -19.410 1.00 19.76 363 GLU A N 1
ATOM 2685 C CA . GLU A 1 363 ? 18.147 -5.909 -20.404 1.00 18.80 363 GLU A CA 1
ATOM 2686 C C . GLU A 1 363 ? 16.840 -6.695 -20.384 1.00 16.34 363 GLU A C 1
ATOM 2687 O O . GLU A 1 363 ? 16.168 -6.765 -19.349 1.00 14.89 363 GLU A O 1
ATOM 2693 N N . PRO A 1 364 ? 16.452 -7.281 -21.519 1.00 13.55 364 PRO A N 1
ATOM 2694 C CA . PRO A 1 364 ? 15.140 -7.946 -21.593 1.00 12.47 364 PRO A CA 1
ATOM 2695 C C . PRO A 1 364 ? 14.921 -9.004 -20.523 1.00 12.78 364 PRO A C 1
ATOM 2696 O O . PRO A 1 364 ? 13.830 -9.075 -19.947 1.00 12.91 364 PRO A O 1
ATOM 2700 N N . GLY A 1 365 ? 15.932 -9.808 -20.208 1.00 13.15 365 GLY A N 1
ATOM 2701 C CA . GLY A 1 365 ? 15.731 -10.856 -19.216 1.00 12.72 365 GLY A CA 1
ATOM 2702 C C . GLY A 1 365 ? 15.446 -10.298 -17.835 1.00 11.97 365 GLY A C 1
ATOM 2703 O O . GLY A 1 365 ? 14.616 -10.835 -17.093 1.00 12.58 365 GLY A O 1
ATOM 2704 N N . ASP A 1 366 ? 16.140 -9.221 -17.468 1.00 12.96 366 ASP A N 1
ATOM 2705 C CA . ASP A 1 366 ? 15.890 -8.580 -16.182 1.00 12.35 366 ASP A CA 1
ATOM 2706 C C . ASP A 1 366 ? 14.478 -8.010 -16.131 1.00 11.97 366 ASP A C 1
ATOM 2707 O O . ASP A 1 366 ? 13.775 -8.150 -15.119 1.00 11.60 366 ASP A O 1
ATOM 2712 N N . ILE A 1 367 ? 14.045 -7.373 -17.219 1.00 12.35 367 ILE A N 1
ATOM 2713 C CA . ILE A 1 367 ? 12.685 -6.848 -17.314 1.00 11.75 367 ILE A CA 1
ATOM 2714 C C . ILE A 1 367 ? 11.666 -7.970 -17.206 1.00 11.32 367 ILE A C 1
ATOM 2715 O O . ILE A 1 367 ? 10.675 -7.856 -16.468 1.00 11.49 367 ILE A O 1
ATOM 2720 N N . LEU A 1 368 ? 11.898 -9.083 -17.909 1.00 11.62 368 LEU A N 1
ATOM 2721 C CA . LEU A 1 368 ? 10.973 -10.208 -17.835 1.00 11.56 368 LEU A CA 1
ATOM 2722 C C . LEU A 1 368 ? 10.838 -10.707 -16.399 1.00 11.88 368 LEU A C 1
ATOM 2723 O O . LEU A 1 368 ? 9.725 -10.985 -15.942 1.00 11.23 368 LEU A O 1
ATOM 2728 N N . ALA A 1 369 ? 11.957 -10.824 -15.675 1.00 10.51 369 ALA A N 1
ATOM 2729 C CA . ALA A 1 369 ? 11.879 -11.301 -14.295 1.00 11.48 369 ALA A CA 1
ATOM 2730 C C . ALA A 1 369 ? 11.033 -10.364 -13.446 1.00 11.27 369 ALA A C 1
ATOM 2731 O O . ALA A 1 369 ? 10.251 -10.820 -12.607 1.00 10.73 369 ALA A O 1
ATOM 2733 N N . SER A 1 370 ? 11.145 -9.053 -13.680 1.00 10.50 370 SER A N 1
ATOM 2734 C CA . SER A 1 370 ? 10.348 -8.091 -12.925 1.00 10.86 370 SER A CA 1
ATOM 2735 C C . SER A 1 370 ? 8.878 -8.158 -13.306 1.00 11.51 370 SER A C 1
ATOM 2736 O O . SER A 1 370 ? 8.004 -8.069 -12.436 1.00 11.42 370 SER A O 1
ATOM 2739 N N . ILE A 1 371 ? 8.580 -8.306 -14.597 1.00 11.92 371 ILE A N 1
ATOM 2740 C CA . ILE A 1 371 ? 7.196 -8.454 -15.034 1.00 11.04 371 ILE A CA 1
ATOM 2741 C C . ILE A 1 371 ? 6.558 -9.655 -14.359 1.00 11.86 371 ILE A C 1
ATOM 2742 O O . ILE A 1 371 ? 5.452 -9.564 -13.813 1.00 10.78 371 ILE A O 1
ATOM 2747 N N . ILE A 1 372 ? 7.241 -10.802 -14.387 1.00 10.73 372 ILE A N 1
ATOM 2748 C CA . ILE A 1 372 ? 6.639 -12.011 -13.841 1.00 11.58 372 ILE A CA 1
ATOM 2749 C C . ILE A 1 372 ? 6.534 -11.920 -12.325 1.00 10.58 372 ILE A C 1
ATOM 2750 O O . ILE A 1 372 ? 5.562 -12.397 -11.732 1.00 10.61 372 ILE A O 1
ATOM 2755 N N . THR A 1 373 ? 7.517 -11.291 -11.674 1.00 10.42 373 THR A N 1
ATOM 2756 C CA . THR A 1 373 ? 7.369 -10.971 -10.257 1.00 10.28 373 THR A CA 1
ATOM 2757 C C . THR A 1 373 ? 6.067 -10.221 -9.999 1.00 10.30 373 THR A C 1
ATOM 2758 O O . THR A 1 373 ? 5.330 -10.536 -9.054 1.00 10.00 373 THR A O 1
ATOM 2762 N N . ASP A 1 374 ? 5.753 -9.236 -10.838 1.00 10.98 374 ASP A N 1
ATOM 2763 C CA . ASP A 1 374 ? 4.510 -8.489 -10.658 1.00 10.56 374 ASP A CA 1
ATOM 2764 C C . ASP A 1 374 ? 3.289 -9.360 -10.919 1.00 10.80 374 ASP A C 1
ATOM 2765 O O . ASP A 1 374 ? 2.317 -9.335 -10.151 1.00 11.15 374 ASP A O 1
ATOM 2770 N N . GLN A 1 375 ? 3.311 -10.132 -12.003 1.00 10.39 375 GLN A N 1
ATOM 2771 C CA . GLN A 1 375 ? 2.135 -10.897 -12.390 1.00 12.29 375 GLN A CA 1
ATOM 2772 C C . GLN A 1 375 ? 1.810 -11.981 -11.373 1.00 10.34 375 GLN A C 1
ATOM 2773 O O . GLN A 1 375 ? 0.636 -12.226 -11.076 1.00 12.35 375 GLN A O 1
ATOM 2779 N N . VAL A 1 376 ? 2.830 -12.661 -10.860 1.00 10.39 376 VAL A N 1
ATOM 2780 C CA . VAL A 1 376 ? 2.626 -13.838 -10.026 1.00 10.38 376 VAL A CA 1
ATOM 2781 C C . VAL A 1 376 ? 2.551 -13.483 -8.551 1.00 10.44 376 VAL A C 1
ATOM 2782 O O . VAL A 1 376 ? 1.797 -14.123 -7.810 1.00 10.78 376 VAL A O 1
ATOM 2786 N N . PHE A 1 377 ? 3.315 -12.483 -8.115 1.00 10.72 377 PHE A N 1
ATOM 2787 C CA . PHE A 1 377 ? 3.462 -12.203 -6.693 1.00 9.60 377 PHE A CA 1
ATOM 2788 C C . PHE A 1 377 ? 2.997 -10.807 -6.307 1.00 10.25 377 PHE A C 1
ATOM 2789 O O . PHE A 1 377 ? 2.122 -10.687 -5.440 1.00 10.81 377 PHE A O 1
ATOM 2797 N N . ARG A 1 378 ? 3.588 -9.750 -6.869 1.00 10.07 378 ARG A N 1
ATOM 2798 C CA . ARG A 1 378 ? 3.368 -8.418 -6.298 1.00 9.79 378 ARG A CA 1
ATOM 2799 C C . ARG A 1 378 ? 1.951 -7.909 -6.534 1.00 10.18 378 ARG A C 1
ATOM 2800 O O . ARG A 1 378 ? 1.308 -7.390 -5.608 1.00 10.29 378 ARG A O 1
ATOM 2808 N N . ILE A 1 379 ? 1.453 -8.004 -7.761 1.00 10.82 379 ILE A N 1
ATOM 2809 C CA . ILE A 1 379 ? 0.123 -7.467 -8.042 1.00 11.04 379 ILE A CA 1
ATOM 2810 C C . ILE A 1 379 ? -0.937 -8.312 -7.343 1.00 11.50 379 ILE A C 1
ATOM 2811 O O . ILE A 1 379 ? -1.826 -7.740 -6.696 1.00 11.11 379 ILE A O 1
ATOM 2816 N N . PRO A 1 380 ? -0.881 -9.647 -7.394 1.00 9.86 380 PRO A N 1
ATOM 2817 C CA . PRO A 1 380 ? -1.853 -10.426 -6.606 1.00 10.25 380 PRO A CA 1
ATOM 2818 C C . PRO A 1 380 ? -1.833 -10.086 -5.125 1.00 10.34 380 PRO A C 1
ATOM 2819 O O . PRO A 1 380 ? -2.901 -10.028 -4.498 1.00 11.47 380 PRO A O 1
ATOM 2823 N N . ALA A 1 381 ? -0.655 -9.826 -4.543 1.00 9.58 381 ALA A N 1
ATOM 2824 C CA . ALA A 1 381 ? -0.620 -9.451 -3.130 1.00 9.89 381 ALA A CA 1
ATOM 2825 C C . ALA A 1 381 ? -1.285 -8.101 -2.906 1.00 9.79 381 ALA A C 1
ATOM 2826 O O . ALA A 1 381 ? -2.056 -7.926 -1.946 1.00 10.81 381 ALA A O 1
ATOM 2828 N N . LEU A 1 382 ? -1.000 -7.137 -3.781 1.00 10.69 382 LEU A N 1
ATOM 2829 C CA . LEU A 1 382 ? -1.598 -5.812 -3.645 1.00 11.10 382 LEU A CA 1
ATOM 2830 C C . LEU A 1 382 ? -3.111 -5.858 -3.842 1.00 11.53 382 LEU A C 1
ATOM 2831 O O . LEU A 1 382 ? -3.842 -5.129 -3.157 1.00 11.85 382 LEU A O 1
ATOM 2836 N N . ARG A 1 383 ? -3.604 -6.722 -4.740 1.00 11.68 383 ARG A N 1
ATOM 2837 C CA . ARG A 1 383 ? -5.048 -6.836 -4.950 1.00 12.77 383 ARG A CA 1
ATOM 2838 C C . ARG A 1 383 ? -5.755 -7.307 -3.684 1.00 11.91 383 ARG A C 1
ATOM 2839 O O . ARG A 1 383 ? -6.843 -6.824 -3.360 1.00 11.80 383 ARG A O 1
ATOM 2847 N N . ILE A 1 384 ? -5.149 -8.235 -2.944 1.00 10.68 384 ILE A N 1
ATOM 2848 C CA . ILE A 1 384 ? -5.722 -8.650 -1.667 1.00 11.36 384 ILE A CA 1
ATOM 2849 C C . ILE A 1 384 ? -5.759 -7.474 -0.708 1.00 10.94 384 ILE A C 1
ATOM 2850 O O . ILE A 1 384 ? -6.774 -7.217 -0.050 1.00 11.06 384 ILE A O 1
ATOM 2855 N N . ALA A 1 385 ? -4.646 -6.744 -0.606 1.00 11.20 385 ALA A N 1
ATOM 2856 C CA . ALA A 1 385 ? -4.600 -5.588 0.285 1.00 11.19 385 ALA A CA 1
ATOM 2857 C C . ALA A 1 385 ? -5.656 -4.552 -0.096 1.00 11.04 385 ALA A C 1
ATOM 2858 O O . ALA A 1 385 ? -6.366 -4.025 0.774 1.00 12.06 385 ALA A O 1
ATOM 2860 N N . GLU A 1 386 ? -5.779 -4.256 -1.392 1.00 11.77 386 GLU A N 1
ATOM 2861 C CA . GLU A 1 386 ? -6.770 -3.283 -1.851 1.00 12.45 386 GLU A CA 1
ATOM 2862 C C . GLU A 1 386 ? -8.183 -3.745 -1.525 1.00 11.69 386 GLU A C 1
ATOM 2863 O O . GLU A 1 386 ? -9.041 -2.931 -1.152 1.00 13.51 386 GLU A O 1
ATOM 2869 N N . SER A 1 387 ? -8.442 -5.048 -1.660 1.00 12.23 387 SER A N 1
ATOM 2870 C CA . SER A 1 387 ? -9.756 -5.613 -1.360 1.00 12.87 387 SER A CA 1
ATOM 2871 C C . SER A 1 387 ? -10.141 -5.370 0.089 1.00 15.38 387 SER A C 1
ATOM 2872 O O . SER A 1 387 ? -11.331 -5.310 0.418 1.00 15.49 387 SER A O 1
ATOM 2875 N N . ARG A 1 388 ? -9.154 -5.240 0.968 1.00 12.71 388 ARG A N 1
ATOM 2876 C CA . ARG A 1 388 ? -9.364 -5.144 2.404 1.00 12.78 388 ARG A CA 1
ATOM 2877 C C . ARG A 1 388 ? -9.484 -3.706 2.897 1.00 14.36 388 ARG A C 1
ATOM 2878 O O . ARG A 1 388 ? -9.422 -3.472 4.110 1.00 14.31 388 ARG A O 1
ATOM 2886 N N . VAL A 1 389 ? -9.686 -2.743 1.992 1.00 16.20 389 VAL A N 1
ATOM 2887 C CA . VAL A 1 389 ? -9.689 -1.331 2.383 1.00 17.73 389 VAL A CA 1
ATOM 2888 C C . VAL A 1 389 ? -10.702 -1.061 3.493 1.00 16.45 389 VAL A C 1
ATOM 2889 O O . VAL A 1 389 ? -10.451 -0.249 4.392 1.00 19.58 389 VAL A O 1
ATOM 2893 N N . ASP A 1 390 ? -11.850 -1.738 3.461 1.00 17.76 390 ASP A N 1
ATOM 2894 C CA . ASP A 1 390 ? -12.883 -1.539 4.470 1.00 20.48 390 ASP A CA 1
ATOM 2895 C C . ASP A 1 390 ? -12.976 -2.696 5.460 1.00 19.52 390 ASP A C 1
ATOM 2896 O O . ASP A 1 390 ? -13.947 -2.767 6.221 1.00 19.06 390 ASP A O 1
ATOM 2901 N N . ALA A 1 391 ? -11.990 -3.593 5.475 1.00 17.46 391 ALA A N 1
ATOM 2902 C CA . ALA A 1 391 ? -12.018 -4.727 6.384 1.00 16.00 391 ALA A CA 1
ATOM 2903 C C . ALA A 1 391 ? -11.934 -4.260 7.837 1.00 16.06 391 ALA A C 1
ATOM 2904 O O . ALA A 1 391 ? -11.217 -3.303 8.148 1.00 17.24 391 ALA A O 1
ATOM 2906 N N . PRO A 1 392 ? -12.654 -4.916 8.747 1.00 15.28 392 PRO A N 1
ATOM 2907 C CA . PRO A 1 392 ? -12.530 -4.564 10.168 1.00 15.27 392 PRO A CA 1
ATOM 2908 C C . PRO A 1 392 ? -11.167 -4.890 10.737 1.00 15.20 392 PRO A C 1
ATOM 2909 O O . PRO A 1 392 ? -10.696 -4.185 11.635 1.00 17.66 392 PRO A O 1
ATOM 2913 N N . ALA A 1 393 ? -10.513 -5.939 10.239 1.00 12.87 393 ALA A N 1
ATOM 2914 C CA . ALA A 1 393 ? -9.199 -6.324 10.723 1.00 12.96 393 ALA A CA 1
ATOM 2915 C C . ALA A 1 393 ? -8.130 -5.447 10.075 1.00 12.01 393 ALA A C 1
ATOM 2916 O O . ALA A 1 393 ? -8.389 -4.704 9.131 1.00 15.69 393 ALA A O 1
ATOM 2918 N N . ARG A 1 394 ? -6.916 -5.533 10.599 1.00 12.98 394 ARG A N 1
ATOM 2919 C CA . ARG A 1 394 ? -5.836 -4.665 10.152 1.00 13.28 394 ARG A CA 1
ATOM 2920 C C . ARG A 1 394 ? -5.040 -5.331 9.033 1.00 10.07 394 ARG A C 1
ATOM 2921 O O . ARG A 1 394 ? -5.044 -6.558 8.884 1.00 11.69 394 ARG A O 1
ATOM 2929 N N . THR A 1 395 ? -4.348 -4.502 8.250 1.00 10.72 395 THR A N 1
ATOM 2930 C CA . THR A 1 395 ? -3.513 -4.959 7.142 1.00 10.51 395 THR A CA 1
ATOM 2931 C C . THR A 1 395 ? -2.194 -4.203 7.167 1.00 11.08 395 THR A C 1
ATOM 2932 O O . THR A 1 395 ? -2.187 -2.972 7.262 1.00 11.57 395 THR A O 1
ATOM 2936 N N . PHE A 1 396 ? -1.081 -4.945 7.093 1.00 10.67 396 PHE A N 1
ATOM 2937 C CA . PHE A 1 396 ? 0.269 -4.390 7.052 1.00 10.15 396 PHE A CA 1
ATOM 2938 C C . PHE A 1 396 ? 1.042 -5.083 5.946 1.00 9.43 396 PHE A C 1
ATOM 2939 O O . PHE A 1 396 ? 0.829 -6.267 5.689 1.00 10.25 396 PHE A O 1
ATOM 2947 N N . GLY A 1 397 ? 1.969 -4.353 5.321 1.00 10.09 397 GLY A N 1
ATOM 2948 C CA . GLY A 1 397 ? 2.752 -4.903 4.239 1.00 10.15 397 GLY A CA 1
ATOM 2949 C C . GLY A 1 397 ? 4.242 -4.694 4.420 1.00 11.17 397 GLY A C 1
ATOM 2950 O O . GLY A 1 397 ? 4.701 -3.777 5.106 1.00 10.87 397 GLY A O 1
ATOM 2951 N N . TYR A 1 398 ? 5.003 -5.565 3.761 1.00 9.24 398 TYR A N 1
ATOM 2952 C CA . TYR A 1 398 ? 6.457 -5.472 3.748 1.00 9.32 398 TYR A CA 1
ATOM 2953 C C . TYR A 1 398 ? 6.975 -5.757 2.346 1.00 10.21 398 TYR A C 1
ATOM 2954 O O . TYR A 1 398 ? 6.302 -6.387 1.525 1.00 10.46 398 TYR A O 1
ATOM 2963 N N . GLU A 1 399 ? 8.185 -5.268 2.086 1.00 9.91 399 GLU A N 1
ATOM 2964 C CA . GLU A 1 399 ? 8.982 -5.670 0.935 1.00 10.14 399 GLU A CA 1
ATOM 2965 C C . GLU A 1 399 ? 10.318 -6.160 1.472 1.00 10.18 399 GLU A C 1
ATOM 2966 O O . GLU A 1 399 ? 11.001 -5.429 2.201 1.00 11.23 399 GLU A O 1
ATOM 2972 N N . PHE A 1 400 ? 10.695 -7.392 1.138 1.00 9.93 400 PHE A N 1
ATOM 2973 C CA . PHE A 1 400 ? 11.992 -7.900 1.570 1.00 10.00 400 PHE A CA 1
ATOM 2974 C C . PHE A 1 400 ? 12.996 -7.638 0.457 1.00 9.55 400 PHE A C 1
ATOM 2975 O O . PHE A 1 400 ? 12.935 -8.258 -0.614 1.00 10.51 400 PHE A O 1
ATOM 2983 N N . ALA A 1 401 ? 13.910 -6.702 0.703 1.00 9.74 401 ALA A N 1
ATOM 2984 C CA . ALA A 1 401 ? 14.777 -6.183 -0.344 1.00 10.47 401 ALA A CA 1
ATOM 2985 C C . ALA A 1 401 ? 16.222 -6.646 -0.237 1.00 10.69 401 ALA A C 1
ATOM 2986 O O . ALA A 1 401 ? 17.022 -6.330 -1.124 1.00 11.88 401 ALA A O 1
ATOM 2988 N N . TRP A 1 402 ? 16.591 -7.378 0.805 1.00 9.99 402 TRP A N 1
ATOM 2989 C CA . TRP A 1 402 ? 17.975 -7.813 0.943 1.00 10.26 402 TRP A CA 1
ATOM 2990 C C . TRP A 1 402 ? 18.334 -8.827 -0.134 1.00 11.72 402 TRP A C 1
ATOM 2991 O O . TRP A 1 402 ? 17.595 -9.784 -0.386 1.00 10.74 402 TRP A O 1
ATOM 3002 N N . ARG A 1 403 ? 19.483 -8.610 -0.748 1.00 10.50 403 ARG A N 1
ATOM 3003 C CA . ARG A 1 403 ? 19.902 -9.436 -1.900 1.00 11.01 403 ARG A CA 1
ATOM 3004 C C . ARG A 1 403 ? 20.878 -10.522 -1.451 1.00 10.97 403 ARG A C 1
ATOM 3005 O O . ARG A 1 403 ? 21.802 -10.227 -0.714 1.00 13.15 403 ARG A O 1
ATOM 3013 N N . THR A 1 404 ? 20.659 -11.731 -1.931 1.00 11.00 404 THR A N 1
ATOM 3014 C CA . THR A 1 404 ? 21.627 -12.758 -1.585 1.00 11.51 404 THR A CA 1
ATOM 3015 C C . THR A 1 404 ? 22.881 -12.628 -2.457 1.00 10.93 404 THR A C 1
ATOM 3016 O O . THR A 1 404 ? 22.800 -12.251 -3.627 1.00 11.66 404 THR A O 1
ATOM 3020 N N . PRO A 1 405 ? 24.055 -12.934 -1.899 1.00 10.28 405 PRO A N 1
ATOM 3021 C CA . PRO A 1 405 ? 25.303 -12.845 -2.667 1.00 10.61 405 PRO A CA 1
ATOM 3022 C C . PRO A 1 405 ? 25.623 -14.078 -3.490 1.00 11.78 405 PRO A C 1
ATOM 3023 O O . PRO A 1 405 ? 26.651 -14.086 -4.182 1.00 12.99 405 PRO A O 1
ATOM 3027 N N . GLN A 1 406 ? 24.789 -15.115 -3.458 1.00 11.13 406 GLN A N 1
ATOM 3028 C CA . GLN A 1 406 ? 25.121 -16.328 -4.189 1.00 12.20 406 GLN A CA 1
ATOM 3029 C C . GLN A 1 406 ? 25.204 -16.035 -5.677 1.00 13.45 406 GLN A C 1
ATOM 3030 O O . GLN A 1 406 ? 24.553 -15.124 -6.191 1.00 12.59 406 GLN A O 1
ATOM 3036 N N . LEU A 1 407 ? 26.034 -16.809 -6.371 1.00 13.38 407 LEU A N 1
ATOM 3037 C CA . LEU A 1 407 ? 26.139 -16.710 -7.826 1.00 14.38 407 LEU A CA 1
ATOM 3038 C C . LEU A 1 407 ? 26.410 -15.274 -8.271 1.00 12.87 407 LEU A C 1
ATOM 3039 O O . LEU A 1 407 ? 25.754 -14.737 -9.163 1.00 14.30 407 LEU A O 1
ATOM 3044 N N . ASP A 1 408 ? 27.373 -14.636 -7.603 1.00 14.03 408 ASP A N 1
ATOM 3045 C CA . ASP A 1 408 ? 27.811 -13.283 -7.939 1.00 14.83 408 ASP A CA 1
ATOM 3046 C C . ASP A 1 408 ? 26.676 -12.265 -7.846 1.00 14.68 408 ASP A C 1
ATOM 3047 O O . ASP A 1 408 ? 26.709 -11.215 -8.494 1.00 16.86 408 ASP A O 1
ATOM 3052 N N . GLY A 1 409 ? 25.666 -12.549 -7.021 1.00 12.13 409 GLY A N 1
ATOM 3053 C CA . GLY A 1 409 ? 24.596 -11.595 -6.796 1.00 12.60 409 GLY A CA 1
ATOM 3054 C C . GLY A 1 409 ? 23.474 -11.629 -7.810 1.00 12.47 409 GLY A C 1
ATOM 3055 O O . GLY A 1 409 ? 22.548 -10.807 -7.710 1.00 14.56 409 GLY A O 1
ATOM 3056 N N . ILE A 1 410 ? 23.506 -12.565 -8.761 1.00 11.44 410 ILE A N 1
ATOM 3057 C CA . ILE A 1 410 ? 22.569 -12.563 -9.880 1.00 13.46 410 ILE A CA 1
ATOM 3058 C C . ILE A 1 410 ? 21.122 -12.803 -9.464 1.00 12.86 410 ILE A C 1
ATOM 3059 O O . ILE A 1 410 ? 20.210 -12.500 -10.242 1.00 13.30 410 ILE A O 1
ATOM 3064 N N . LEU A 1 411 ? 20.885 -13.338 -8.267 1.00 11.35 411 LEU A N 1
ATOM 3065 C CA . LEU A 1 411 ? 19.515 -13.625 -7.849 1.00 11.36 411 LEU A CA 1
ATOM 3066 C C . LEU A 1 411 ? 18.822 -12.408 -7.252 1.00 10.69 411 LEU A C 1
ATOM 3067 O O . LEU A 1 411 ? 17.589 -12.376 -7.221 1.00 11.47 411 LEU A O 1
ATOM 3072 N N . GLY A 1 412 ? 19.570 -11.416 -6.780 1.00 10.66 412 GLY A N 1
ATOM 3073 C CA . GLY A 1 412 ? 18.942 -10.310 -6.075 1.00 10.86 412 GLY A CA 1
ATOM 3074 C C . GLY A 1 412 ? 18.198 -10.792 -4.842 1.00 9.72 412 GLY A C 1
ATOM 3075 O O . GLY A 1 412 ? 18.578 -11.771 -4.184 1.00 11.05 412 GLY A O 1
ATOM 3076 N N . ALA A 1 413 ? 17.111 -10.086 -4.530 1.00 9.89 413 ALA A N 1
ATOM 3077 C CA . ALA A 1 413 ? 16.226 -10.450 -3.426 1.00 9.82 413 ALA A CA 1
ATOM 3078 C C . ALA A 1 413 ? 15.195 -11.417 -4.002 1.00 10.09 413 ALA A C 1
ATOM 3079 O O . ALA A 1 413 ? 14.042 -11.063 -4.272 1.00 10.59 413 ALA A O 1
ATOM 3081 N N . CYS A 1 414 ? 15.633 -12.656 -4.226 1.00 10.10 414 CYS A N 1
ATOM 3082 C CA . CYS A 1 414 ? 14.817 -13.603 -4.961 1.00 9.48 414 CYS A CA 1
ATOM 3083 C C . CYS A 1 414 ? 13.798 -14.287 -4.047 1.00 8.85 414 CYS A C 1
ATOM 3084 O O . CYS A 1 414 ? 13.849 -14.205 -2.813 1.00 9.56 414 CYS A O 1
ATOM 3087 N N . HIS A 1 415 ? 12.867 -14.990 -4.692 1.00 9.89 415 HIS A N 1
ATOM 3088 C CA . HIS A 1 415 ? 11.889 -15.814 -3.985 1.00 10.48 415 HIS A CA 1
ATOM 3089 C C . HIS A 1 415 ? 12.589 -16.688 -2.952 1.00 9.20 415 HIS A C 1
ATOM 3090 O O . HIS A 1 415 ? 13.664 -17.241 -3.206 1.00 11.04 415 HIS A O 1
ATOM 3097 N N . ALA A 1 416 ? 11.982 -16.795 -1.772 1.00 9.55 416 ALA A N 1
ATOM 3098 C CA . ALA A 1 416 ? 12.382 -17.618 -0.632 1.00 9.98 416 ALA A CA 1
ATOM 3099 C C . ALA A 1 416 ? 13.474 -16.988 0.239 1.00 9.95 416 ALA A C 1
ATOM 3100 O O . ALA A 1 416 ? 13.750 -17.517 1.328 1.00 10.16 416 ALA A O 1
ATOM 3102 N N . VAL A 1 417 ? 14.073 -15.865 -0.167 1.00 10.34 417 VAL A N 1
ATOM 3103 C CA . VAL A 1 417 ? 15.255 -15.364 0.534 1.00 11.12 417 VAL A CA 1
ATOM 3104 C C . VAL A 1 417 ? 14.936 -14.925 1.958 1.00 10.24 417 VAL A C 1
ATOM 3105 O O . VAL A 1 417 ? 15.809 -14.953 2.834 1.00 11.00 417 VAL A O 1
ATOM 3109 N N . GLU A 1 418 ? 13.692 -14.522 2.235 1.00 10.03 418 GLU A N 1
ATOM 3110 C CA . GLU A 1 418 ? 13.380 -14.053 3.579 1.00 10.47 418 GLU A CA 1
ATOM 3111 C C . GLU A 1 418 ? 13.270 -15.183 4.599 1.00 9.11 418 GLU A C 1
ATOM 3112 O O . GLU A 1 418 ? 13.325 -14.910 5.805 1.00 10.60 418 GLU A O 1
ATOM 3118 N N . LEU A 1 419 ? 13.119 -16.429 4.155 1.00 9.55 419 LEU A N 1
ATOM 3119 C CA . LEU A 1 419 ? 12.787 -17.527 5.065 1.00 10.23 419 LEU A CA 1
ATOM 3120 C C . LEU A 1 419 ? 13.693 -17.635 6.289 1.00 10.35 419 LEU A C 1
ATOM 3121 O O . LEU A 1 419 ? 13.179 -17.624 7.420 1.00 10.46 419 LEU A O 1
ATOM 3126 N N . PRO A 1 420 ? 15.022 -17.753 6.139 1.00 10.44 420 PRO A N 1
ATOM 3127 C CA . PRO A 1 420 ? 15.855 -17.912 7.340 1.00 10.50 420 PRO A CA 1
ATOM 3128 C C . PRO A 1 420 ? 15.916 -16.664 8.192 1.00 10.53 420 PRO A C 1
ATOM 3129 O O . PRO A 1 420 ? 16.263 -16.760 9.371 1.00 11.85 420 PRO A O 1
ATOM 3133 N N . PHE A 1 421 ? 15.576 -15.495 7.643 1.00 9.40 421 PHE A N 1
ATOM 3134 C CA . PHE A 1 421 ? 15.482 -14.290 8.464 1.00 9.58 421 PHE A CA 1
ATOM 3135 C C . PHE A 1 421 ? 14.269 -14.347 9.391 1.00 10.84 421 PHE A C 1
ATOM 3136 O O . PHE A 1 421 ? 14.361 -13.998 10.572 1.00 13.00 421 PHE A O 1
ATOM 3144 N N . VAL A 1 422 ? 13.129 -14.813 8.871 1.00 9.78 422 VAL A N 1
ATOM 3145 C CA . VAL A 1 422 ? 11.925 -14.986 9.685 1.00 10.19 422 VAL A CA 1
ATOM 3146 C C . VAL A 1 422 ? 12.187 -15.955 10.833 1.00 10.78 422 VAL A C 1
ATOM 3147 O O . VAL A 1 422 ? 11.773 -15.717 11.973 1.00 10.92 422 VAL A O 1
ATOM 3151 N N . PHE A 1 423 ? 12.885 -17.056 10.547 1.00 10.98 423 PHE A N 1
ATOM 3152 C CA . PHE A 1 423 ? 13.065 -18.137 11.503 1.00 11.85 423 PHE A CA 1
ATOM 3153 C C . PHE A 1 423 ? 14.333 -18.014 12.343 1.00 13.12 423 PHE A C 1
ATOM 3154 O O . PHE A 1 423 ? 14.491 -18.789 13.292 1.00 14.35 423 PHE A O 1
ATOM 3162 N N . ARG A 1 424 ? 15.223 -17.066 12.029 1.00 11.49 424 ARG A N 1
ATOM 3163 C CA . ARG A 1 424 ? 16.555 -16.992 12.641 1.00 12.18 424 ARG A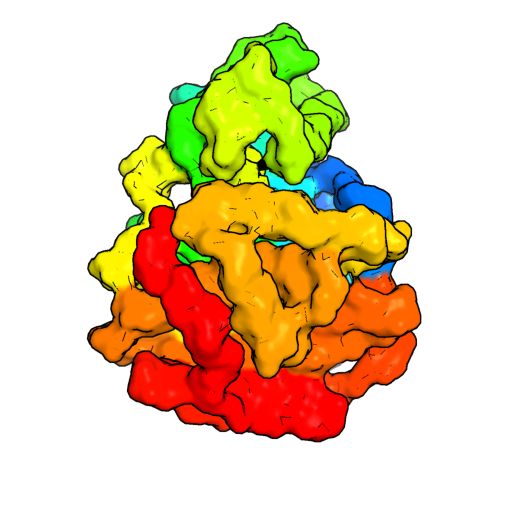 CA 1
ATOM 3164 C C . ARG A 1 424 ? 17.299 -18.315 12.464 1.00 12.97 424 ARG A C 1
ATOM 3165 O O . ARG A 1 424 ? 17.836 -18.892 13.412 1.00 13.66 424 ARG A O 1
ATOM 3173 N N . THR A 1 425 ? 17.311 -18.798 11.221 1.00 11.62 425 THR A N 1
ATOM 3174 C CA . THR A 1 425 ? 17.985 -20.029 10.829 1.00 12.79 425 THR A CA 1
ATOM 3175 C C . THR A 1 425 ? 18.966 -19.775 9.686 1.00 12.64 425 THR A C 1
ATOM 3176 O O . THR A 1 425 ? 19.147 -20.610 8.797 1.00 12.83 425 THR A O 1
ATOM 3180 N N . LEU A 1 426 ? 19.610 -18.604 9.711 1.00 12.89 426 LEU A N 1
ATOM 3181 C CA . LEU A 1 426 ? 20.545 -18.238 8.648 1.00 11.97 426 LEU A CA 1
ATOM 3182 C C . LEU A 1 426 ? 21.643 -19.283 8.463 1.00 13.88 426 LEU A C 1
ATOM 3183 O O . LEU A 1 426 ? 22.060 -19.552 7.329 1.00 14.05 426 LEU A O 1
ATOM 3188 N N . ASP A 1 427 ? 22.121 -19.887 9.562 1.00 14.76 427 ASP A N 1
ATOM 3189 C CA . ASP A 1 427 ? 23.197 -20.866 9.447 1.00 16.64 427 ASP A CA 1
ATOM 3190 C C . ASP A 1 427 ? 22.735 -22.173 8.828 1.00 19.22 427 ASP A C 1
ATOM 3191 O O . ASP A 1 427 ? 23.575 -23.036 8.548 1.00 24.14 427 ASP A O 1
ATOM 3196 N N . ARG A 1 428 ? 21.433 -22.348 8.625 1.00 15.40 428 ARG A N 1
ATOM 3197 C CA . ARG A 1 428 ? 20.884 -23.526 7.978 1.00 16.99 428 ARG A CA 1
ATOM 3198 C C . ARG A 1 428 ? 20.495 -23.268 6.536 1.00 15.41 428 ARG A C 1
ATOM 3199 O O . ARG A 1 428 ? 20.010 -24.179 5.859 1.00 19.53 428 ARG A O 1
ATOM 3207 N N . ALA A 1 429 ? 20.683 -22.048 6.044 1.00 14.15 429 ALA A N 1
ATOM 3208 C CA . ALA A 1 429 ? 20.177 -21.706 4.724 1.00 13.81 429 ALA A CA 1
ATOM 3209 C C . ALA A 1 429 ? 21.272 -21.130 3.839 1.00 14.66 429 ALA A C 1
ATOM 3210 O O . ALA A 1 429 ? 20.985 -20.383 2.908 1.00 13.81 429 ALA A O 1
ATOM 3212 N N . ALA A 1 430 ? 22.533 -21.469 4.117 1.00 14.82 430 ALA A N 1
ATOM 3213 C CA . ALA A 1 430 ? 23.638 -20.869 3.373 1.00 14.65 430 ALA A CA 1
ATOM 3214 C C . ALA A 1 430 ? 23.574 -21.163 1.877 1.00 12.56 430 ALA A C 1
ATOM 3215 O O . ALA A 1 430 ? 24.060 -20.361 1.069 1.00 13.61 430 ALA A O 1
ATOM 3217 N N . SER A 1 431 ? 22.977 -22.290 1.479 1.00 14.51 431 SER A N 1
ATOM 3218 C CA . SER A 1 431 ? 22.846 -22.569 0.055 1.00 13.43 431 SER A CA 1
ATOM 3219 C C . SER A 1 431 ? 22.125 -21.435 -0.660 1.00 12.55 431 SER A C 1
ATOM 3220 O O . SER A 1 431 ? 22.424 -21.144 -1.820 1.00 13.18 431 SER A O 1
ATOM 3223 N N . LEU A 1 432 ? 21.172 -20.790 0.016 1.00 12.44 432 LEU A N 1
ATOM 3224 C CA . LEU A 1 432 ? 20.425 -19.700 -0.597 1.00 14.02 432 LEU A CA 1
ATOM 3225 C C . LEU A 1 432 ? 20.962 -18.320 -0.240 1.00 12.78 432 LEU A C 1
ATOM 3226 O O . LEU A 1 432 ? 20.934 -17.424 -1.088 1.00 12.37 432 LEU A O 1
ATOM 3231 N N . VAL A 1 433 ? 21.441 -18.112 0.985 1.00 12.29 433 VAL A N 1
ATOM 3232 C CA . VAL A 1 433 ? 21.768 -16.769 1.461 1.00 12.92 433 VAL A CA 1
ATOM 3233 C C . VAL A 1 433 ? 23.260 -16.527 1.628 1.00 13.46 433 VAL A C 1
ATOM 3234 O O . VAL A 1 433 ? 23.645 -15.417 2.015 1.00 13.90 433 VAL A O 1
ATOM 3238 N N . GLY A 1 434 ? 24.110 -17.526 1.381 1.00 14.57 434 GLY A N 1
ATOM 3239 C CA . GLY A 1 434 ? 25.543 -17.332 1.515 1.00 14.45 434 GLY A CA 1
ATOM 3240 C C . GLY A 1 434 ? 26.041 -17.513 2.937 1.00 13.95 434 GLY A C 1
ATOM 3241 O O . GLY A 1 434 ? 25.303 -17.849 3.860 1.00 14.10 434 GLY A O 1
ATOM 3242 N N . THR A 1 435 ? 27.343 -17.255 3.112 1.00 15.21 435 THR A N 1
ATOM 3243 C CA . THR A 1 435 ? 28.030 -17.653 4.339 1.00 19.15 435 THR A CA 1
ATOM 3244 C C . THR A 1 435 ? 27.852 -16.660 5.482 1.00 20.87 435 THR A C 1
ATOM 3245 O O . THR A 1 435 ? 27.808 -17.068 6.652 1.00 24.31 435 THR A O 1
ATOM 3249 N N . ASN A 1 436 ? 27.735 -15.372 5.177 1.00 14.42 436 ASN A N 1
ATOM 3250 C CA . ASN A 1 436 ? 27.787 -14.312 6.188 1.00 14.87 436 ASN A CA 1
ATOM 3251 C C . ASN A 1 436 ? 26.595 -13.364 6.062 1.00 14.04 436 ASN A C 1
ATOM 3252 O O . ASN A 1 436 ? 26.768 -12.150 5.957 1.00 14.70 436 ASN A O 1
ATOM 3257 N N . PRO A 1 437 ? 25.362 -13.873 6.111 1.00 13.05 437 PRO A N 1
ATOM 3258 C CA . PRO A 1 437 ? 24.203 -12.970 6.056 1.00 12.05 437 PRO A CA 1
ATOM 3259 C C . PRO A 1 437 ? 24.041 -12.237 7.375 1.00 11.80 437 PRO A C 1
ATOM 3260 O O . PRO A 1 437 ? 24.539 -12.692 8.418 1.00 13.90 437 PRO A O 1
ATOM 3264 N N . PRO A 1 438 ? 23.370 -11.098 7.373 1.00 11.63 438 PRO A N 1
ATOM 3265 C CA . PRO A 1 438 ? 23.303 -10.257 8.579 1.00 12.36 438 PRO A CA 1
ATOM 3266 C C . PRO A 1 438 ? 22.308 -10.747 9.625 1.00 12.70 438 PRO A C 1
ATOM 3267 O O . PRO A 1 438 ? 21.088 -10.667 9.443 1.00 12.55 438 PRO A O 1
ATOM 3271 N N . GLU A 1 439 ? 22.837 -11.241 10.745 1.00 13.03 439 GLU A N 1
ATOM 3272 C CA . GLU A 1 439 ? 21.976 -11.660 11.851 1.00 12.31 439 GLU A CA 1
ATOM 3273 C C . GLU A 1 439 ? 21.092 -10.524 12.351 1.00 13.17 439 GLU A C 1
ATOM 3274 O O . GLU A 1 439 ? 19.963 -10.774 12.781 1.00 13.91 439 GLU A O 1
ATOM 3280 N N . GLU A 1 440 ? 21.557 -9.288 12.284 1.00 13.27 440 GLU A N 1
ATOM 3281 C CA . GLU A 1 440 ? 20.722 -8.139 12.721 1.00 13.89 440 GLU A CA 1
ATOM 3282 C C . GLU A 1 440 ? 19.394 -8.113 11.942 1.00 13.83 440 GLU A C 1
ATOM 3283 O O . GLU A 1 440 ? 18.368 -7.787 12.525 1.00 14.09 440 GLU A O 1
ATOM 3289 N N . LEU A 1 441 ? 19.450 -8.389 10.642 1.00 13.45 441 LEU A N 1
ATOM 3290 C CA . LEU A 1 441 ? 18.219 -8.371 9.853 1.00 11.69 441 LEU A CA 1
ATOM 3291 C C . LEU A 1 441 ? 17.295 -9.519 10.248 1.00 11.46 441 LEU A C 1
ATOM 3292 O O . LEU A 1 441 ? 16.072 -9.351 10.276 1.00 11.54 441 LEU A O 1
ATOM 3297 N N . ALA A 1 442 ? 17.853 -10.695 10.539 1.00 10.58 442 ALA A N 1
ATOM 3298 C CA . ALA A 1 442 ? 17.022 -11.782 11.054 1.00 11.12 442 ALA A CA 1
ATOM 3299 C C . ALA A 1 442 ? 16.353 -11.377 12.359 1.00 12.28 442 ALA A C 1
ATOM 3300 O O . ALA A 1 442 ? 15.162 -11.628 12.560 1.00 12.33 442 ALA A O 1
ATOM 3302 N N . GLU A 1 443 ? 17.092 -10.718 13.252 1.00 11.74 443 GLU A N 1
ATOM 3303 C CA . GLU A 1 443 ? 16.484 -10.231 14.487 1.00 11.87 443 GLU A CA 1
ATOM 3304 C C . GLU A 1 443 ? 15.337 -9.272 14.188 1.00 13.01 443 GLU A C 1
ATOM 3305 O O . GLU A 1 443 ? 14.246 -9.401 14.752 1.00 13.30 443 GLU A O 1
ATOM 3311 N N . THR A 1 444 ? 15.556 -8.323 13.276 1.00 11.80 444 THR A N 1
ATOM 3312 C CA . THR A 1 444 ? 14.525 -7.347 12.929 1.00 12.26 444 THR A CA 1
ATOM 3313 C C . THR A 1 444 ? 13.276 -8.026 12.374 1.00 12.11 444 THR A C 1
ATOM 3314 O O . THR A 1 444 ? 12.158 -7.755 12.823 1.00 11.92 444 THR A O 1
ATOM 3318 N N . VAL A 1 445 ? 13.450 -8.910 11.395 1.00 10.87 445 VAL A N 1
ATOM 3319 C CA . VAL A 1 445 ? 12.310 -9.545 10.741 1.00 10.75 445 VAL A CA 1
ATOM 3320 C C . VAL A 1 445 ? 11.590 -10.473 11.709 1.00 11.50 445 VAL A C 1
ATOM 3321 O O . VAL A 1 445 ? 10.370 -10.380 11.900 1.00 10.43 445 VAL A O 1
ATOM 3325 N N . HIS A 1 446 ? 12.339 -11.368 12.347 1.00 11.56 446 HIS A N 1
ATOM 3326 C CA . HIS A 1 446 ? 11.744 -12.314 13.276 1.00 10.15 446 HIS A CA 1
ATOM 3327 C C . HIS A 1 446 ? 10.983 -11.597 14.387 1.00 11.11 446 HIS A C 1
ATOM 3328 O O . HIS A 1 446 ? 9.867 -11.999 14.744 1.00 11.19 446 HIS A O 1
ATOM 3335 N N . ASN A 1 447 ? 11.556 -10.516 14.929 1.00 11.28 447 ASN A N 1
ATOM 3336 C CA . ASN A 1 447 ? 10.886 -9.807 16.016 1.00 11.62 447 ASN A CA 1
ATOM 3337 C C . ASN A 1 447 ? 9.589 -9.165 15.541 1.00 12.80 447 ASN A C 1
ATOM 3338 O O . ASN A 1 447 ? 8.608 -9.118 16.294 1.00 11.63 447 ASN A O 1
ATOM 3343 N N . ALA A 1 448 ? 9.551 -8.688 14.293 1.00 11.58 448 ALA A N 1
ATOM 3344 C CA . ALA A 1 448 ? 8.309 -8.139 13.757 1.00 11.38 448 ALA A CA 1
ATOM 3345 C C . ALA A 1 448 ? 7.244 -9.220 13.632 1.00 11.02 448 ALA A C 1
ATOM 3346 O O . ALA A 1 448 ? 6.074 -8.981 13.935 1.00 10.02 448 ALA A O 1
ATOM 3348 N N . TRP A 1 449 ? 7.631 -10.420 13.196 1.00 10.37 449 TRP A N 1
ATOM 3349 C CA . TRP A 1 449 ? 6.672 -11.517 13.110 1.00 10.36 449 TRP A CA 1
ATOM 3350 C C . TRP A 1 449 ? 6.128 -11.869 14.489 1.00 11.88 449 TRP A C 1
ATOM 3351 O O . TRP A 1 449 ? 4.927 -12.125 14.645 1.00 10.89 449 TRP A O 1
ATOM 3362 N N . VAL A 1 450 ? 7.005 -11.901 15.498 1.00 11.01 450 VAL A N 1
ATOM 3363 C CA . VAL A 1 450 ? 6.568 -12.185 16.865 1.00 13.13 450 VAL A CA 1
ATOM 3364 C C . VAL A 1 450 ? 5.597 -11.117 17.344 1.00 11.68 450 VAL A C 1
ATOM 3365 O O . VAL A 1 450 ? 4.567 -11.426 17.956 1.00 12.04 450 VAL A O 1
ATOM 3369 N N . ARG A 1 451 ? 5.904 -9.845 17.075 1.00 11.24 451 ARG A N 1
ATOM 3370 C CA . ARG A 1 451 ? 5.017 -8.764 17.487 1.00 11.86 451 ARG A CA 1
ATOM 3371 C C . ARG A 1 451 ? 3.666 -8.886 16.804 1.00 11.16 451 ARG A C 1
ATOM 3372 O O . ARG A 1 451 ? 2.620 -8.682 17.433 1.00 11.41 451 ARG A O 1
ATOM 3380 N N . PHE A 1 452 ? 3.661 -9.229 15.516 1.00 10.54 452 PHE A N 1
ATOM 3381 C CA . PHE A 1 452 ? 2.395 -9.369 14.810 1.00 10.67 452 PHE A CA 1
ATOM 3382 C C . PHE A 1 452 ? 1.571 -10.523 15.373 1.00 10.45 452 PHE A C 1
ATOM 3383 O O . PHE A 1 452 ? 0.364 -10.380 15.601 1.00 11.02 452 PHE A O 1
ATOM 3391 N N . ALA A 1 453 ? 2.194 -11.682 15.601 1.00 10.58 453 ALA A N 1
ATOM 3392 C CA . ALA A 1 453 ? 1.446 -12.782 16.206 1.00 9.98 453 ALA A CA 1
ATOM 3393 C C . ALA A 1 453 ? 0.908 -12.379 17.571 1.00 12.26 453 ALA A C 1
ATOM 3394 O O . ALA A 1 453 ? -0.224 -12.724 17.932 1.00 12.89 453 ALA A O 1
ATOM 3396 N N . THR A 1 454 ? 1.703 -11.630 18.334 1.00 11.52 454 THR A N 1
ATOM 3397 C CA . THR A 1 454 ? 1.322 -11.281 19.699 1.00 11.28 454 THR A CA 1
ATOM 3398 C C . THR A 1 454 ? 0.141 -10.328 19.733 1.00 13.10 454 THR A C 1
ATOM 3399 O O . THR A 1 454 ? -0.779 -10.503 20.543 1.00 13.94 454 THR A O 1
ATOM 3403 N N . SER A 1 455 ? 0.144 -9.310 18.875 1.00 13.51 455 SER A N 1
ATOM 3404 C CA . SER A 1 455 ? -0.750 -8.170 19.006 1.00 14.42 455 SER A CA 1
ATOM 3405 C C . SER A 1 455 ? -1.505 -7.821 17.734 1.00 14.54 455 SER A C 1
ATOM 3406 O O . SER A 1 455 ? -2.405 -6.975 17.780 1.00 15.42 455 SER A O 1
ATOM 3409 N N . GLY A 1 456 ? -1.161 -8.419 16.599 1.00 12.47 456 GLY A N 1
ATOM 3410 C CA . GLY A 1 456 ? -1.755 -8.011 15.340 1.00 13.25 456 GLY A CA 1
ATOM 3411 C C . GLY A 1 456 ? -1.159 -6.767 14.722 1.00 11.72 456 GLY A C 1
ATOM 3412 O O . GLY A 1 456 ? -1.728 -6.249 13.759 1.00 13.23 456 GLY A O 1
ATOM 3413 N N . ASP A 1 457 ? -0.031 -6.276 15.245 1.00 11.85 457 ASP A N 1
ATOM 3414 C CA . ASP A 1 457 ? 0.666 -5.091 14.753 1.00 12.44 457 ASP A CA 1
ATOM 3415 C C . ASP A 1 457 ? 2.156 -5.401 14.713 1.00 13.18 457 ASP A C 1
ATOM 3416 O O . ASP A 1 457 ? 2.769 -5.652 15.756 1.00 14.30 457 ASP A O 1
ATOM 3421 N N . PRO A 1 458 ? 2.774 -5.410 13.528 1.00 12.06 458 PRO A N 1
ATOM 3422 C CA . PRO A 1 458 ? 4.202 -5.739 13.447 1.00 13.17 458 PRO A CA 1
ATOM 3423 C C . PRO A 1 458 ? 5.098 -4.621 13.928 1.00 12.81 458 PRO A C 1
ATOM 3424 O O . PRO A 1 458 ? 6.316 -4.831 14.025 1.00 15.18 458 PRO A O 1
ATOM 3428 N N . GLY A 1 459 ? 4.544 -3.448 14.201 1.00 12.39 459 GLY A N 1
ATOM 3429 C CA . GLY A 1 459 ? 5.321 -2.333 14.689 1.00 15.31 459 GLY A CA 1
ATOM 3430 C C . GLY A 1 459 ? 5.614 -1.260 13.670 1.00 14.75 459 GLY A C 1
ATOM 3431 O O . GLY A 1 459 ? 6.643 -0.585 13.791 1.00 18.68 459 GLY A O 1
ATOM 3432 N N . TRP A 1 460 ? 4.756 -1.080 12.677 1.00 12.96 460 TRP A N 1
ATOM 3433 C CA . TRP A 1 460 ? 4.932 -0.021 11.694 1.00 12.32 460 TRP A CA 1
ATOM 3434 C C . TRP A 1 460 ? 3.566 0.321 11.124 1.00 10.98 460 TRP A C 1
ATOM 3435 O O . TRP A 1 460 ? 2.589 -0.394 11.368 1.00 12.17 460 TRP A O 1
ATOM 3446 N N . PRO A 1 461 ? 3.452 1.432 10.394 1.00 12.17 461 PRO A N 1
ATOM 3447 C CA . PRO A 1 461 ? 2.124 1.902 9.979 1.00 11.80 461 PRO A CA 1
ATOM 3448 C C . PRO A 1 461 ? 1.387 0.931 9.069 1.00 12.58 461 PRO A C 1
ATOM 3449 O O . PRO A 1 461 ? 1.973 0.292 8.191 1.00 12.68 461 PRO A O 1
ATOM 3453 N N . ALA A 1 462 ? 0.073 0.871 9.263 1.00 12.43 462 ALA A N 1
ATOM 3454 C CA . ALA A 1 462 ? -0.785 -0.019 8.499 1.00 12.77 462 ALA A CA 1
ATOM 3455 C C . ALA A 1 462 ? -0.819 0.350 7.016 1.00 12.61 462 ALA A C 1
ATOM 3456 O O . ALA A 1 462 ? -0.609 1.503 6.617 1.00 14.46 462 ALA A O 1
ATOM 3458 N N . TRP A 1 463 ? -1.092 -0.657 6.196 1.00 11.18 463 TRP A N 1
ATOM 3459 C CA . TRP A 1 463 ? -1.213 -0.474 4.763 1.00 12.09 463 TRP A CA 1
ATOM 3460 C C . TRP A 1 463 ? -2.610 0.019 4.409 1.00 15.00 463 TRP A C 1
ATOM 3461 O O . TRP A 1 463 ? -3.611 -0.462 4.947 1.00 16.70 463 TRP A O 1
ATOM 3472 N N . ASN A 1 464 ? -2.679 0.975 3.493 1.00 14.90 464 ASN A N 1
ATOM 3473 C CA . ASN A 1 464 ? -3.957 1.399 2.938 1.00 15.36 464 ASN A CA 1
ATOM 3474 C C . ASN A 1 464 ? -3.715 1.905 1.528 1.00 17.26 464 ASN A C 1
ATOM 3475 O O . ASN A 1 464 ? -2.567 2.134 1.125 1.00 14.39 464 ASN A O 1
ATOM 3480 N N . PRO A 1 465 ? -4.777 2.083 0.735 1.00 16.98 465 PRO A N 1
ATOM 3481 C CA . PRO A 1 465 ? -4.588 2.569 -0.642 1.00 17.60 465 PRO A CA 1
ATOM 3482 C C . PRO A 1 465 ? -4.222 4.046 -0.753 1.00 14.88 465 PRO A C 1
ATOM 3483 O O . PRO A 1 465 ? -3.917 4.486 -1.869 1.00 17.98 465 PRO A O 1
ATOM 3487 N N . GLU A 1 466 ? -4.241 4.815 0.344 1.00 16.86 466 GLU A N 1
ATOM 3488 C CA . GLU A 1 466 ? -3.867 6.230 0.282 1.00 19.10 466 GLU A CA 1
ATOM 3489 C C . GLU A 1 466 ? -2.368 6.394 0.082 1.00 19.06 466 GLU A C 1
ATOM 3490 O O . GLU A 1 466 ? -1.915 7.057 -0.859 1.00 20.30 466 GLU A O 1
ATOM 3496 N N . THR A 1 467 ? -1.577 5.839 1.001 1.00 16.23 467 THR A N 1
ATOM 3497 C CA . THR A 1 467 ? -0.129 5.969 0.944 1.00 14.45 467 THR A CA 1
ATOM 3498 C C . THR A 1 467 ? 0.581 4.675 0.572 1.00 13.14 467 THR A C 1
ATOM 3499 O O . THR A 1 467 ? 1.769 4.721 0.225 1.00 14.76 467 THR A O 1
ATOM 3503 N N . ARG A 1 468 ? -0.110 3.532 0.648 1.00 13.46 468 ARG A N 1
ATOM 3504 C CA . ARG A 1 468 ? 0.432 2.246 0.192 1.00 10.61 468 ARG A CA 1
ATOM 3505 C C . ARG A 1 468 ? 1.787 1.967 0.839 1.00 12.43 468 ARG A C 1
ATOM 3506 O O . ARG A 1 468 ? 2.774 1.629 0.178 1.00 13.31 468 ARG A O 1
ATOM 3514 N N . SER A 1 469 ? 1.829 2.133 2.157 1.00 11.33 469 SER A N 1
ATOM 3515 C CA . SER A 1 469 ? 3.069 2.113 2.921 1.00 11.07 469 SER A CA 1
ATOM 3516 C C . SER A 1 469 ? 3.448 0.687 3.293 1.00 11.09 469 SER A C 1
ATOM 3517 O O . SER A 1 469 ? 2.614 -0.072 3.801 1.00 11.58 469 SER A O 1
ATOM 3520 N N . VAL A 1 470 ? 4.722 0.338 3.080 1.00 11.13 470 VAL A N 1
ATOM 3521 C CA . VAL A 1 470 ? 5.259 -0.968 3.463 1.00 11.17 470 VAL A CA 1
ATOM 3522 C C . VAL A 1 470 ? 6.615 -0.788 4.134 1.00 9.37 470 VAL A C 1
ATOM 3523 O O . VAL A 1 470 ? 7.362 0.148 3.836 1.00 10.91 470 VAL A O 1
ATOM 3527 N N . MET A 1 471 ? 6.951 -1.712 5.027 1.00 9.81 471 MET A N 1
ATOM 3528 C CA . MET A 1 471 ? 8.292 -1.791 5.597 1.00 9.64 471 MET A CA 1
ATOM 3529 C C . MET A 1 471 ? 9.205 -2.469 4.585 1.00 10.40 471 MET A C 1
ATOM 3530 O O . MET A 1 471 ? 8.968 -3.622 4.204 1.00 10.39 471 MET A O 1
ATOM 3535 N N . ARG A 1 472 ? 10.245 -1.759 4.185 1.00 10.17 472 ARG A N 1
ATOM 3536 C CA . ARG A 1 472 ? 11.253 -2.325 3.259 1.00 11.03 472 ARG A CA 1
ATOM 3537 C C . ARG A 1 472 ? 12.430 -2.814 4.083 1.00 10.98 472 ARG A C 1
ATOM 3538 O O . ARG A 1 472 ? 13.182 -2.015 4.616 1.00 12.96 472 ARG A O 1
ATOM 3546 N N . PHE A 1 473 ? 12.507 -4.114 4.216 1.00 9.83 473 PHE A N 1
ATOM 3547 C CA . PHE A 1 473 ? 13.572 -4.730 4.990 1.00 9.99 473 PHE A CA 1
ATOM 3548 C C . PHE A 1 473 ? 14.842 -4.814 4.161 1.00 9.67 473 PHE A C 1
ATOM 3549 O O . PHE A 1 473 ? 14.829 -5.284 3.022 1.00 10.63 473 PHE A O 1
ATOM 3557 N N . ASP A 1 474 ? 15.937 -4.376 4.761 1.00 11.11 474 ASP A N 1
ATOM 3558 C CA . ASP A 1 474 ? 17.253 -4.504 4.101 1.00 11.04 474 ASP A CA 1
ATOM 3559 C C . ASP A 1 474 ? 18.311 -4.339 5.194 1.00 12.69 474 ASP A C 1
ATOM 3560 O O . ASP A 1 474 ? 17.962 -4.071 6.337 1.00 13.31 474 ASP A O 1
ATOM 3565 N N . HIS A 1 475 ? 19.557 -4.501 4.809 1.00 15.05 475 HIS A N 1
ATOM 3566 C CA . HIS A 1 475 ? 20.675 -4.269 5.742 1.00 19.36 475 HIS A CA 1
ATOM 3567 C C . HIS A 1 475 ? 21.701 -3.382 5.040 1.00 32.98 475 HIS A C 1
ATOM 3568 O O . HIS A 1 475 ? 22.037 -3.695 3.908 1.00 34.84 475 HIS A O 1
ATOM 3575 N N . PRO A 1 476 ? 22.212 -2.298 5.651 1.00 30.00 476 PRO A N 1
ATOM 3576 C CA . PRO A 1 476 ? 22.024 -1.976 7.065 1.00 30.00 476 PRO A CA 1
ATOM 3577 C C . PRO A 1 476 ? 20.699 -1.296 7.462 1.00 30.00 476 PRO A C 1
ATOM 3578 O O . PRO A 1 476 ? 20.376 -1.234 8.607 1.00 30.00 476 PRO A O 1
ATOM 3582 N N . VAL A 1 477 ? 20.018 -0.766 6.473 1.00 17.95 477 VAL A N 1
ATOM 3583 C CA . VAL A 1 477 ? 18.753 -0.055 6.778 1.00 16.92 477 VAL A CA 1
ATOM 3584 C C . VAL A 1 477 ? 17.445 -0.694 6.341 1.00 14.16 477 VAL A C 1
ATOM 3585 O O . VAL A 1 477 ? 17.287 -1.005 5.176 1.00 14.45 477 VAL A O 1
ATOM 3589 N N . SER A 1 478 ? 16.584 -0.836 7.320 1.00 15.27 478 SER A N 1
ATOM 3590 C CA . SER A 1 478 ? 15.174 -1.214 7.054 1.00 14.66 478 SER A CA 1
ATOM 3591 C C . SER A 1 478 ? 14.333 0.027 7.350 1.00 14.79 478 SER A C 1
ATOM 3592 O O . SER A 1 478 ? 14.544 0.620 8.396 1.00 19.69 478 SER A O 1
ATOM 3595 N N . GLU A 1 479 ? 13.410 0.334 6.472 1.00 12.64 479 GLU A N 1
ATOM 3596 C CA . GLU A 1 479 ? 12.650 1.566 6.671 1.00 12.20 479 GLU A CA 1
ATOM 3597 C C . GLU A 1 479 ? 11.376 1.525 5.838 1.00 12.91 479 GLU A C 1
ATOM 3598 O O . GLU A 1 479 ? 11.285 0.800 4.843 1.00 11.86 479 GLU A O 1
ATOM 3604 N N . MET A 1 480 ? 10.398 2.325 6.260 1.00 12.44 480 MET A N 1
ATOM 3605 C CA . MET A 1 480 ? 9.152 2.454 5.524 1.00 12.00 480 MET A CA 1
ATOM 3606 C C . MET A 1 480 ? 9.368 3.138 4.173 1.00 12.43 480 MET A C 1
ATOM 3607 O O . MET A 1 480 ? 10.188 4.049 4.031 1.00 13.92 480 MET A O 1
ATOM 3612 N N . VAL A 1 481 ? 8.594 2.702 3.175 1.00 11.87 481 VAL A N 1
ATOM 3613 C CA . VAL A 1 481 ? 8.507 3.343 1.869 1.00 11.78 481 VAL A CA 1
ATOM 3614 C C . VAL A 1 481 ? 7.031 3.446 1.505 1.00 13.13 481 VAL A C 1
ATOM 3615 O O . VAL A 1 481 ? 6.191 2.687 1.997 1.00 13.64 481 VAL A O 1
ATOM 3619 N N . THR A 1 482 ? 6.711 4.385 0.621 1.00 12.79 482 THR A N 1
ATOM 3620 C CA . THR A 1 482 ? 5.338 4.561 0.159 1.00 12.47 482 THR A CA 1
ATOM 3621 C C . THR A 1 482 ? 5.234 4.239 -1.324 1.00 13.68 482 THR A C 1
ATOM 3622 O O . THR A 1 482 ? 6.096 4.631 -2.115 1.00 14.29 482 THR A O 1
ATOM 3626 N N . ASP A 1 483 ? 4.145 3.548 -1.695 1.00 15.29 483 ASP A N 1
ATOM 3627 C CA . ASP A 1 483 ? 3.803 3.139 -3.057 1.00 19.12 483 ASP A CA 1
ATOM 3628 C C . ASP A 1 483 ? 5.044 2.919 -3.898 1.00 17.09 483 ASP A C 1
ATOM 3629 O O . ASP A 1 483 ? 5.311 3.687 -4.840 1.00 16.54 483 ASP A O 1
ATOM 3634 N N . PRO A 1 484 ? 5.839 1.914 -3.572 1.00 17.96 484 PRO A N 1
ATOM 3635 C CA . PRO A 1 484 ? 6.998 1.624 -4.397 1.00 21.64 484 PRO A CA 1
ATOM 3636 C C . PRO A 1 484 ? 6.544 1.120 -5.754 1.00 23.46 484 PRO A C 1
ATOM 3637 O O . PRO A 1 484 ? 5.490 0.487 -5.906 1.00 23.34 484 PRO A O 1
ATOM 3641 N N . TYR A 1 485 ? 7.346 1.459 -6.746 1.00 20.51 485 TYR A N 1
ATOM 3642 C CA . TYR A 1 485 ? 7.129 1.064 -8.130 1.00 14.93 485 TYR A CA 1
ATOM 3643 C C . TYR A 1 485 ? 5.724 1.408 -8.643 1.00 14.78 485 TYR A C 1
ATOM 3644 O O . TYR A 1 485 ? 5.001 0.534 -9.130 1.00 14.88 485 TYR A O 1
ATOM 3653 N N . PRO A 1 486 ? 5.321 2.683 -8.564 1.00 15.25 486 PRO A N 1
ATOM 3654 C CA . PRO A 1 486 ? 3.932 3.034 -8.891 1.00 16.15 486 PRO A CA 1
ATOM 3655 C C . PRO A 1 486 ? 3.602 2.967 -10.369 1.00 14.39 486 PRO A C 1
ATOM 3656 O O . PRO A 1 486 ? 2.448 2.691 -10.715 1.00 16.21 486 PRO A O 1
ATOM 3660 N N . ALA A 1 487 ? 4.558 3.259 -11.255 1.00 16.57 487 ALA A N 1
ATOM 3661 C CA . ALA A 1 487 ? 4.242 3.245 -12.680 1.00 18.76 487 ALA A CA 1
ATOM 3662 C C . ALA A 1 487 ? 4.080 1.822 -13.192 1.00 15.96 487 ALA A C 1
ATOM 3663 O O . ALA A 1 487 ? 3.143 1.531 -13.945 1.00 15.82 487 ALA A O 1
ATOM 3665 N N . THR A 1 488 ? 4.968 0.914 -12.778 1.00 15.79 488 THR A N 1
ATOM 3666 C CA . THR A 1 488 ? 4.764 -0.480 -13.150 1.00 14.99 488 THR A CA 1
ATOM 3667 C C . THR A 1 488 ? 3.521 -1.056 -12.482 1.00 15.24 488 THR A C 1
ATOM 3668 O O . THR A 1 488 ? 2.842 -1.892 -13.081 1.00 17.30 488 THR A O 1
ATOM 3672 N N . ARG A 1 489 ? 3.178 -0.603 -11.271 1.00 15.39 489 ARG A N 1
ATOM 3673 C CA . ARG A 1 489 ? 1.943 -1.080 -10.658 1.00 15.77 489 ARG A CA 1
ATOM 3674 C C . ARG A 1 489 ? 0.737 -0.710 -11.511 1.00 15.01 489 ARG A C 1
ATOM 3675 O O . ARG A 1 489 ? -0.128 -1.551 -11.788 1.00 15.99 489 ARG A O 1
ATOM 3683 N N . ALA A 1 490 ? 0.681 0.549 -11.959 1.00 16.66 490 ALA A N 1
ATOM 3684 C CA . ALA A 1 490 ? -0.481 1.044 -12.689 1.00 18.18 490 ALA A CA 1
ATOM 3685 C C . ALA A 1 490 ? -0.683 0.335 -14.021 1.00 19.65 490 ALA A C 1
ATOM 3686 O O . ALA A 1 490 ? -1.809 0.313 -14.528 1.00 19.06 490 ALA A O 1
ATOM 3688 N N . LEU A 1 491 ? 0.369 -0.271 -14.584 1.00 17.14 491 LEU A N 1
ATOM 3689 C CA . LEU A 1 491 ? 0.220 -0.991 -15.846 1.00 19.52 491 LEU A CA 1
ATOM 3690 C C . LEU A 1 491 ? -0.835 -2.079 -15.753 1.00 19.79 491 LEU A C 1
ATOM 3691 O O . LEU A 1 491 ? -1.470 -2.414 -16.757 1.00 17.86 491 LEU A O 1
ATOM 3696 N N . TRP A 1 492 ? -1.036 -2.647 -14.566 1.00 16.33 492 TRP A N 1
ATOM 3697 C CA . TRP A 1 492 ? -1.836 -3.850 -14.411 1.00 17.18 492 TRP A CA 1
ATOM 3698 C C . TRP A 1 492 ? -3.293 -3.573 -14.066 1.00 18.69 492 TRP A C 1
ATOM 3699 O O . TRP A 1 492 ? -4.048 -4.523 -13.842 1.00 18.87 492 TRP A O 1
ATOM 3710 N N . ASP A 1 493 ? -3.711 -2.305 -14.101 1.00 22.43 493 ASP A N 1
ATOM 3711 C CA . ASP A 1 493 ? -5.037 -1.929 -13.610 1.00 24.60 493 ASP A CA 1
ATOM 3712 C C . ASP A 1 493 ? -6.162 -2.720 -14.275 1.00 26.78 493 ASP A C 1
ATOM 3713 O O . ASP A 1 493 ? -7.115 -3.137 -13.605 1.00 27.22 493 ASP A O 1
ATOM 3718 N N . GLY A 1 494 ? -6.068 -2.957 -15.581 1.00 28.75 494 GLY A N 1
ATOM 3719 C CA . GLY A 1 494 ? -7.160 -3.619 -16.273 1.00 30.15 494 GLY A CA 1
ATOM 3720 C C . GLY A 1 494 ? -6.881 -5.011 -16.807 1.00 32.28 494 GLY A C 1
ATOM 3721 O O . GLY A 1 494 ? -7.607 -5.492 -17.682 1.00 33.06 494 GLY A O 1
ATOM 3722 N N . VAL A 1 495 ? -5.858 -5.682 -16.281 1.00 25.34 495 VAL A N 1
ATOM 3723 C CA . VAL A 1 495 ? -5.409 -6.961 -16.835 1.00 27.89 495 VAL A CA 1
ATOM 3724 C C . VAL A 1 495 ? -6.234 -8.109 -16.260 1.00 28.88 495 VAL A C 1
ATOM 3725 O O . VAL A 1 495 ? -6.398 -8.197 -15.035 1.00 32.86 495 VAL A O 1
ATOM 3729 N N . PRO A 1 496 ? -6.771 -9.013 -17.105 1.00 30.84 496 PRO A N 1
ATOM 3730 C CA . PRO A 1 496 ? -7.543 -10.200 -16.716 1.00 32.84 496 PRO A CA 1
ATOM 3731 C C . PRO A 1 496 ? -6.849 -11.022 -15.639 1.00 33.77 496 PRO A C 1
ATOM 3732 O O . PRO A 1 496 ? -7.485 -11.317 -14.624 1.00 34.70 496 PRO A O 1
#

B-factor: mean 19.37, std 8.92, range [7.88, 62.19]